Protein 6VBK (pdb70)

CATH classification: 2.30.130.40

Secondary structure (DSSP, 8-state):
-----S-S-SEEEEEEEEETT----TT-EEEEETTT-HHHHHHHHHHHHHHHHS------EEEEEEBSSS-B-SEEEEEEEEEEEE-TTS-EEEEEEEEEEEEEEEEE--SSSSPEEEEEEEPPPPP-HHHHHHHHHHHHHHHHHHHHHT-HHHHHHHHT---HHHHHHGGGG-TTS-HHHHHHHHH--SHHHHHHHHHHHHHHHHT-/---S------EEEEEEEEESS----TT-EEEEE-TT-HHHHHHHHHHHHHT---SSSS--PPPPEEEEEE-SSS---SEEEEEEEEEEEE-TTS-EEEEEEEEEEEEEEEEE--SSSS-EEEEEEPP-PPPPHHHHHHHHHHHHHHHHHHHHHT-HHHHHHHTT---HHHHHHGGGG-TTS-HHHHHHHHH---HHHHHHHHHHHHHTT-

Nearest PDB structures (foldseek):
  6vbk-assembly1_B-2  TM=1.005E+00  e=3.663E-44  Mycobacterium tuberculosis
  6vbk-assembly1_A  TM=9.347E-01  e=5.397E-38  Mycobacterium tuberculosis
  6ihg-assembly1_A  TM=9.207E-01  e=6.733E-21  Mycobacterium [tuberculosis] TKK-01-0051
  7cr9-assembly1_A  TM=8.038E-01  e=1.268E-14  Meiothermus taiwanensis
  3m65-assembly1_A  TM=5.460E-01  e=3.017E-11  Bacillus subtilis subsp. subtilis str. 168

Foldseek 3Di:
DDDDPPPPAQKDKFFEQEDAFAAAFAQDKDKDQCPPDVLRVQRLVQQVVVVCVVPDPAQGWHWYWYAYPHRTAQKTFTKGQPDWDADPVRTTMTIIHTHFIWGWDAWDDGDTPTTITMTGTDPADADDDLLQVLLVLLLVLVLVVVVVVPVVVVNVVLVVPRGSLSNLLVCSPPPQAGSVLNSVLSVPRDSNVSSVSVSVSSVVVVVD/DDDPPDDDFDKDKAFEQEDQFFAAAAADKDKDFCAPPPQNVQRLVQQQVVQFFDDDPVTDRAFGWHWYWHAHPHPTAQKTFTKTFPDWDADPVGGGMTMIHTHFIWGWDAWDDGDTPTTMTMTGGDDQDAQDPLLQVLLQLLLVLVLVVCVVVVVPVVNVVLNVDRGLLSSLLVCSPPPLDGVVLNSVLSVDSRSNVSSVSVSVVSVVVD

InterPro domains:
  IPR003111 Lon protease, N-terminal domain [PF02190] (13-204)
  IPR003111 Lon protease, N-terminal domain [PS51787] (14-210)
  IPR003111 Lon protease, N-terminal domain [SM00464] (13-208)
  IPR015947 PUA-like superfamily [SSF88697] (13-205)
  IPR046336 Lon protease, N-terminal domain superfamily [G3DSA:2.30.130.40] (3-117)

Radius of gyration: 25.05 Å; Cα contacts (8 Å, |Δi|>4): 816; chains: 2; bounding box: 76×60×72 Å

Structure (mmCIF, N/CA/C/O backbone):
data_6VBK
#
_entry.id   6VBK
#
_cell.length_a   50.344
_cell.length_b   77.454
_cell.length_c   53.252
_cell.angle_alpha   90.000
_cell.angle_beta   93.257
_cell.angle_gamma   90.000
#
_symmetry.space_group_name_H-M   'P 1 21 1'
#
loop_
_entity.id
_entity.type
_entity.pdbx_description
1 polymer Lon211
2 non-polymer GLYCEROL
3 water water
#
loop_
_atom_site.group_PDB
_atom_site.id
_atom_site.type_symbol
_atom_site.label_atom_id
_atom_site.label_alt_id
_atom_site.label_comp_id
_atom_site.label_asym_id
_atom_site.label_entity_id
_atom_site.label_seq_id
_atom_site.pdbx_PDB_ins_code
_atom_site.Cartn_x
_atom_site.Cartn_y
_atom_site.Cartn_z
_atom_site.occupancy
_atom_site.B_iso_or_equiv
_atom_site.auth_seq_id
_atom_site.auth_comp_id
_atom_site.auth_asym_id
_atom_site.auth_atom_id
_atom_site.pdbx_PDB_model_num
ATOM 1 N N . ALA A 1 1 ? 20.62400 29.86300 -8.99100 1.000 114.22194 1 ALA A N 1
ATOM 2 C CA . ALA A 1 1 ? 19.66700 30.09200 -10.06700 1.000 115.71752 1 ALA A CA 1
ATOM 3 C C . ALA A 1 1 ? 20.00700 29.24900 -11.29200 1.000 117.66316 1 ALA A C 1
ATOM 4 O O . ALA A 1 1 ? 21.17700 29.04700 -11.61900 1.000 131.68817 1 ALA A O 1
ATOM 6 N N . MET A 1 2 ? 18.97100 28.75100 -11.96100 1.000 118.86058 2 MET A N 1
ATOM 7 C CA . MET A 1 2 ? 19.11500 27.95800 -13.17000 1.000 122.84444 2 MET A CA 1
ATOM 8 C C . MET A 1 2 ? 18.40100 28.65500 -14.32000 1.000 125.29511 2 MET A C 1
ATOM 9 O O . MET A 1 2 ? 17.42300 29.38100 -14.11600 1.000 132.94356 2 MET A O 1
ATOM 14 N N . ASP A 1 3 ? 18.90000 28.43200 -15.53600 1.000 120.45972 3 ASP A N 1
ATOM 15 C CA . ASP A 1 3 ? 18.43100 29.20400 -16.68400 1.000 128.69371 3 ASP A CA 1
ATOM 16 C C . ASP A 1 3 ? 17.04200 28.76000 -17.13600 1.000 127.30864 3 ASP A C 1
ATOM 17 O O . ASP A 1 3 ? 16.08000 29.53200 -17.05200 1.000 134.55506 3 ASP A O 1
ATOM 22 N N . LEU A 1 4 ? 16.92400 27.52300 -17.62600 1.000 111.52909 4 LEU A N 1
ATOM 23 C CA . LEU A 1 4 ? 15.64400 26.94400 -18.02900 1.000 115.61505 4 LEU A CA 1
ATOM 24 C C . LEU A 1 4 ? 14.90700 27.80600 -19.04800 1.000 140.31738 4 LEU A C 1
ATOM 25 O O . LEU A 1 4 ? 14.06500 28.63100 -18.67800 1.000 136.68858 4 LEU A O 1
ATOM 30 N N . GLU A 1 5 ? 15.20200 27.61600 -20.33200 1.000 167.88291 5 GLU A N 1
ATOM 31 C CA . GLU A 1 5 ? 14.59000 28.39800 -21.39500 1.000 179.55648 5 GLU A CA 1
ATOM 32 C C . GLU A 1 5 ? 14.02700 27.46800 -22.46100 1.000 171.76325 5 GLU A C 1
ATOM 33 O O . GLU A 1 5 ? 14.54900 26.37400 -22.69100 1.000 166.67747 5 GLU A O 1
ATOM 39 N N . LEU A 1 6 ? 12.94500 27.91700 -23.10300 1.000 169.39422 6 LEU A N 1
ATOM 40 C CA . LEU A 1 6 ? 12.24300 27.14900 -24.13400 1.000 164.09330 6 LEU A CA 1
ATOM 41 C C . LEU A 1 6 ? 11.70700 25.82600 -23.58500 1.000 164.03244 6 LEU A C 1
ATOM 42 O O . LEU A 1 6 ? 11.57500 24.84100 -24.31500 1.000 174.00983 6 LEU A O 1
ATOM 47 N N . SER A 1 7 ? 11.39000 25.78800 -22.29600 1.000 151.36061 7 SER A N 1
ATOM 48 C CA . SER A 1 7 ? 10.82200 24.60300 -21.67000 1.000 140.96490 7 SER A CA 1
ATOM 49 C C . SER A 1 7 ? 9.38600 24.88600 -21.24300 1.000 142.75948 7 SER A C 1
ATOM 50 O O . SER A 1 7 ? 8.87900 26.00300 -21.38400 1.000 144.28324 7 SER A O 1
ATOM 53 N N . MET A 1 8 ? 8.73600 23.85100 -20.70400 1.000 142.79847 8 MET A N 1
ATOM 54 C CA . MET A 1 8 ? 7.28800 23.85200 -20.49300 1.000 141.48683 8 MET A CA 1
ATOM 55 C C . MET A 1 8 ? 6.56100 24.18100 -21.79300 1.000 143.46497 8 MET A C 1
ATOM 56 O O . MET A 1 8 ? 5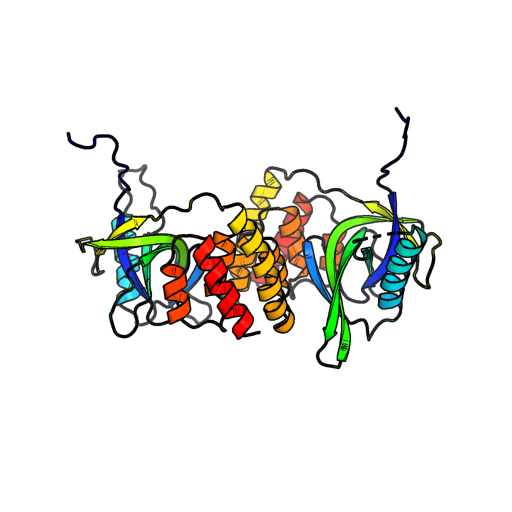.56000 24.90200 -21.81100 1.000 141.05551 8 MET A O 1
ATOM 61 N N . SER A 1 9 ? 7.08300 23.64800 -22.89400 1.000 143.44381 9 SER A N 1
ATOM 62 C CA . SER A 1 9 ? 6.49800 23.88200 -24.20300 1.000 141.43607 9 SER A CA 1
ATOM 63 C C . SER A 1 9 ? 5.13200 23.21000 -24.30100 1.000 147.28073 9 SER A C 1
ATOM 64 O O . SER A 1 9 ? 4.83500 22.23500 -23.60500 1.000 148.17802 9 SER A O 1
ATOM 67 N N . GLU A 1 10 ? 4.28900 23.75800 -25.18300 1.000 150.71265 10 GLU A N 1
ATOM 68 C CA . GLU A 1 10 ? 2.88100 23.30400 -25.35000 1.000 142.92988 10 GLU A CA 1
ATOM 69 C C . GLU A 1 10 ? 2.76700 22.10000 -26.29700 1.000 129.21462 10 GLU A C 1
ATOM 70 O O . GLU A 1 10 ? 1.63400 21.62400 -26.48500 1.000 141.81960 10 GLU A O 1
ATOM 76 N N . THR A 1 11 ? 3.87800 21.61800 -26.86200 1.000 93.33549 11 THR A N 1
ATOM 77 C CA . THR A 1 11 ? 3.82400 20.47500 -27.76600 1.000 86.13263 11 THR A CA 1
ATOM 78 C C . THR A 1 11 ? 4.16100 19.20200 -26.99600 1.000 74.93900 11 THR A C 1
ATOM 79 O O . THR A 1 11 ? 5.26300 19.06600 -26.45200 1.000 87.13689 11 THR A O 1
ATOM 83 N N . LEU A 1 12 ? 3.21000 18.27500 -26.94900 1.000 61.86821 12 LEU A N 1
ATOM 84 C CA . LEU A 1 12 ? 3.37200 17.00800 -26.25600 1.000 61.42431 12 LEU A CA 1
ATOM 85 C C . LEU A 1 12 ? 3.51700 15.86800 -27.25500 1.000 63.69423 12 LEU A C 1
ATOM 86 O O . LEU A 1 12 ? 3.14900 15.98500 -28.42600 1.000 72.37705 12 LEU A O 1
ATOM 91 N N . THR A 1 13 ? 4.06400 14.75700 -26.77000 1.000 67.68291 13 THR A N 1
ATOM 92 C CA . THR A 1 13 ? 4.13300 13.50800 -27.52200 1.000 64.74370 13 THR A CA 1
ATOM 93 C C . THR A 1 13 ? 3.27300 12.48800 -26.78700 1.000 66.10376 13 THR A C 1
ATOM 94 O O . THR A 1 13 ? 3.63100 12.04300 -25.69100 1.000 69.19381 13 THR A O 1
ATOM 98 N N . LEU A 1 14 ? 2.14200 12.12500 -27.38500 1.000 64.62437 14 LEU A N 1
ATOM 99 C CA . LEU A 1 14 ? 1.13500 11.31400 -26.72100 1.000 54.63701 14 LEU A CA 1
ATOM 100 C C . LEU A 1 14 ? 0.78000 10.09300 -27.55600 1.000 50.78355 14 LEU A C 1
ATOM 101 O O . LEU A 1 14 ? 0.82200 10.14300 -28.79000 1.000 52.01003 14 LEU A O 1
ATOM 106 N N . PRO A 1 15 ? 0.42500 8.98400 -26.90800 1.000 56.05590 15 PRO A N 1
ATOM 107 C CA . PRO A 1 15 ? -0.06500 7.82000 -27.65200 1.000 62.99118 15 PRO A CA 1
ATOM 108 C C . PRO A 1 15 ? -1.51800 8.00800 -28.06000 1.000 64.84218 15 PRO A C 1
ATOM 109 O O . PRO A 1 15 ? -2.33000 8.56100 -27.31400 1.000 58.83801 15 PRO A O 1
ATOM 113 N N . VAL A 1 16 ? -1.84300 7.54100 -29.26000 1.000 57.92110 16 VAL A N 1
ATOM 114 C CA . VAL A 1 16 ? -3.17200 7.72700 -29.83000 1.000 55.10875 16 VAL A CA 1
ATOM 115 C C . VAL A 1 16 ? -4.07300 6.58500 -29.38100 1.000 58.87140 16 VAL A C 1
ATOM 116 O O . VAL A 1 16 ? -3.80200 5.41600 -29.67300 1.000 61.79584 16 VAL A O 1
ATOM 120 N N . LEU A 1 17 ? -5.14600 6.92600 -28.66600 1.000 51.47021 17 LEU A N 1
ATOM 121 C CA . LEU A 1 17 ? -6.20700 5.97400 -28.37600 1.000 55.53739 17 LEU A CA 1
ATOM 122 C C . LEU A 1 17 ? -7.31300 6.20200 -29.39600 1.000 51.59678 17 LEU A C 1
ATOM 123 O O . LEU A 1 17 ? -8.06700 7.17900 -29.27700 1.000 58.34084 17 LEU A O 1
ATOM 128 N N . PRO A 1 18 ? -7.44600 5.35700 -30.41500 1.000 55.95385 18 PRO A N 1
ATOM 129 C CA . PRO A 1 18 ? -8.45400 5.60700 -31.45100 1.000 49.42720 18 PRO A CA 1
ATOM 130 C C . PRO A 1 18 ? -9.85700 5.27900 -30.96600 1.000 54.08436 18 PRO A C 1
ATOM 131 O O . PRO A 1 18 ? -10.08600 4.28200 -30.27800 1.000 60.57614 18 PRO A O 1
ATOM 135 N N . LEU A 1 19 ? -10.79800 6.14100 -31.33100 1.000 58.26161 19 LEU A N 1
ATOM 136 C CA . LEU A 1 19 ? -12.21800 5.93500 -31.06100 1.000 56.06356 19 LEU A CA 1
ATOM 137 C C . LEU A 1 19 ? -12.88000 5.62800 -32.40000 1.000 64.53699 19 LEU A C 1
ATOM 138 O O . LEU A 1 19 ? -13.10900 6.53000 -33.21100 1.000 60.12020 19 LEU A O 1
ATOM 143 N N . GLU A 1 20 ? -13.18300 4.34600 -32.62600 1.000 85.93799 20 GLU A N 1
ATOM 144 C CA . GLU A 1 20 ? -13.61900 3.90200 -33.94700 1.000 88.12628 20 GLU A CA 1
ATOM 145 C C . GLU A 1 20 ? -14.96600 4.50600 -34.32900 1.000 83.32212 20 GLU A C 1
ATOM 146 O O . GLU A 1 20 ? -15.15000 4.95000 -35.46800 1.000 98.74442 20 GLU A O 1
ATOM 152 N N . ASP A 1 21 ? -15.92700 4.51900 -33.40000 1.000 65.37081 21 ASP A N 1
ATOM 153 C CA . ASP A 1 21 ? -17.20500 5.19300 -33.60800 1.000 73.91731 21 ASP A CA 1
ATOM 154 C C . ASP A 1 21 ? -17.62400 5.83500 -32.28300 1.000 72.11278 21 ASP A C 1
ATOM 155 O O . ASP A 1 21 ? -18.56000 5.40900 -31.60800 1.000 73.90614 21 ASP A O 1
ATOM 160 N N . GLY A 1 22 ? -16.91000 6.89100 -31.91600 1.000 63.08361 22 GLY A N 1
ATOM 161 C CA . GLY A 1 22 ? -17.20900 7.62800 -30.70700 1.000 56.66410 22 GLY A CA 1
ATOM 162 C C . GLY A 1 22 ? -16.36000 8.87300 -30.63200 1.000 57.58635 22 GLY A C 1
ATOM 163 O O . GLY A 1 22 ? -15.30400 8.96800 -31.26700 1.000 60.50898 22 GLY A O 1
ATOM 164 N N . VAL A 1 23 ? -16.84600 9.83900 -29.85900 1.000 61.59567 23 VAL A N 1
ATOM 165 C CA . VAL A 1 23 ? -16.15700 11.10500 -29.64800 1.000 55.08608 23 VAL A CA 1
ATOM 166 C C . VAL A 1 23 ? -16.17700 11.41200 -28.16000 1.000 53.16977 23 VAL A C 1
ATOM 167 O O . VAL A 1 23 ? -17.24500 11.40900 -27.53700 1.000 50.79817 23 VAL A O 1
ATOM 171 N N . VAL A 1 24 ? -15.00300 11.66500 -27.58900 1.000 42.06223 24 VAL A N 1
ATOM 172 C CA . VAL A 1 24 ? -14.87800 12.10600 -26.20500 1.000 43.79369 24 VAL A CA 1
ATOM 173 C C . VAL A 1 24 ? -14.39700 13.55000 -26.22200 1.000 52.99258 24 VAL A C 1
ATOM 174 O O . VAL A 1 24 ? -13.32900 13.85200 -26.76800 1.000 48.32412 24 VAL A O 1
ATOM 178 N N . LEU A 1 25 ? -15.18600 14.43400 -25.63700 1.000 43.88083 25 LEU A N 1
ATOM 179 C CA . LEU A 1 25 ? -14.90200 15.85600 -25.57400 1.000 41.43280 25 LEU A CA 1
ATOM 180 C C . LEU A 1 25 ? -14.37600 16.23500 -24.19800 1.000 41.74305 25 LEU A C 1
ATOM 181 O O . LEU A 1 25 ? -14.60100 15.51900 -23.21600 1.000 46.00031 25 LEU A O 1
ATOM 186 N N . PRO A 1 26 ? -13.64700 17.34700 -24.09300 1.000 46.71683 26 PRO A N 1
ATOM 187 C CA . PRO A 1 26 ? -13.15900 17.78700 -22.78000 1.000 41.72420 26 PRO A CA 1
ATOM 188 C C . PRO A 1 26 ? -14.30200 17.95900 -21.79100 1.000 51.00003 26 PRO A C 1
ATOM 189 O O . PRO A 1 26 ? -15.39200 18.41700 -22.14100 1.000 43.47182 26 PRO A O 1
ATOM 193 N N . GLY A 1 27 ? -14.04600 17.57200 -20.54200 1.000 43.70457 27 GLY A N 1
ATOM 194 C CA . GLY A 1 27 ? -15.04600 17.61100 -19.50200 1.000 51.02103 27 GLY A CA 1
ATOM 195 C C . GLY A 1 27 ? -15.88800 16.35800 -19.38000 1.000 45.73108 27 GLY A C 1
ATOM 196 O O . GLY A 1 27 ? -16.51900 16.15400 -18.33800 1.000 43.34510 27 GLY A O 1
ATOM 197 N N . MET A 1 28 ? -15.91400 15.51300 -20.40600 1.000 44.14084 28 MET A N 1
ATOM 198 C CA . MET A 1 28 ? -16.70100 14.29100 -20.36100 1.000 48.76224 28 MET A CA 1
ATOM 199 C C . MET A 1 28 ? -15.97700 13.20700 -19.57300 1.000 50.57850 28 MET A C 1
ATOM 200 O O . MET A 1 28 ? -14.74600 13.11500 -19.58000 1.000 43.56044 28 MET A O 1
ATOM 205 N N . VAL A 1 29 ? -16.76300 12.38000 -18.88800 1.000 45.08771 29 VAL A N 1
ATOM 206 C CA . VAL A 1 29 ? -16.27600 11.19500 -18.19300 1.000 39.00587 29 VAL A CA 1
ATOM 207 C C . VAL A 1 29 ? -17.04900 10.01200 -18.75600 1.000 53.99463 29 VAL A C 1
ATOM 208 O O . VAL A 1 29 ? -18.26500 9.90400 -18.55000 1.000 44.95620 29 VAL A O 1
ATOM 212 N N . VAL A 1 30 ? -16.36000 9.13400 -19.48000 1.000 44.47219 30 VAL A N 1
ATOM 213 C CA . VAL A 1 30 ? -17.03100 8.04300 -20.18400 1.000 46.56955 30 VAL A CA 1
ATOM 214 C C . VAL A 1 30 ? -16.31200 6.73700 -19.87400 1.000 61.13663 30 VAL A C 1
ATOM 215 O O . VAL A 1 30 ? -15.12700 6.72900 -19.50500 1.000 57.99111 30 VAL A O 1
ATOM 219 N N . PRO A 1 31 ? -17.01200 5.61200 -19.99900 1.000 61.12876 31 PRO A N 1
ATOM 220 C CA . PRO A 1 31 ? -16.35200 4.30700 -19.92800 1.000 50.54891 31 PRO A CA 1
ATOM 221 C C . PRO A 1 31 ? -15.81700 3.87900 -21.28800 1.000 51.96376 31 PRO A C 1
ATOM 222 O O . PRO A 1 31 ? -16.29800 4.30100 -22.34100 1.000 52.88813 31 PRO A O 1
ATOM 226 N N . LEU A 1 32 ? -14.80300 3.01800 -21.24600 1.000 51.60283 32 LEU A N 1
ATOM 227 C CA . LEU A 1 32 ? -14.16100 2.51500 -22.45400 1.000 51.38709 32 LEU A CA 1
ATOM 228 C C . LEU A 1 32 ? -14.13400 0.99600 -22.41400 1.000 55.60768 32 LEU A C 1
ATOM 229 O O . LEU A 1 32 ? -13.61400 0.40600 -21.46200 1.000 60.04285 32 LEU A O 1
ATOM 234 N N . ASP A 1 33 ? -14.68000 0.36800 -23.45600 1.000 55.40081 33 ASP A N 1
ATOM 235 C CA . ASP A 1 33 ? -14.65700 -1.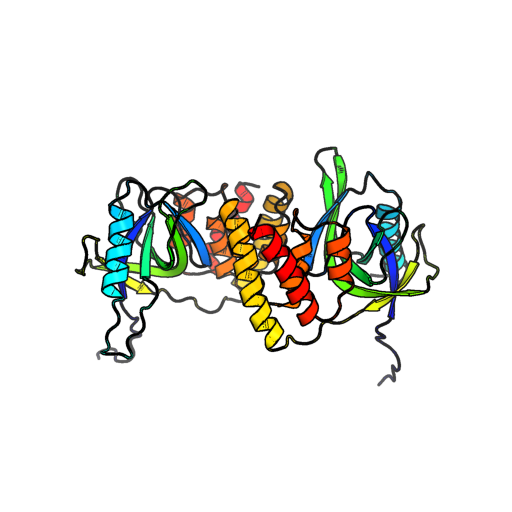11500 -23.54900 1.000 62.17962 33 ASP A CA 1
ATOM 236 C C . ASP A 1 33 ? -13.32400 -1.52300 -24.17900 1.000 74.21256 33 ASP A C 1
ATOM 237 O O . ASP A 1 33 ? -13.20700 -1.42700 -25.40900 1.000 89.96774 33 ASP A O 1
ATOM 242 N N . LEU A 1 34 ? -12.37700 -2.00900 -23.37800 1.000 69.23427 34 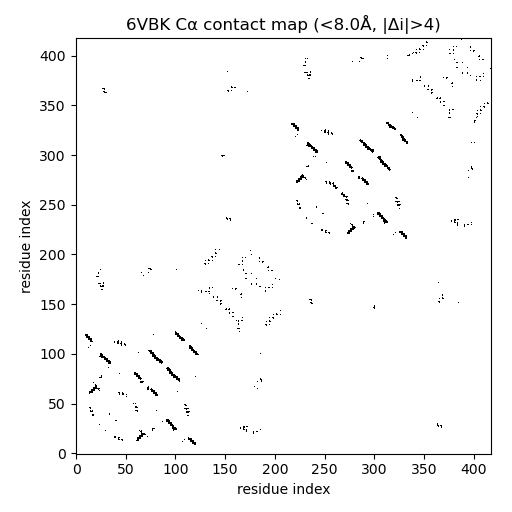LEU A N 1
ATOM 243 C CA . LEU A 1 34 ? -11.05400 -2.39400 -23.93500 1.000 70.78232 34 LEU A CA 1
ATOM 244 C C . LEU A 1 34 ? -11.11200 -3.78800 -24.57600 1.000 75.09972 34 LEU A C 1
ATOM 245 O O . LEU A 1 34 ? -10.07500 -4.25600 -25.03700 1.000 80.85549 34 LEU A O 1
ATOM 250 N N . SER A 1 35 ? -12.23800 -4.49400 -24.50300 1.000 77.58867 35 SER A N 1
ATOM 251 C CA . SER A 1 35 ? -12.26400 -5.83000 -25.15600 1.000 81.16924 35 SER A CA 1
ATOM 252 C C . SER A 1 35 ? -12.26000 -5.73300 -26.69100 1.000 99.56805 35 SER A C 1
ATOM 253 O O . SER A 1 35 ? -11.47200 -6.45600 -27.32300 1.000 93.33388 35 SER A O 1
ATOM 256 N N . GLU A 1 36 ? -13.08200 -4.83800 -27.25400 1.000 118.34094 36 GLU A N 1
ATOM 257 C CA . GLU A 1 36 ? -13.30300 -4.75500 -28.72800 1.000 133.33957 36 GLU A CA 1
ATOM 258 C C . GLU A 1 36 ? -12.10600 -4.31300 -29.58700 1.000 129.17640 36 GLU A C 1
ATOM 259 O O . GLU A 1 36 ? -11.84900 -5.00600 -30.58800 1.000 142.54839 36 GLU A O 1
ATOM 265 N N . ASN A 1 37 ? -11.37000 -3.25800 -29.22500 1.000 114.61206 37 ASN A N 1
ATOM 266 C CA . ASN A 1 37 ? -10.28200 -2.81500 -30.14500 1.000 107.18447 37 ASN A CA 1
ATOM 267 C C . ASN A 1 37 ? -8.92000 -2.87000 -29.45200 1.000 105.14724 37 ASN A C 1
ATOM 268 O O . ASN A 1 37 ? -8.73300 -2.12300 -28.49000 1.000 102.52235 37 ASN A O 1
ATOM 273 N N . GLY A 1 38 ? -7.97700 -3.60600 -30.04300 1.000 93.30923 38 GLY A N 1
ATOM 274 C CA . GLY A 1 38 ? -6.62300 -3.79900 -29.49000 1.000 87.98850 38 GLY A CA 1
ATOM 275 C C . GLY A 1 38 ? -5.84100 -2.50400 -29.36400 1.000 89.86458 38 GLY A C 1
ATOM 276 O O . GLY A 1 38 ? -5.11700 -2.35100 -28.36700 1.000 95.96671 38 GLY A O 1
ATOM 277 N N . GLU A 1 39 ? -5.97400 -1.60600 -30.34100 1.000 77.86379 39 GLU A N 1
ATOM 278 C CA . GLU A 1 39 ? -5.22900 -0.32100 -30.32000 1.000 68.33754 39 GLU A CA 1
ATOM 279 C C . GLU A 1 39 ? -5.58200 0.49700 -29.07300 1.000 70.94145 39 GLU A C 1
ATOM 280 O O . GLU A 1 39 ? -4.80600 1.40600 -28.74300 1.000 66.39551 39 GLU A O 1
ATOM 286 N N . VAL A 1 40 ? -6.70200 0.19400 -28.41100 1.000 61.10413 40 VAL A N 1
ATOM 287 C CA . VAL A 1 40 ? -7.11300 0.99800 -27.26500 1.000 62.80514 40 VAL A CA 1
ATOM 288 C C . VAL A 1 40 ? -6.27500 0.65200 -26.04000 1.000 57.06751 40 VAL A C 1
ATOM 289 O O . VAL A 1 40 ? -5.69100 1.53400 -25.40000 1.000 56.25855 40 VAL A O 1
ATOM 293 N N . ARG A 1 41 ? -6.20700 -0.63600 -25.68900 1.000 61.73305 41 ARG A N 1
ATOM 294 C CA . ARG A 1 41 ? -5.38800 -1.03600 -24.54800 1.000 66.95010 41 ARG A CA 1
ATOM 295 C C . ARG A 1 41 ? -3.90700 -0.80000 -24.81400 1.000 74.96274 41 ARG A C 1
ATOM 296 O O . ARG A 1 41 ? -3.15300 -0.48800 -23.88400 1.000 73.01150 41 ARG A O 1
ATOM 304 N N . ALA A 1 42 ? -3.47300 -0.94000 -26.07000 1.000 68.23854 42 ALA A N 1
ATOM 305 C CA . ALA A 1 42 ? -2.08300 -0.66300 -26.41200 1.000 60.85910 42 ALA A CA 1
ATOM 306 C C . ALA A 1 42 ? -1.73000 0.80000 -26.18000 1.000 63.17000 42 ALA A C 1
ATOM 307 O O . ALA A 1 42 ? -0.60200 1.11100 -25.78000 1.000 60.42323 42 ALA A O 1
ATOM 309 N N . ALA A 1 43 ? -2.67900 1.70800 -26.41600 1.000 58.81059 43 ALA A N 1
ATOM 310 C CA . ALA A 1 43 ? -2.42500 3.12300 -26.16800 1.000 57.74778 43 ALA A CA 1
ATOM 311 C C . ALA A 1 43 ? -2.30500 3.40800 -24.67800 1.000 65.94906 43 ALA A C 1
ATOM 312 O O . ALA A 1 43 ? -1.47800 4.22800 -24.26100 1.000 58.74441 43 ALA A O 1
ATOM 314 N N . ILE A 1 44 ? -3.12400 2.74500 -23.86000 1.000 62.59372 44 ILE A N 1
ATOM 315 C CA . ILE A 1 44 ? -3.03300 2.92300 -22.41500 1.000 59.95196 44 ILE A CA 1
ATOM 316 C C . ILE A 1 44 ? -1.73100 2.33300 -21.88800 1.000 54.06535 44 ILE A C 1
ATOM 317 O O . ILE A 1 44 ? -1.06800 2.92500 -21.02700 1.000 59.20131 44 ILE A O 1
ATOM 322 N N . GLU A 1 45 ? -1.34100 1.16100 -22.39800 1.000 60.48183 45 GLU A N 1
ATOM 323 C CA . GLU A 1 45 ? -0.08500 0.54700 -21.97500 1.000 69.67155 45 GLU A CA 1
ATOM 324 C C . GLU A 1 45 ? 1.11400 1.38000 -22.41100 1.000 65.26107 45 GLU A C 1
ATOM 325 O O . GLU A 1 45 ? 2.08300 1.52300 -21.65600 1.000 80.62461 45 GLU A O 1
ATOM 331 N N . ALA A 1 46 ? 1.06700 1.93600 -23.62400 1.000 65.87369 46 ALA A N 1
ATOM 332 C CA . ALA A 1 46 ? 2.15500 2.78900 -24.09100 1.000 71.15393 46 ALA A CA 1
ATOM 333 C C . ALA A 1 46 ? 2.25100 4.06500 -23.26500 1.000 68.66779 46 ALA A C 1
ATOM 334 O O . ALA A 1 46 ? 3.35500 4.53600 -22.96500 1.000 74.96135 46 ALA A O 1
ATOM 336 N N . ALA A 1 47 ? 1.10700 4.64100 -22.88900 1.000 61.11195 47 ALA A N 1
ATOM 337 C CA . ALA A 1 47 ? 1.12500 5.81500 -22.02300 1.000 58.05799 47 ALA A CA 1
ATOM 338 C C . ALA A 1 47 ? 1.70800 5.47800 -20.65800 1.000 68.98350 47 ALA A C 1
ATOM 339 O O . ALA A 1 47 ? 2.47500 6.26300 -20.08800 1.000 76.15775 47 ALA A O 1
ATOM 341 N N . ARG A 1 48 ? 1.36000 4.30700 -20.12200 1.000 69.98389 48 ARG A N 1
ATOM 342 C CA . ARG A 1 48 ? 1.88000 3.90200 -18.82200 1.000 84.12136 48 ARG A CA 1
ATOM 343 C C . ARG A 1 48 ? 3.35800 3.54400 -18.89800 1.000 89.81356 48 ARG A C 1
ATOM 344 O O . ARG A 1 48 ? 4.10500 3.79100 -17.94400 1.000 96.10208 48 ARG A O 1
ATOM 352 N N . ALA A 1 49 ? 3.79800 2.97000 -20.02100 1.000 85.43162 49 ALA A N 1
ATOM 353 C CA . ALA A 1 49 ? 5.20300 2.60700 -20.16900 1.000 87.30439 49 ALA A CA 1
ATOM 354 C C . ALA A 1 49 ? 6.09000 3.84200 -20.25400 1.000 88.51540 49 ALA A C 1
ATOM 355 O O . ALA A 1 49 ? 7.18200 3.86900 -19.67300 1.000 91.35144 49 ALA A O 1
ATOM 357 N N . ALA A 1 50 ? 5.64300 4.87200 -20.97800 1.000 75.86526 50 ALA A N 1
ATOM 358 C CA . ALA A 1 50 ? 6.42300 6.10200 -21.06900 1.000 77.22796 50 ALA A CA 1
ATOM 359 C C . ALA A 1 50 ? 6.55000 6.78300 -19.71400 1.000 91.92933 50 ALA A C 1
ATOM 360 O O . ALA A 1 50 ? 7.56500 7.43200 -19.43800 1.000 90.72269 50 ALA A O 1
ATOM 362 N N . ALA A 1 51 ? 5.53400 6.64700 -18.85700 1.000 88.31101 51 ALA A N 1
ATOM 363 C CA . ALA A 1 51 ? 5.62800 7.19400 -17.50900 1.000 99.84380 51 ALA A CA 1
ATOM 364 C C . ALA A 1 51 ? 6.61500 6.41100 -16.65500 1.000 105.83092 51 ALA A C 1
ATOM 365 O O . ALA A 1 51 ? 7.19600 6.96500 -15.71500 1.000 105.57021 51 ALA A O 1
ATOM 367 N N . GLN A 1 52 ? 6.82000 5.13200 -16.96500 1.000 113.07611 52 GLN A N 1
ATOM 368 C CA . GLN A 1 52 ? 7.76000 4.29600 -16.23300 1.000 122.62919 52 GLN A CA 1
ATOM 369 C C . GLN A 1 52 ? 9.18200 4.39100 -16.77000 1.000 120.66418 52 GLN A C 1
ATOM 370 O O . GLN A 1 52 ? 10.11300 3.94400 -16.09100 1.000 122.34957 52 GLN A O 1
ATOM 376 N N . SER A 1 53 ? 9.37400 4.95200 -17.96400 1.000 116.48847 53 SER A N 1
ATOM 377 C CA . SER A 1 53 ? 10.71600 5.24600 -18.45000 1.000 110.34242 53 SER A CA 1
ATOM 378 C C . SER A 1 53 ? 11.22100 6.58900 -17.94900 1.000 116.74269 53 SER A C 1
ATOM 379 O O . SER A 1 53 ? 12.43700 6.79100 -17.84800 1.000 121.63490 53 SER A O 1
ATOM 382 N N . ARG A 1 54 ? 10.31100 7.51400 -17.64000 1.000 112.48528 54 ARG A N 1
ATOM 383 C CA . ARG A 1 54 ? 10.67200 8.73500 -16.93300 1.000 116.76883 54 ARG A CA 1
ATOM 384 C C . ARG A 1 54 ? 10.97600 8.48000 -15.46500 1.000 141.68216 54 ARG A C 1
ATOM 385 O O . ARG A 1 54 ? 11.27900 9.43100 -14.73400 1.000 149.93969 54 ARG A O 1
ATOM 393 N N . GLY A 1 55 ? 10.89300 7.22700 -15.02100 1.000 156.98550 55 GLY A N 1
ATOM 394 C CA . GLY A 1 55 ? 11.17900 6.86300 -13.65600 1.000 168.44220 55 GLY A CA 1
ATOM 395 C C . GLY A 1 55 ? 10.14100 7.38400 -12.68700 1.000 165.41729 55 GLY A C 1
ATOM 396 O O . GLY A 1 55 ? 9.28300 8.20300 -13.03400 1.000 161.01062 55 GLY A O 1
ATOM 397 N N . PRO A 1 56 ? 10.18600 6.90200 -11.44900 1.000 162.38055 56 PRO A N 1
ATOM 398 C CA . PRO A 1 56 ? 9.36800 7.51900 -10.40000 1.000 155.97253 56 PRO A CA 1
ATOM 399 C C . PRO A 1 56 ? 9.90900 8.89300 -10.04700 1.000 160.21732 56 PRO A C 1
ATOM 400 O O . PRO A 1 56 ? 10.70200 9.03100 -9.11000 1.000 170.72119 56 PRO A O 1
ATOM 404 N N . VAL A 1 61 ? 2.21900 9.04800 -9.13500 1.000 144.31014 61 VAL A N 1
ATOM 405 C CA . VAL A 1 61 ? 0.84400 9.51300 -8.98100 1.000 136.48818 61 VAL A CA 1
ATOM 406 C C . VAL A 1 61 ? 0.18400 9.75000 -10.32800 1.000 123.63530 61 VAL A C 1
ATOM 407 O O . VAL A 1 61 ? -1.04700 9.82500 -10.41100 1.000 125.56228 61 VAL A O 1
ATOM 411 N N . SER A 1 62 ? 0.97900 9.87500 -11.39000 1.000 117.44815 62 SER A N 1
ATOM 412 C CA . SER A 1 62 ? 0.46800 10.12500 -12.72900 1.000 115.87615 62 SER A CA 1
ATOM 413 C C . SER A 1 62 ? -0.45000 9.01100 -13.20900 1.000 107.16808 62 SER A C 1
ATOM 414 O O . SER A 1 62 ? 0.01900 7.93800 -13.60300 1.000 101.68813 62 SER A O 1
ATOM 417 N N . LYS A 1 63 ? -1.75400 9.25100 -13.16500 1.000 102.73463 63 LYS A N 1
ATOM 418 C CA . LYS A 1 63 ? -2.67400 8.41600 -13.91800 1.000 68.41243 63 LYS A CA 1
ATOM 419 C C . LYS A 1 63 ? -2.35300 8.57400 -15.40000 1.000 59.52986 63 LYS A C 1
ATOM 420 O O . LYS A 1 63 ? -2.16400 9.70600 -15.86800 1.000 81.69233 63 LYS A O 1
ATOM 426 N N . PRO A 1 64 ? -2.25900 7.48500 -16.16000 1.000 57.74940 64 PRO A N 1
ATOM 427 C CA . PRO A 1 64 ? -1.78800 7.59400 -17.54700 1.000 54.03104 64 PRO A CA 1
ATOM 428 C C . PRO A 1 64 ? -2.69900 8.47800 -18.38500 1.000 65.30233 64 PRO A C 1
ATOM 429 O O . PRO A 1 64 ? -3.91900 8.48600 -18.21500 1.000 55.88362 64 PRO A O 1
ATOM 433 N N . ARG A 1 65 ? -2.08800 9.23400 -19.29400 1.000 47.86256 65 ARG A N 1
ATOM 434 C CA . ARG A 1 65 ? -2.80800 10.16000 -20.15700 1.000 57.37662 65 ARG A CA 1
ATOM 435 C C . ARG A 1 65 ? -2.61000 9.76400 -21.61100 1.000 62.07197 65 ARG A C 1
ATOM 436 O O . ARG A 1 65 ? -1.47900 9.52600 -22.04900 1.000 52.52870 65 ARG A O 1
ATOM 444 N N . VAL A 1 66 ? -3.71100 9.69800 -22.35300 1.000 49.37818 66 VAL A N 1
ATOM 445 C CA . VAL A 1 66 ? -3.69700 9.32100 -23.75700 1.000 48.29580 66 VAL A CA 1
ATOM 446 C C . VAL A 1 66 ? -4.31300 10.45400 -24.56800 1.000 48.57449 66 VAL A C 1
ATOM 447 O O . VAL A 1 66 ? -4.84300 11.42400 -24.02500 1.000 51.27775 66 VAL A O 1
ATOM 451 N N . LEU A 1 67 ? -4.23700 10.31700 -25.88500 1.000 47.92723 67 LEU A N 1
ATOM 452 C CA . LEU A 1 67 ? -4.83100 11.27500 -26.80900 1.000 56.29416 67 LEU A CA 1
ATOM 453 C C . LEU A 1 67 ? -6.01700 10.59000 -27.47900 1.000 56.22533 67 LEU A C 1
ATOM 454 O O . LEU A 1 67 ? -5.84000 9.74800 -28.36400 1.000 52.76652 67 LEU A O 1
ATOM 459 N N . LEU A 1 68 ? -7.22200 10.95300 -27.04600 1.000 51.69893 68 LEU A N 1
ATOM 460 C CA . LEU A 1 68 ? -8.45400 10.37200 -27.56800 1.000 45.12498 68 LEU A CA 1
ATOM 461 C C . LEU A 1 68 ? -8.76600 11.00800 -28.91700 1.000 43.05384 68 LEU A C 1
ATOM 462 O O . LEU A 1 68 ? -9.21100 12.15800 -28.98200 1.000 48.67351 68 LEU A O 1
ATOM 467 N N . VAL A 1 69 ? -8.53400 10.26600 -29.99100 1.000 46.10114 69 VAL A N 1
ATOM 468 C CA . VAL A 1 69 ? -8.70700 10.75900 -31.35400 1.000 42.38316 69 VAL A CA 1
ATOM 469 C C . VAL A 1 69 ? -9.83400 9.96600 -32.00500 1.000 60.07318 69 VAL A C 1
ATOM 470 O O . VAL A 1 69 ? -9.70900 8.74500 -32.17000 1.000 54.25881 69 VAL A O 1
ATOM 474 N N . PRO A 1 70 ? -10.93900 10.60300 -32.38600 1.000 64.30062 70 PRO A N 1
ATOM 475 C CA . PRO A 1 70 ? -11.98600 9.88000 -33.11500 1.000 59.42583 70 PRO A CA 1
ATOM 476 C C . PRO A 1 70 ? -11.52400 9.52600 -34.52000 1.000 73.76553 70 PRO A C 1
ATOM 477 O O . PRO A 1 70 ? -10.91900 10.34200 -35.22000 1.000 61.68484 70 PRO A O 1
ATOM 481 N N . ARG A 1 71 ? -11.80600 8.29200 -34.92600 1.000 59.76258 71 ARG A N 1
ATOM 482 C CA . ARG A 1 71 ? -11.41600 7.77700 -36.23700 1.000 72.40093 71 ARG A CA 1
ATOM 483 C C . ARG A 1 71 ? -12.68000 7.32000 -36.95600 1.000 83.99948 71 ARG A C 1
ATOM 484 O O . ARG A 1 71 ? -13.13600 6.19100 -36.76700 1.000 92.31401 71 ARG A O 1
ATOM 492 N N . LEU A 1 72 ? -13.24500 8.19300 -37.78700 1.000 90.11059 72 LEU A N 1
ATOM 493 C CA . LEU A 1 72 ? -14.45300 7.85200 -38.52800 1.000 97.13169 72 LEU A CA 1
ATOM 494 C C . LEU A 1 72 ? -14.07000 7.06400 -39.77300 1.000 92.86075 72 LEU A C 1
ATOM 495 O O . LEU A 1 72 ? -13.53800 7.63000 -40.73500 1.000 92.35729 72 LEU A O 1
ATOM 500 N N . ASN A 1 73 ? -14.34000 5.75900 -39.75200 1.000 102.02588 73 ASN A N 1
ATOM 501 C CA . ASN A 1 73 ? -14.18900 4.90300 -40.92800 1.000 113.55049 73 ASN A CA 1
ATOM 502 C C . ASN A 1 73 ? -12.76100 4.94100 -41.47000 1.000 107.11902 73 ASN A C 1
ATOM 503 O O . ASN A 1 73 ? -12.53700 5.02800 -42.67800 1.000 116.70686 73 ASN A O 1
ATOM 508 N N . GLY A 1 74 ? -11.78600 4.88400 -40.56700 1.000 90.50502 74 GLY A N 1
ATOM 509 C CA . GLY A 1 74 ? -10.39600 4.81100 -40.96600 1.000 95.78540 74 GLY A CA 1
ATOM 510 C C . GLY A 1 74 ? -9.72000 6.13300 -41.24300 1.000 94.18364 74 GLY A C 1
ATOM 511 O O . GLY A 1 74 ? -8.81300 6.18900 -42.08200 1.000 100.31985 74 GLY A O 1
ATOM 512 N N . ARG A 1 75 ? -10.12300 7.20400 -40.56400 1.000 91.48721 75 ARG A N 1
ATOM 513 C CA . ARG A 1 75 ? -9.48600 8.50100 -40.74600 1.000 87.71575 75 ARG A CA 1
ATOM 514 C C . ARG A 1 75 ? -9.61100 9.28700 -39.45000 1.000 72.30346 75 ARG A C 1
ATOM 515 O O . ARG A 1 75 ? -10.71600 9.44300 -38.92200 1.000 68.29035 75 ARG A O 1
ATOM 523 N N . TYR A 1 76 ? -8.48200 9.77300 -38.94500 1.000 73.46855 76 TYR A N 1
ATOM 524 C CA . TYR A 1 76 ? -8.43700 10.47800 -37.67200 1.000 72.12491 76 TYR A CA 1
ATOM 525 C C . TYR A 1 76 ? -8.79200 11.94900 -37.85100 1.000 70.98434 76 TYR A C 1
ATOM 526 O O . TYR A 1 76 ? -8.54700 12.54800 -38.90100 1.000 75.61638 76 TYR A O 1
ATOM 535 N N . ALA A 1 77 ? -9.37500 12.53000 -36.80600 1.000 62.06375 77 ALA A N 1
ATOM 536 C CA . ALA A 1 77 ? -9.72700 13.94000 -36.83400 1.000 59.12368 77 ALA A CA 1
ATOM 537 C C . ALA A 1 77 ? -8.47700 14.80900 -36.69900 1.000 67.55222 77 ALA A C 1
ATOM 538 O O . ALA A 1 77 ? -7.39500 14.34400 -36.32700 1.000 69.30608 77 ALA A O 1
ATOM 540 N N . ASP A 1 78 ? -8.64100 16.09700 -37.00700 1.000 71.38554 78 ASP A N 1
ATOM 541 C CA . ASP A 1 78 ? -7.55600 17.06200 -36.88500 1.000 67.23790 78 ASP A CA 1
ATOM 542 C C . ASP A 1 78 ? -7.32000 17.51200 -35.45000 1.000 71.60123 78 ASP A C 1
ATOM 543 O O . ASP A 1 78 ? -6.28000 18.11800 -35.17200 1.000 59.90431 78 ASP A O 1
ATOM 548 N N . VAL A 1 79 ? -8.25600 17.24500 -34.54400 1.000 62.15337 79 VAL A N 1
ATOM 549 C CA . VAL A 1 79 ? -8.13500 17.61700 -33.14100 1.000 52.55241 79 VAL A CA 1
ATOM 550 C C . VAL A 1 79 ? -8.44300 16.39400 -32.29100 1.000 53.90824 79 VAL A C 1
ATOM 551 O O . VAL A 1 79 ? -9.39100 15.65200 -32.57400 1.000 53.38260 79 VAL A O 1
ATOM 555 N N . GLY A 1 80 ? -7.63200 16.17500 -31.25600 1.000 54.87128 80 GLY A N 1
ATOM 556 C CA . GLY A 1 80 ? -7.86400 15.12900 -30.28900 1.000 45.64071 80 GLY A CA 1
ATOM 557 C C . GLY A 1 80 ? -8.19400 15.71000 -28.92100 1.000 46.66983 80 GLY A C 1
ATOM 558 O O . GLY A 1 80 ? -8.14600 16.91800 -28.69600 1.000 53.24063 80 GLY A O 1
ATOM 559 N N . THR A 1 81 ? -8.53400 14.81400 -27.99900 1.000 41.43457 81 THR A N 1
ATOM 560 C CA . THR A 1 81 ? -8.86500 15.18700 -26.63000 1.000 46.39666 81 THR A CA 1
ATOM 561 C C . THR A 1 81 ? -7.88300 14.51900 -25.68000 1.000 41.26556 81 THR A C 1
ATOM 562 O O . THR A 1 81 ? -7.82800 13.28700 -25.60400 1.000 47.51181 81 THR A O 1
ATOM 566 N N . LEU A 1 82 ? -7.10600 15.33200 -24.96900 1.000 44.88252 82 LEU A N 1
ATOM 567 C CA . LEU A 1 82 ? -6.24400 14.81100 -23.91800 1.000 41.87615 82 LEU A CA 1
ATOM 568 C C . LEU A 1 82 ? -7.10000 14.19800 -22.82000 1.000 55.51944 82 LEU A C 1
ATOM 569 O O . LEU A 1 82 ? -7.91600 14.88700 -22.20000 1.000 50.36748 82 LEU A O 1
ATOM 574 N N . GLY A 1 83 ? -6.93000 12.90000 -22.59400 1.000 46.75058 83 GLY A N 1
ATOM 575 C CA . GLY A 1 83 ? -7.75600 12.16900 -21.65400 1.000 43.05826 83 GLY A CA 1
ATOM 576 C C . GLY A 1 83 ? -6.91700 11.52700 -20.56700 1.000 56.29773 83 GLY A C 1
ATOM 577 O O . GLY A 1 83 ? -5.76900 11.14400 -20.79200 1.000 54.13790 83 GLY A O 1
ATOM 578 N N . VAL A 1 84 ? -7.50600 11.41000 -19.38100 1.000 42.45935 84 VAL A N 1
ATOM 579 C CA . VAL A 1 84 ? -6.84900 10.81500 -18.22300 1.000 44.76407 84 VAL A CA 1
ATOM 580 C C . VAL A 1 84 ? -7.53400 9.49200 -17.91400 1.000 58.27022 84 VAL A C 1
ATOM 581 O O . VAL A 1 84 ? -8.75400 9.44900 -17.71200 1.000 57.65323 84 VAL A O 1
ATOM 585 N N . ILE A 1 85 ? -6.75200 8.41500 -17.87800 1.000 44.21477 85 ILE A N 1
ATOM 586 C CA . ILE A 1 85 ? -7.26900 7.11900 -17.45500 1.000 51.63205 85 ILE A CA 1
ATOM 587 C C . ILE A 1 85 ? -7.46300 7.16300 -15.94600 1.000 59.36764 85 ILE A C 1
ATOM 588 O O . ILE A 1 85 ? -6.53800 6.86900 -15.18000 1.000 55.18187 85 ILE A O 1
ATOM 593 N N . GLU A 1 86 ? -8.66700 7.54200 -15.51000 1.000 44.64411 86 GLU A N 1
ATOM 594 C CA . GLU A 1 86 ? -8.91100 7.75700 -14.08700 1.000 45.49357 86 GLU A CA 1
ATOM 595 C C . GLU A 1 86 ? -8.92300 6.45400 -13.30500 1.000 54.73892 86 GLU A C 1
ATOM 596 O O . GLU A 1 86 ? -8.53100 6.43300 -12.13200 1.000 58.54670 86 GLU A O 1
ATOM 602 N N . GLN A 1 87 ? -9.36500 5.36800 -13.92800 1.000 60.56687 87 GLN A N 1
ATOM 603 C CA . GLN A 1 87 ? -9.70800 4.16200 -13.19300 1.000 57.33416 87 GLN A CA 1
ATOM 604 C C . GLN A 1 87 ? -9.95800 3.04700 -14.19400 1.000 52.10295 87 GLN A C 1
ATOM 605 O O . GLN A 1 87 ? -10.41500 3.29500 -15.31300 1.000 62.30412 87 GLN A O 1
ATOM 611 N N . GLU A 1 88 ? -9.63300 1.82400 -13.78800 1.000 50.14830 88 GLU A N 1
ATOM 612 C CA . GLU A 1 88 ? -9.90800 0.63500 -14.57800 1.000 61.26541 88 GLU A CA 1
ATOM 613 C C . GLU A 1 88 ? -10.87500 -0.26100 -13.81900 1.000 73.81853 88 GLU A C 1
ATOM 614 O O . GLU A 1 88 ? -10.75100 -0.43600 -12.60300 1.000 85.27496 88 GLU A O 1
ATOM 620 N N . GLY A 1 89 ? -11.84300 -0.81600 -14.54200 1.000 67.08005 89 GLY A N 1
ATOM 621 C CA . GLY A 1 89 ? -12.83300 -1.68900 -13.94600 1.000 66.50798 89 GLY A CA 1
ATOM 622 C C . GLY A 1 89 ? -13.26100 -2.80300 -14.87800 1.000 61.45796 89 GLY A C 1
ATOM 623 O O . GLY A 1 89 ? -12.53900 -3.14100 -15.82100 1.000 56.65836 89 GLY A O 1
ATOM 624 N N . ARG A 1 90 ? -14.43300 -3.38100 -14.63000 1.000 52.52242 90 ARG A N 1
ATOM 625 C CA . ARG A 1 90 ? -14.95500 -4.45900 -15.45700 1.000 55.70679 90 ARG A CA 1
ATOM 626 C C . ARG A 1 90 ? -16.38600 -4.15000 -15.86600 1.000 57.15083 90 ARG A C 1
ATOM 627 O O . ARG A 1 90 ? -17.18700 -3.67200 -15.05700 1.000 48.25076 90 ARG A O 1
ATOM 635 N N . LEU A 1 91 ? -16.69200 -4.42200 -17.12200 1.000 54.32779 91 LEU A N 1
ATOM 636 C CA . LEU A 1 91 ? -18.01000 -4.25900 -17.70800 1.000 55.23303 91 LEU A CA 1
ATOM 637 C C . LEU A 1 91 ? -18.83900 -5.51700 -17.47100 1.000 50.38708 91 LEU A C 1
ATOM 638 O O . LEU A 1 91 ? -18.29000 -6.57000 -17.13000 1.000 56.07069 91 LEU A O 1
ATOM 643 N N . PRO A 1 92 ? -20.17000 -5.44300 -17.61600 1.000 56.32530 92 PRO A N 1
ATOM 644 C CA . PRO A 1 92 ? -21.01800 -6.58300 -17.21200 1.000 60.59333 92 PRO A CA 1
ATOM 645 C C . PRO A 1 92 ? -20.63200 -7.92300 -17.82100 1.000 66.27155 92 PRO A C 1
ATOM 646 O O . PRO A 1 92 ? -20.88200 -8.96500 -17.20000 1.000 73.04676 92 PRO A O 1
ATOM 650 N N . GLY A 1 93 ? -20.03400 -7.93700 -19.00800 1.000 57.15925 93 GLY A N 1
ATOM 651 C CA . GLY A 1 93 ? -19.63400 -9.18800 -19.62300 1.000 61.08162 93 GLY A CA 1
ATOM 652 C C . GLY A 1 93 ? -18.22500 -9.59200 -19.24100 1.000 63.85100 93 GLY A C 1
ATOM 653 O O . GLY A 1 93 ? -17.61800 -10.45700 -19.88000 1.000 60.03111 93 GLY A O 1
ATOM 654 N N . GLY A 1 94 ? -17.69700 -8.97100 -18.19000 1.000 62.95500 94 GLY A N 1
ATOM 655 C CA . GLY A 1 94 ? -16.33700 -9.22100 -17.76400 1.000 64.00733 94 GLY A CA 1
ATOM 656 C C . GLY A 1 94 ? -15.27700 -8.53500 -18.59100 1.000 58.11117 94 GLY A C 1
ATOM 657 O O . GLY A 1 94 ? -14.09000 -8.84100 -18.42500 1.000 63.64636 94 GLY A O 1
ATOM 658 N N . GLU A 1 95 ? -15.66400 -7.61900 -19.47400 1.000 53.25077 95 GLU A N 1
ATOM 659 C CA . GLU A 1 95 ? -14.69400 -6.94300 -20.32100 1.000 51.31114 95 GLU A CA 1
ATOM 660 C C . GLU A 1 95 ? -13.79000 -6.04900 -19.47900 1.000 58.27021 95 GLU A C 1
ATOM 661 O O . GLU A 1 95 ? -14.25800 -5.40500 -18.53400 1.000 53.57358 95 GLU A O 1
ATOM 667 N N . PRO A 1 96 ? -12.49700 -5.98900 -19.79000 1.000 59.08800 96 PRO A N 1
ATOM 668 C CA . PRO A 1 96 ? -11.64500 -4.96600 -19.17600 1.000 52.09975 96 PRO A CA 1
ATOM 669 C C . PRO A 1 96 ? -12.13300 -3.58100 -19.57100 1.000 48.68145 96 PRO A C 1
ATOM 670 O O . PRO A 1 96 ? -12.34600 -3.29300 -20.75100 1.000 59.53074 96 PRO A O 1
ATOM 674 N N . GLY A 1 97 ? -12.33300 -2.72600 -18.56900 1.000 45.56215 97 GLY A N 1
ATOM 675 C CA . GLY A 1 97 ? -12.85000 -1.40000 -18.80400 1.000 48.31176 97 GLY A CA 1
ATOM 676 C C . GLY A 1 97 ? -11.97800 -0.34900 -18.14800 1.000 51.94106 97 GLY A C 1
ATOM 677 O O . GLY A 1 97 ? -11.21100 -0.62700 -17.22600 1.000 56.42331 97 GLY A O 1
ATOM 678 N N . ALA A 1 98 ? -12.11100 0.87700 -18.64800 1.000 43.67485 98 ALA A N 1
ATOM 679 C CA . ALA A 1 98 ? -11.37000 2.01400 -18.12700 1.000 57.91960 98 ALA A CA 1
ATOM 680 C C . ALA A 1 98 ? -12.26900 3.23900 -18.11400 1.000 53.19404 98 ALA A C 1
ATOM 681 O O . ALA A 1 98 ? -13.07500 3.43900 -19.02700 1.000 55.77125 98 ALA A O 1
ATOM 683 N N . VAL A 1 99 ? -12.13100 4.04900 -17.07100 1.000 47.19736 99 VAL A N 1
ATOM 684 C CA . VAL A 1 99 ? -12.81800 5.32900 -16.96700 1.000 50.01096 99 VAL A CA 1
ATOM 685 C C . VAL A 1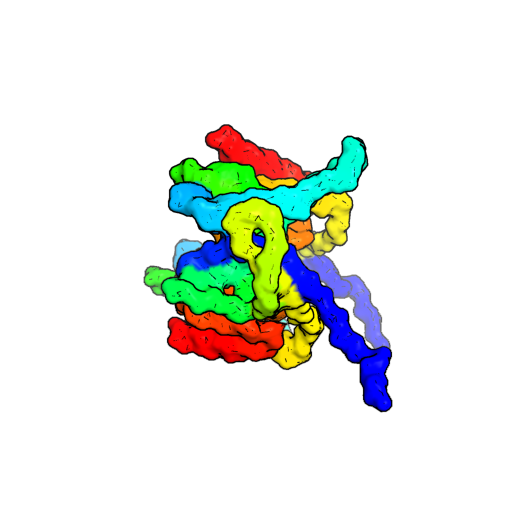 99 ? -11.85000 6.40800 -17.42700 1.000 54.02180 99 VAL A C 1
ATOM 686 O O . VAL A 1 99 ? -10.74700 6.53700 -16.88200 1.000 44.09551 99 VAL A O 1
ATOM 690 N N . VAL A 1 100 ? -12.24800 7.17600 -18.43800 1.000 43.96525 100 VAL A N 1
ATOM 691 C CA . VAL A 1 100 ? -11.40900 8.22800 -18.99400 1.000 55.17890 100 VAL A CA 1
ATOM 692 C C . VAL A 1 100 ? -12.13700 9.55800 -18.85900 1.000 53.97296 100 VAL A C 1
ATOM 693 O O . VAL A 1 100 ? -13.36200 9.62900 -19.01200 1.000 45.06671 100 VAL A O 1
ATOM 697 N N . ARG A 1 101 ? -11.37900 10.60700 -18.54600 1.000 44.23763 101 ARG A N 1
ATOM 698 C CA . ARG A 1 101 ? -11.90700 11.95500 -18.38600 1.000 35.92896 101 ARG A CA 1
ATOM 699 C C . ARG A 1 101 ? -11.20600 12.87400 -19.37500 1.000 50.82178 101 ARG A C 1
ATOM 700 O O . ARG A 1 101 ? -9.98100 13.02700 -19.32400 1.000 47.33908 101 ARG A O 1
ATOM 708 N N . GLY A 1 102 ? -11.97900 13.47200 -20.27800 1.000 40.71039 102 GLY A N 1
ATOM 709 C CA . GLY A 1 102 ? -11.41200 14.43800 -21.20200 1.000 46.94110 102 GLY A CA 1
ATOM 710 C C . GLY A 1 102 ? -11.00800 15.71100 -20.47800 1.000 54.03451 102 GLY A C 1
ATOM 711 O O . GLY A 1 102 ? -11.69300 16.17800 -19.56700 1.000 46.03076 102 GLY A O 1
ATOM 712 N N . VAL A 1 103 ? -9.87300 16.27800 -20.89100 1.000 47.48283 103 VAL A N 1
ATOM 713 C CA . VAL A 1 103 ? -9.27600 17.43000 -20.22600 1.000 42.13016 103 VAL A CA 1
ATOM 714 C C . VAL A 1 103 ? -9.25000 18.65300 -21.13400 1.000 41.26084 103 VAL A C 1
ATOM 715 O O . VAL A 1 103 ? -9.72700 19.72900 -20.75800 1.000 46.30564 103 VAL A O 1
ATOM 719 N N . SER A 1 104 ? -8.68700 18.51300 -22.33200 1.000 42.46344 104 SER A N 1
ATOM 720 C CA . SER A 1 104 ? -8.51700 19.66600 -23.20500 1.000 48.76377 104 SER A CA 1
ATOM 721 C C . SER A 1 104 ? -8.33700 19.19800 -24.64100 1.000 44.26046 104 SER A C 1
ATOM 722 O O . SER A 1 104 ? -8.00600 18.03800 -24.90400 1.000 46.37902 104 SER A O 1
ATOM 725 N N . ARG A 1 105 ? -8.56300 20.12600 -25.56700 1.000 48.15360 105 ARG A N 1
ATOM 726 C CA . ARG A 1 105 ? -8.33000 19.86500 -26.97800 1.000 43.88173 105 ARG A CA 1
ATOM 727 C C . ARG A 1 105 ? -6.84200 19.90000 -27.28800 1.000 47.07801 105 ARG A C 1
ATOM 728 O O . ARG A 1 105 ? -6.08700 20.68900 -26.71100 1.000 48.96074 105 ARG A O 1
ATOM 736 N N . VAL A 1 106 ? -6.42300 19.03700 -28.20600 1.000 46.91575 106 VAL A N 1
ATOM 737 C CA . VAL A 1 106 ? -5.04600 18.98100 -28.67800 1.000 49.53493 106 VAL A CA 1
ATOM 738 C C . VAL A 1 106 ? -5.10000 18.96400 -30.19700 1.000 57.15619 106 VAL A C 1
ATOM 739 O O . VAL A 1 106 ? -5.58800 17.99500 -30.79200 1.000 55.22024 106 VAL A O 1
ATOM 743 N N . ARG A 1 107 ? -4.61900 20.03600 -30.82600 1.000 54.76257 107 ARG A N 1
ATOM 744 C CA . ARG A 1 107 ? -4.53600 20.06200 -32.27900 1.000 67.89781 107 ARG A CA 1
ATOM 745 C C . ARG A 1 107 ? -3.58000 18.97400 -32.74800 1.000 68.06756 107 ARG A C 1
ATOM 746 O O . ARG A 1 107 ? -2.37100 19.05900 -32.50600 1.000 57.16934 107 ARG A O 1
ATOM 754 N N . ILE A 1 108 ? -4.08100 17.98600 -33.49400 1.000 76.95684 108 ILE A N 1
ATOM 755 C CA . ILE A 1 108 ? -3.22400 16.84900 -33.95800 1.000 58.47074 108 ILE A CA 1
ATOM 756 C C . ILE A 1 108 ? -2.11000 17.32400 -34.90200 1.000 71.84589 108 ILE A C 1
ATOM 757 O O . ILE A 1 108 ? -2.42600 17.90000 -35.95400 1.000 76.87346 108 ILE A O 1
ATOM 762 N N . GLY A 1 109 ? -0.85400 17.05900 -34.52700 1.000 53.16264 109 GLY A N 1
ATOM 763 C CA . GLY A 1 109 ? 0.34700 17.39800 -35.31700 1.000 76.44525 109 GLY A CA 1
ATOM 764 C C . GLY A 1 109 ? 0.92100 16.17900 -36.02900 1.000 77.70900 109 GLY A C 1
ATOM 765 O O . GLY A 1 109 ? 0.20100 15.17900 -36.16400 1.000 87.30739 109 GLY A O 1
ATOM 766 N N . THR A 1 110 ? 2.19100 16.25300 -36.44100 1.000 87.22451 110 THR A N 1
ATOM 767 C CA . THR A 1 110 ? 2.87600 15.14800 -37.16800 1.000 83.47612 110 THR 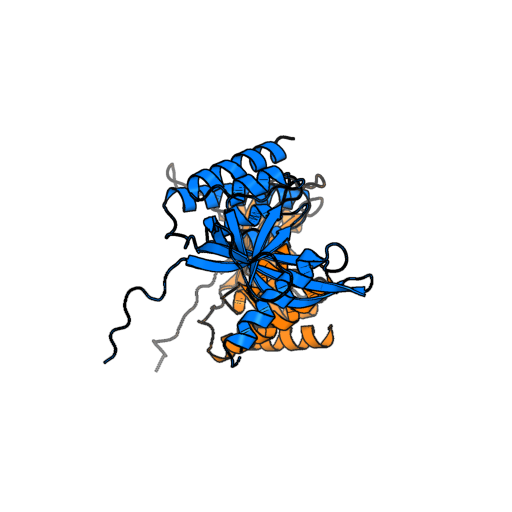A CA 1
ATOM 768 C C . THR A 1 110 ? 3.10700 13.93500 -36.25800 1.000 77.34596 110 THR A C 1
ATOM 769 O O . THR A 1 110 ? 3.18400 14.11700 -35.03200 1.000 74.82304 110 THR A O 1
ATOM 773 N N . GLY A 1 111 ? 3.17900 12.74300 -36.86100 1.000 76.14021 111 GLY A N 1
ATOM 774 C CA . GLY A 1 111 ? 3.40300 11.46800 -36.15000 1.000 72.67457 111 GLY A CA 1
ATOM 775 C C . GLY A 1 111 ? 4.83400 11.32800 -35.65700 1.000 81.27678 111 GLY A C 1
ATOM 776 O O . GLY A 1 111 ? 5.70800 12.04200 -36.17300 1.000 80.39557 111 GLY A O 1
ATOM 777 N N . THR A 1 112 ? 5.05300 10.46200 -34.66400 1.000 78.59077 112 THR A N 1
ATOM 778 C CA . THR A 1 112 ? 6.39900 10.25300 -34.06600 1.000 80.66090 112 THR A CA 1
ATOM 779 C C . THR A 1 112 ? 6.50700 8.83200 -33.50700 1.000 70.42867 112 THR A C 1
ATOM 780 O O . THR A 1 112 ? 5.52200 8.08300 -33.60300 1.000 91.05765 112 THR A O 1
ATOM 784 N N . THR A 1 113 ? 7.68900 8.46900 -33.00600 1.000 76.86938 113 THR A N 1
ATOM 785 C CA . THR A 1 113 ? 7.91800 7.11900 -32.43000 1.000 81.97747 113 THR A CA 1
ATOM 786 C C . THR A 1 113 ? 7.82300 7.17600 -30.90300 1.000 87.56282 113 THR A C 1
ATOM 787 O O . THR A 1 113 ? 7.93000 8.27600 -30.34200 1.000 90.83389 113 THR A O 1
ATOM 791 N N . GLY A 1 114 ? 7.63000 6.01300 -30.27800 1.000 79.82135 114 GLY A N 1
ATOM 792 C CA . GLY A 1 114 ? 7.51600 5.85100 -28.84900 1.000 75.72870 114 GLY A CA 1
ATOM 793 C C . GLY A 1 114 ? 7.41200 4.39700 -28.43300 1.000 76.05562 114 GLY A C 1
ATOM 794 O O . GLY A 1 114 ? 7.32200 3.49200 -29.26900 1.000 87.27166 114 GLY A O 1
ATOM 795 N N . PRO A 1 115 ? 7.42200 4.14700 -27.12600 1.000 78.80862 115 PRO A N 1
ATOM 796 C CA . PRO A 1 115 ? 7.34500 2.76700 -26.63300 1.000 90.71387 115 PRO A CA 1
ATOM 797 C C . PRO A 1 115 ? 5.96500 2.16900 -26.86400 1.000 91.78890 115 PRO A C 1
ATOM 798 O O . PRO A 1 115 ? 5.01600 2.84000 -27.27400 1.000 80.91177 115 PRO A O 1
ATOM 802 N N . GLY A 1 116 ? 5.86600 0.87200 -26.58600 1.000 91.62795 116 GLY A N 1
ATOM 803 C CA . GLY A 1 116 ? 4.62300 0.15800 -26.78900 1.000 90.08232 116 GLY A CA 1
ATOM 804 C C . GLY A 1 116 ? 4.33800 -0.09200 -28.26200 1.000 97.43474 116 GLY A C 1
ATOM 805 O O . GLY A 1 116 ? 5.17600 0.10800 -29.14300 1.000 105.90199 116 GLY A O 1
ATOM 806 N N . ALA A 1 117 ? 3.11100 -0.54400 -28.51600 1.000 85.24792 117 ALA A N 1
ATOM 807 C CA . ALA A 1 117 ? 2.64600 -0.84400 -29.86400 1.000 79.57222 117 ALA A CA 1
ATOM 808 C C . ALA A 1 117 ? 1.69100 0.21200 -30.40200 1.000 77.38284 117 ALA A C 1
ATOM 809 O O . ALA A 1 117 ? 1.12700 0.03100 -31.48700 1.000 85.20638 117 ALA A O 1
ATOM 811 N N . ALA A 1 118 ? 1.49900 1.30800 -29.67800 1.000 76.95127 118 ALA A N 1
ATOM 812 C CA . ALA A 1 118 ? 0.57100 2.35000 -30.08300 1.000 73.78526 118 ALA A CA 1
ATOM 813 C C . ALA A 1 118 ? 1.24700 3.34700 -31.01700 1.000 74.94489 118 ALA A C 1
ATOM 814 O O . ALA A 1 118 ? 2.47400 3.46400 -31.06400 1.000 59.07568 118 ALA A O 1
ATOM 816 N N . LEU A 1 119 ? 0.42200 4.06900 -31.77000 1.000 61.08746 119 LEU A N 1
ATOM 817 C CA . LEU A 1 119 ? 0.91800 5.15400 -32.60500 1.000 74.28628 119 LEU A CA 1
ATOM 818 C C . LEU A 1 119 ? 1.11800 6.39500 -31.74600 1.000 73.31138 119 LEU A C 1
ATOM 819 O O . LEU A 1 119 ? 0.19000 6.84500 -31.06600 1.000 70.36818 119 LEU A O 1
ATOM 824 N N . TRP A 1 120 ? 2.32600 6.94600 -31.77800 1.000 67.99884 120 TRP A N 1
ATOM 825 C CA . TRP A 1 120 ? 2.65600 8.15800 -31.04400 1.000 59.37985 120 TRP A CA 1
ATOM 826 C C . TRP A 1 120 ? 2.61300 9.34700 -31.99200 1.000 68.63058 120 TRP A C 1
ATOM 827 O O . TRP A 1 120 ? 3.18800 9.29800 -33.08300 1.000 86.25875 120 TRP A O 1
ATOM 838 N N . VAL A 1 121 ? 1.92500 10.41000 -31.57600 1.000 65.60737 121 VAL A N 1
ATOM 839 C CA . VAL A 1 121 ? 1.85800 11.63800 -32.35200 1.000 53.49655 121 VAL A CA 1
ATOM 840 C C . VAL A 1 121 ? 2.27600 12.80300 -31.46900 1.000 63.42032 121 VAL A C 1
ATOM 841 O O . VAL A 1 121 ? 2.23100 12.73500 -30.23900 1.000 70.75001 121 VAL A O 1
ATOM 845 N N . GLU A 1 122 ? 2.69200 13.88000 -32.12100 1.000 70.01282 122 GLU A N 1
ATOM 846 C CA . GLU A 1 122 ? 2.96000 15.14100 -31.45300 1.000 75.28044 122 GLU A CA 1
ATOM 847 C C . GLU A 1 122 ? 1.73900 16.04300 -31.57700 1.000 67.25697 122 GLU A C 1
ATOM 848 O O . GLU A 1 122 ? 0.96500 15.93700 -32.53100 1.000 69.02062 122 GLU A O 1
ATOM 854 N N . GLY A 1 123 ? 1.55600 16.91600 -30.59200 1.000 60.38722 123 GLY A N 1
ATOM 855 C CA . GLY A 1 123 ? 0.40000 17.79000 -30.59400 1.000 57.91361 123 GLY A CA 1
ATOM 856 C C . GLY A 1 123 ? 0.50300 18.94500 -29.62300 1.000 63.29052 123 GLY A C 1
ATOM 857 O O . GLY A 1 123 ? 1.16500 18.83700 -28.58700 1.000 71.15471 123 GLY A O 1
ATOM 858 N N . THR A 1 124 ? -0.14800 20.05800 -29.94700 1.000 57.37369 124 THR A N 1
ATOM 859 C CA . THR A 1 124 ? -0.13700 21.24600 -29.10400 1.000 60.05614 124 THR A CA 1
ATOM 860 C C . THR A 1 124 ? -1.46900 21.34600 -28.37100 1.000 66.75686 124 THR A C 1
ATOM 861 O O . THR A 1 124 ? -2.53200 21.35200 -29.00200 1.000 55.11135 124 THR A O 1
ATOM 865 N N . VAL A 1 125 ? -1.40700 21.41500 -27.04100 1.000 53.86046 125 VAL A N 1
ATOM 866 C CA . VAL A 1 125 ? -2.61700 21.55100 -26.24200 1.000 57.75593 125 VAL A CA 1
ATOM 867 C C . VAL A 1 125 ? -3.21600 22.93100 -26.47100 1.000 57.09435 125 VAL A C 1
ATOM 868 O O . VAL A 1 125 ? -2.50600 23.94500 -26.45900 1.000 59.23954 125 VAL A O 1
ATOM 872 N N . LEU A 1 126 ? -4.52600 22.97300 -26.69500 1.000 62.15750 126 LEU A N 1
ATOM 873 C CA . LEU A 1 126 ? -5.25300 24.22300 -26.90100 1.000 57.73211 126 LEU A CA 1
ATOM 874 C C . LEU A 1 126 ? -5.89600 24.60700 -25.57200 1.000 69.70290 126 LEU A C 1
ATOM 875 O O . LEU A 1 126 ? -7.05000 24.27700 -25.29800 1.000 74.96652 126 LEU A O 1
ATOM 880 N N . GLU A 1 127 ? -5.12200 25.32400 -24.75300 1.000 54.94999 127 GLU A N 1
ATOM 881 C CA . GLU A 1 127 ? -5.59300 25.81400 -23.43200 1.000 67.77037 127 GLU A CA 1
ATOM 882 C C . GLU A 1 127 ? -6.80900 26.71200 -23.67400 1.000 73.06989 127 GLU A C 1
ATOM 883 O O . GLU A 1 127 ? -6.69900 27.64500 -24.48800 1.000 69.67464 127 GLU A O 1
ATOM 889 N N . ALA A 1 128 ? -7.92100 26.44200 -22.98700 1.000 75.47107 128 ALA A N 1
ATOM 890 C CA . ALA A 1 128 ? -9.13400 27.22800 -23.19200 1.000 80.61818 128 ALA A CA 1
ATOM 891 C C . ALA A 1 128 ? -8.95000 28.64600 -22.66100 1.000 76.90655 128 ALA A C 1
ATOM 892 O O . ALA A 1 128 ? -8.48000 28.82600 -21.53100 1.000 81.13209 128 ALA A O 1
ATOM 894 N N . PRO A 1 129 ? -9.30900 29.66700 -23.43300 1.000 75.81017 129 PRO A N 1
ATOM 895 C CA . PRO A 1 129 ? -9.19400 31.04700 -22.95600 1.000 72.19773 129 PRO A CA 1
ATOM 896 C C . PRO A 1 129 ? -10.31500 31.37800 -21.98800 1.000 83.02365 129 PRO A C 1
ATOM 897 O O . PRO A 1 129 ? -11.27300 30.60100 -21.85300 1.000 76.34709 129 PRO A O 1
ATOM 901 N N . PRO A 1 130 ? -10.23200 32.51000 -21.28600 1.000 94.24760 130 PRO A N 1
ATOM 902 C CA . PRO A 1 130 ? -11.35900 32.93300 -20.44500 1.000 87.49428 130 PRO A CA 1
ATOM 903 C C . PRO A 1 130 ? -12.60900 33.17000 -21.28000 1.000 76.73958 130 PRO A C 1
ATOM 904 O O . PRO A 1 130 ? -12.54100 33.61900 -22.42600 1.000 79.42080 130 PRO A O 1
ATOM 908 N N . ALA A 1 131 ? -13.76100 32.85700 -20.69100 1.000 75.65824 131 ALA A N 1
ATOM 909 C CA . ALA A 1 131 ? -15.02100 32.91900 -21.42000 1.000 80.60416 131 ALA A CA 1
ATOM 910 C C . ALA A 1 131 ? -15.40300 34.36000 -21.74100 1.000 79.57564 131 ALA A C 1
ATOM 911 O O . ALA A 1 131 ? -15.24600 35.26200 -20.91300 1.000 78.58842 131 ALA A O 1
ATOM 913 N N . SER A 1 132 ? -15.91500 34.57000 -22.95300 1.000 84.80554 132 SER A N 1
ATOM 914 C CA . SER A 1 132 ? -16.32400 35.88800 -23.40800 1.000 78.76639 132 SER A CA 1
ATOM 915 C C . SER A 1 132 ? -17.76700 36.17300 -22.99000 1.000 77.78804 132 SER A C 1
ATOM 916 O O . SER A 1 132 ? -18.43700 35.34900 -22.36500 1.000 78.04482 132 SER A O 1
ATOM 919 N N . GLY A 1 133 ? -18.25400 37.36200 -23.35300 1.000 81.21353 133 GLY A N 1
ATOM 920 C CA . GLY A 1 133 ? -19.60000 37.75200 -22.96200 1.000 70.87070 133 GLY A CA 1
ATOM 921 C C . GLY A 1 133 ? -20.68100 36.97400 -23.68900 1.000 78.45954 133 GLY A C 1
ATOM 922 O O . GLY A 1 133 ? -21.65600 36.53300 -23.07500 1.000 69.84612 133 GLY A O 1
ATOM 923 N N . ARG A 1 134 ? -20.53100 36.80100 -25.00500 1.000 82.53511 134 ARG A N 1
ATOM 924 C CA . ARG A 1 134 ? -21.51500 36.03100 -25.76100 1.000 79.88468 134 ARG A CA 1
ATOM 925 C C . ARG A 1 134 ? -21.51400 34.56700 -25.34600 1.000 65.94393 134 ARG A C 1
ATOM 926 O O . ARG A 1 134 ? -22.56600 33.91700 -25.36100 1.000 72.23817 134 ARG A O 1
ATOM 934 N N . ALA A 1 135 ? -20.34700 34.03300 -24.97200 1.000 66.08413 135 ALA A N 1
ATOM 935 C CA . ALA A 1 135 ? -20.27000 32.64800 -24.52200 1.000 61.29730 135 ALA A CA 1
ATOM 936 C C . ALA A 1 135 ? -21.12100 32.42300 -23.27900 1.000 58.44492 135 ALA A C 1
ATOM 937 O O . ALA A 1 135 ? -21.85900 31.43400 -23.19300 1.000 60.07154 135 ALA A O 1
ATOM 939 N N . GLN A 1 136 ? -21.03100 33.33200 -22.30300 1.000 52.34315 136 GLN A N 1
ATOM 940 C CA . GLN A 1 136 ? -21.89700 33.24700 -21.13000 1.000 61.79327 136 GLN A CA 1
ATOM 941 C C . GLN A 1 136 ? -23.36300 33.34300 -21.52900 1.000 56.89701 136 GLN A C 1
ATOM 942 O O . GLN A 1 136 ? -24.21000 32.61300 -21.00100 1.000 60.47851 136 GLN A O 1
ATOM 948 N N . GLU A 1 137 ? -23.67800 34.24500 -22.46100 1.000 64.86345 137 GLU A N 1
ATOM 949 C CA . GLU A 1 137 ? -25.05300 34.39200 -22.92700 1.000 63.85641 137 GLU A CA 1
ATOM 950 C C . GLU A 1 137 ? -25.50600 33.16100 -23.70300 1.000 67.13703 137 GLU A C 1
ATOM 951 O O . GLU A 1 137 ? -26.62700 32.67600 -23.50900 1.000 56.13355 137 GLU A O 1
ATOM 957 N N . LEU A 1 138 ? -24.64700 32.64000 -24.58300 1.000 55.39316 138 LEU A N 1
ATOM 958 C CA . LEU A 1 138 ? -24.98900 31.42800 -25.32100 1.000 53.84399 138 LEU A CA 1
ATOM 959 C C . LEU A 1 138 ? -25.09500 30.22000 -24.40100 1.000 56.39517 138 LEU A C 1
ATOM 960 O O . LEU A 1 138 ? -25.87500 29.30100 -24.67600 1.000 52.97667 138 LEU A O 1
ATOM 965 N N . ALA A 1 139 ? -24.32400 30.20000 -23.31100 1.000 51.62804 139 ALA A N 1
ATOM 966 C CA . ALA A 1 139 ? -24.41100 29.09100 -22.36700 1.000 46.39071 139 ALA A CA 1
ATOM 967 C C . ALA A 1 139 ? -25.76400 29.07000 -21.66900 1.000 49.67178 139 ALA A C 1
ATOM 968 O O . ALA A 1 139 ? -26.31200 27.99500 -21.39600 1.000 55.20804 139 ALA A O 1
ATOM 970 N N . LYS A 1 140 ? -26.31800 30.24800 -21.37000 1.000 53.15442 140 LYS A N 1
ATOM 971 C CA . LYS A 1 140 ? -27.64100 30.30800 -20.76000 1.000 60.69586 140 LYS A CA 1
ATOM 972 C C . LYS A 1 140 ? -28.70300 29.74400 -21.69400 1.000 56.79476 140 LYS A C 1
ATOM 973 O O . LYS A 1 140 ? -29.59100 29.00000 -21.26100 1.000 57.67566 140 LYS A O 1
ATOM 979 N N . GLU A 1 141 ? -28.62500 30.08100 -22.98400 1.000 52.49429 141 GLU A N 1
ATOM 980 C CA . GLU A 1 141 ? -29.61500 29.58400 -23.93300 1.000 56.55070 141 GLU A CA 1
ATOM 981 C C . GLU A 1 141 ? -29.48100 28.08100 -24.13900 1.000 63.74481 141 GLU A C 1
ATOM 982 O O . GLU A 1 141 ? -30.48700 27.36300 -24.18900 1.000 49.28073 141 GLU A O 1
ATOM 988 N N . TYR A 1 142 ? -28.24700 27.58600 -24.26500 1.000 42.91424 142 TYR A N 1
ATOM 989 C CA . TYR A 1 142 ? -28.04400 26.15500 -24.46800 1.000 47.33478 142 TYR A CA 1
ATOM 990 C C . TYR A 1 142 ? -28.50700 25.34800 -23.26100 1.000 45.74242 142 TYR A C 1
ATOM 991 O O . TYR A 1 142 ? -28.98300 24.21700 -23.41800 1.000 47.04392 142 TYR A O 1
ATOM 1000 N N . LYS A 1 143 ? -28.38500 25.90800 -22.05400 1.000 43.41958 143 LYS A N 1
ATOM 1001 C CA . LYS A 1 143 ? -28.90300 25.23200 -20.86900 1.000 48.37188 143 LYS A CA 1
ATOM 1002 C C . LYS A 1 143 ? -30.41300 25.05300 -20.95100 1.000 49.14224 143 LYS A C 1
ATOM 1003 O O . LYS A 1 143 ? -30.93800 23.98000 -20.63300 1.000 52.02742 143 LYS A O 1
ATOM 1009 N N . GLY A 1 144 ? -31.12700 26.09800 -21.37100 1.000 49.72655 144 GLY A N 1
ATOM 1010 C CA . GLY A 1 144 ? -32.57200 25.99200 -21.48400 1.000 50.00870 144 GLY A CA 1
ATOM 1011 C C . GLY A 1 144 ? -33.00400 24.99600 -22.54300 1.000 52.07650 144 GLY A C 1
ATOM 1012 O O . GLY A 1 144 ? -33.96500 24.24700 -22.34900 1.000 53.09398 144 GLY A O 1
ATOM 1013 N N . LEU A 1 145 ? -32.30100 24.97200 -23.67700 1.000 47.10351 145 LEU A N 1
ATOM 1014 C CA . LEU A 1 145 ? -32.65000 24.04100 -24.74500 1.000 52.63248 145 LEU A CA 1
ATOM 1015 C C . LEU A 1 145 ? -32.40300 22.60000 -24.31800 1.000 54.31672 145 LEU A C 1
ATOM 1016 O O . LEU A 1 145 ? -33.25300 21.72500 -24.52600 1.000 53.20524 145 LEU A O 1
ATOM 1021 N N . VAL A 1 146 ? -31.24200 22.33600 -23.71400 1.000 47.87333 146 VAL A N 1
ATOM 1022 C CA . VAL A 1 146 ? -30.93000 20.98900 -23.24900 1.000 45.16194 146 VAL A CA 1
ATOM 1023 C C . VAL A 1 146 ? -31.88700 20.56800 -22.14000 1.000 45.16886 146 VAL A C 1
ATOM 1024 O O . VAL A 1 146 ? -32.33600 19.41600 -22.09500 1.000 49.37722 146 VAL A O 1
ATOM 1028 N N . SER A 1 147 ? -32.22100 21.49000 -21.23400 1.000 39.61839 147 SER A N 1
ATOM 1029 C CA . SER A 1 147 ? -33.13400 21.15200 -20.14600 1.000 44.60707 147 SER A CA 1
ATOM 1030 C C . SER A 1 147 ? -34.50100 20.74200 -20.68000 1.000 47.36501 147 SER A C 1
ATOM 1031 O O . SER A 1 147 ? -35.11300 19.79500 -20.17400 1.000 50.60907 147 SER A O 1
ATOM 1034 N N . ALA A 1 148 ? -34.98600 21.43200 -21.71600 1.000 47.83471 148 ALA A N 1
ATOM 1035 C CA . ALA A 1 148 ? -36.29000 21.10100 -22.28300 1.000 56.21063 148 ALA A CA 1
ATOM 1036 C C . ALA A 1 148 ? -36.30600 19.68900 -22.85500 1.000 57.62158 148 ALA A C 1
ATOM 1037 O O . ALA A 1 148 ? -37.31100 18.97700 -22.74200 1.000 48.53225 148 ALA A O 1
ATOM 1039 N N . ILE A 1 149 ? -35.20100 19.26500 -23.47400 1.000 47.63986 149 ILE A N 1
ATOM 1040 C CA . ILE A 1 149 ? -35.12700 17.90900 -24.00700 1.000 45.54193 149 ILE A CA 1
ATOM 1041 C C . ILE A 1 149 ? -35.13100 16.89000 -22.87500 1.000 43.99879 149 ILE A C 1
ATOM 1042 O O . ILE A 1 149 ? -35.82400 15.86800 -22.94200 1.000 53.47221 149 ILE A O 1
ATOM 1047 N N . LEU A 1 150 ? -34.36400 17.15500 -21.81700 1.000 43.14981 150 LEU A N 1
ATOM 1048 C CA . LEU A 1 150 ? -34.29300 16.22100 -20.70000 1.000 42.65235 150 LEU A CA 1
ATOM 1049 C C . LEU A 1 150 ? -35.59800 16.17800 -19.91300 1.000 36.86683 150 LEU A C 1
ATOM 1050 O O . LEU A 1 150 ? -35.91800 15.14900 -19.30800 1.000 53.17500 150 LEU A O 1
ATOM 1055 N N . GLN A 1 151 ? -36.36000 17.27600 -19.90700 1.000 49.01146 151 GLN A N 1
ATOM 1056 C CA . GLN A 1 151 ? -37.63300 17.28800 -19.19100 1.000 54.43930 151 GLN A CA 1
ATOM 1057 C C . GLN A 1 151 ? -38.65100 16.36800 -19.85100 1.000 59.86531 151 GLN A C 1
ATOM 1058 O O . GLN A 1 151 ? -39.39500 15.66200 -19.16000 1.000 62.40910 151 GLN A O 1
ATOM 1064 N N . LYS A 1 152 ? -38.71100 16.37300 -21.18600 1.000 56.78297 152 LYS A N 1
ATOM 1065 C CA . LYS A 1 152 ? -39.59700 15.45000 -21.88900 1.000 65.91605 152 LYS A CA 1
ATOM 1066 C C . LYS A 1 152 ? -39.25600 14.00300 -21.56200 1.000 70.73579 152 LYS A C 1
ATOM 1067 O O . LYS A 1 152 ? -40.14800 13.14800 -21.51100 1.000 70.05980 152 LYS A O 1
ATOM 1073 N N . ARG A 1 153 ? -37.97800 13.71700 -21.32500 1.000 57.48712 153 ARG A N 1
ATOM 1074 C CA . ARG A 1 153 ? -37.52800 12.39000 -20.93500 1.000 70.47105 153 ARG A CA 1
ATOM 1075 C C . ARG A 1 153 ? -37.67800 12.13500 -19.44000 1.000 67.78879 153 ARG A C 1
ATOM 1076 O O . ARG A 1 153 ? -37.55400 10.98400 -19.00800 1.000 73.31278 153 ARG A O 1
ATOM 1084 N N . GLY A 1 154 ? -37.95200 13.16900 -18.64600 1.000 65.06415 154 GLY A N 1
ATOM 1085 C CA . GLY A 1 154 ? -38.04900 13.00200 -17.21000 1.000 60.37240 154 GLY A CA 1
ATOM 1086 C C . GLY A 1 154 ? -36.72600 12.86400 -16.49400 1.000 49.71609 154 GLY A C 1
ATOM 1087 O O . GLY A 1 154 ? -36.70900 12.49100 -15.31700 1.000 54.13283 154 GLY A O 1
ATOM 1088 N N . ALA A 1 155 ? -35.61200 13.15500 -17.16700 1.000 50.86566 155 ALA A N 1
ATOM 1089 C CA . ALA A 1 155 ? -34.28100 13.03300 -16.57300 1.000 50.16774 155 ALA A CA 1
ATOM 1090 C C . ALA A 1 155 ? -33.98000 14.29900 -15.77400 1.000 57.45890 155 ALA A C 1
ATOM 1091 O O . ALA A 1 155 ? -33.22400 15.18000 -16.19100 1.000 52.83251 155 ALA A O 1
ATOM 1093 N N . TRP A 1 156 ? -34.57700 14.37600 -14.58200 1.000 50.04735 156 TRP A N 1
ATOM 1094 C CA . TRP A 1 156 ? -34.50100 15.60000 -13.79100 1.000 43.35844 156 TRP A CA 1
ATOM 1095 C C . TRP A 1 156 ? -33.18200 15.74100 -13.04000 1.000 43.93066 156 TRP A C 1
ATOM 1096 O O . TRP A 1 156 ? -32.70500 16.86600 -12.85400 1.000 46.96407 156 TRP A O 1
ATOM 1107 N N . GLN A 1 157 ? -32.57600 14.63600 -12.59700 1.000 48.30443 157 GLN A N 1
ATOM 1108 C CA . GLN A 1 157 ? -31.23400 14.74100 -12.03400 1.000 48.60355 157 GLN A CA 1
ATOM 1109 C C . GLN A 1 157 ? -30.24400 15.21100 -13.09100 1.000 45.71998 157 GLN A C 1
ATOM 1110 O O . GLN A 1 157 ? -29.32400 15.98300 -12.79400 1.000 53.42943 157 GLN A O 1
ATOM 1116 N N . VAL A 1 158 ? -30.42900 14.77000 -14.33700 1.000 43.34933 158 VAL A N 1
ATOM 1117 C CA . VAL A 1 158 ? -29.57900 15.24300 -15.42400 1.000 51.19792 158 VAL A CA 1
ATOM 1118 C C . VAL A 1 158 ? -29.80800 16.72900 -15.66900 1.000 58.30247 158 VAL A C 1
ATOM 1119 O O . VAL A 1 158 ? -28.85900 17.48200 -15.91700 1.000 45.52761 158 VAL A O 1
ATOM 1123 N N . VAL A 1 159 ? -31.06700 17.17500 -15.60500 1.000 46.20844 159 VAL A N 1
ATOM 1124 C CA . VAL A 1 159 ? -31.35700 18.60500 -15.67400 1.000 41.98748 159 VAL A CA 1
ATOM 1125 C C . VAL A 1 159 ? -30.60600 19.34800 -14.57900 1.000 51.23067 159 VAL A C 1
ATOM 1126 O O . VAL A 1 159 ? -30.01300 20.40800 -14.81600 1.000 42.02814 159 VAL A O 1
ATOM 1130 N N . ASP A 1 160 ? -30.61200 18.79600 -13.36600 1.000 48.31552 160 ASP A N 1
ATOM 1131 C CA . ASP A 1 160 ? -30.00400 19.48100 -12.23300 1.000 48.66143 160 ASP A CA 1
ATOM 1132 C C . ASP A 1 160 ? -28.49600 19.61600 -12.40300 1.000 37.96155 160 ASP A C 1
ATOM 1133 O O . ASP A 1 160 ? -27.92900 20.67900 -12.12400 1.000 46.22498 160 ASP A O 1
ATOM 1138 N N . VAL A 1 161 ? -27.83000 18.55500 -12.85900 1.000 40.19122 161 VAL A N 1
ATOM 1139 C CA . VAL A 1 161 ? -26.37500 18.60300 -12.95600 1.000 47.99881 161 VAL A CA 1
ATOM 1140 C C . VAL A 1 161 ? -25.92600 19.39600 -14.18000 1.000 46.90175 161 VAL A C 1
ATOM 1141 O O . VAL A 1 161 ? -24.86200 20.02400 -14.15700 1.000 46.87640 161 VAL A O 1
ATOM 1145 N N . VAL A 1 162 ? -26.71500 19.39300 -15.25700 1.000 46.31114 162 VAL A N 1
ATOM 1146 C CA . VAL A 1 162 ? -26.35200 20.17500 -16.43600 1.000 39.75164 162 VAL A CA 1
ATOM 1147 C C . VAL A 1 162 ? -26.45800 21.66700 -16.13900 1.000 54.30220 162 VAL A C 1
ATOM 1148 O O . VAL A 1 162 ? -25.63200 22.46600 -16.59700 1.000 46.33783 162 VAL A O 1
ATOM 1152 N N . GLN A 1 163 ? -27.46000 22.06400 -15.35000 1.000 43.73327 163 GLN A N 1
ATOM 1153 C CA . GLN A 1 163 ? -27.59400 23.46400 -14.95900 1.000 39.30225 163 GLN A CA 1
ATOM 1154 C C . GLN A 1 163 ? -26.41800 23.94600 -14.11900 1.000 46.97146 163 GLN A C 1
ATOM 1155 O O . GLN A 1 163 ? -26.19500 25.15800 -14.02600 1.000 50.16077 163 GLN A O 1
ATOM 1161 N N . GLN A 1 164 ? -25.66700 23.03300 -13.50400 1.000 40.12245 164 GLN A N 1
ATOM 1162 C CA . GLN A 1 164 ? -24.52100 23.40100 -12.68500 1.000 53.05312 164 GLN A CA 1
ATOM 1163 C C . GLN A 1 164 ? -23.23000 23.54400 -13.48100 1.000 56.18066 164 GLN A C 1
ATOM 1164 O O . GLN A 1 164 ? -22.20900 23.93600 -12.90600 1.000 52.27549 164 GLN A O 1
ATOM 1170 N N . ILE A 1 165 ? -23.24100 23.23500 -14.77700 1.000 40.69380 165 ILE A N 1
ATOM 1171 C CA . ILE A 1 165 ? -22.05100 23.37800 -15.61500 1.000 44.18295 165 ILE A CA 1
ATOM 1172 C C . ILE A 1 165 ? -21.95300 24.85100 -16.00600 1.000 48.32830 165 ILE A C 1
ATOM 1173 O O . ILE A 1 165 ? -22.61100 25.30000 -16.94500 1.000 52.66285 165 ILE A O 1
ATOM 1178 N N . ASP A 1 166 ? -21.12800 25.61000 -15.28800 1.000 48.98614 166 ASP A N 1
ATOM 1179 C CA . ASP A 1 166 ? -21.08000 27.05500 -15.46300 1.000 51.95913 166 ASP A CA 1
ATOM 1180 C C . ASP A 1 166 ? -19.98800 27.51900 -16.41900 1.000 57.62650 166 ASP A C 1
ATOM 1181 O O . ASP A 1 166 ? -19.96000 28.70400 -16.76900 1.000 65.06527 166 ASP A O 1
ATOM 1186 N N . ASP A 1 167 ? -19.09800 26.62800 -16.85100 1.000 50.14377 167 ASP A N 1
ATOM 1187 C CA . ASP A 1 167 ? -18.08000 26.98600 -17.83000 1.000 49.50003 167 ASP A CA 1
ATOM 1188 C C . ASP A 1 167 ? -18.63700 26.79700 -19.23400 1.000 35.71927 167 ASP A C 1
ATOM 1189 O O . ASP A 1 167 ? -19.00300 25.67100 -19.59500 1.000 43.35747 167 ASP A O 1
ATOM 1194 N N . PRO A 1 168 ? -18.72100 27.85400 -20.04900 1.000 40.98604 168 PRO A N 1
ATOM 1195 C CA . PRO A 1 168 ? -19.35100 27.71100 -21.37500 1.000 48.74573 168 PRO A CA 1
ATOM 1196 C C . PRO A 1 168 ? -18.67800 26.68400 -22.27100 1.000 51.36889 168 PRO A C 1
ATOM 1197 O O . PRO A 1 168 ? -19.37200 25.95200 -22.98900 1.000 43.04565 168 PRO A O 1
ATOM 1201 N N . SER A 1 169 ? -17.34500 26.61000 -22.25700 1.000 50.70980 169 SER A N 1
ATOM 1202 C CA . SER A 1 169 ? -16.65700 25.61000 -23.06900 1.000 44.15685 169 SER A CA 1
ATOM 1203 C C . SER A 1 169 ? -16.99800 24.19900 -22.60800 1.000 41.11812 169 SER A C 1
ATOM 1204 O O . SER A 1 169 ? -17.26300 23.31400 -23.43100 1.000 44.30284 169 SER A O 1
ATOM 1207 N N . THR A 1 170 ? -16.99900 23.97100 -21.29200 1.000 40.74678 170 THR A N 1
ATOM 1208 C CA . THR A 1 170 ? -17.37300 22.66100 -20.76900 1.000 39.53087 170 THR A CA 1
ATOM 1209 C C . THR A 1 170 ? -18.82200 22.33200 -21.10600 1.000 39.86392 170 THR A C 1
ATOM 1210 O O . THR A 1 170 ? -19.15000 21.18200 -21.42200 1.000 37.91375 170 THR A O 1
ATOM 1214 N N . LEU A 1 171 ? -19.70200 23.33500 -21.05400 1.000 45.02719 171 LEU A N 1
ATOM 1215 C CA . LEU A 1 171 ? -21.10900 23.10800 -21.36700 1.000 47.76147 171 LEU A CA 1
ATOM 1216 C C . LEU A 1 171 ? -21.29500 22.73500 -22.83200 1.000 43.69886 171 LEU A C 1
ATOM 1217 O O . LEU A 1 171 ? -22.04300 21.80500 -23.15600 1.000 46.18169 171 LEU A O 1
ATOM 1222 N N . ALA A 1 172 ? -20.63100 23.46100 -23.73600 1.000 37.33224 172 ALA A N 1
ATOM 1223 C CA . ALA A 1 172 ? -20.71100 23.12400 -25.15300 1.000 34.64911 172 ALA A CA 1
ATOM 1224 C C . ALA A 1 172 ? -20.21200 21.70800 -25.40800 1.000 43.78429 172 ALA A C 1
ATOM 1225 O O . ALA A 1 172 ? -20.83800 20.94500 -26.15300 1.000 40.85345 172 ALA A O 1
ATOM 1227 N N . ASP A 1 173 ? -19.09600 21.33300 -24.77700 1.000 44.43106 173 ASP A N 1
ATOM 1228 C CA . ASP A 1 173 ? -18.54000 19.99900 -24.95900 1.000 42.11350 173 ASP A CA 1
ATOM 1229 C C . ASP A 1 173 ? -19.37400 18.92200 -24.28300 1.000 45.34728 173 ASP A C 1
ATOM 1230 O O . ASP A 1 173 ? -19.19900 17.73900 -24.59100 1.000 41.98268 173 ASP A O 1
ATOM 1235 N N . ASN A 1 174 ? -20.27300 19.29900 -23.37100 1.000 39.15369 174 ASN A N 1
ATOM 1236 C CA . ASN A 1 174 ? -21.18100 18.32200 -22.78500 1.000 42.84326 174 ASN A CA 1
ATOM 1237 C C . ASN A 1 174 ? -22.15300 17.74800 -23.80800 1.000 43.93848 174 ASN A C 1
ATOM 1238 O O . ASN A 1 174 ? -22.80900 16.74200 -23.51800 1.000 43.10234 174 ASN A O 1
ATOM 1243 N N . SER A 1 175 ? -22.25100 18.35500 -24.99400 1.000 38.10504 175 SER A N 1
ATOM 1244 C CA . SER A 1 175 ? -23.06900 17.81400 -26.07300 1.000 33.93137 175 SER A CA 1
ATOM 1245 C C . SER A 1 175 ? -22.59500 16.44500 -26.54300 1.000 40.30251 175 SER A C 1
ATOM 1246 O O . SER A 1 175 ? -23.32600 15.77800 -27.28400 1.000 41.88460 175 SER A O 1
ATOM 1249 N N . GLY A 1 176 ? -21.39500 16.01700 -26.14600 1.000 43.46195 176 GLY A N 1
ATOM 1250 C CA . GLY A 1 176 ? -20.92200 14.68900 -26.49600 1.000 42.70180 176 GLY A CA 1
ATOM 1251 C C . GLY A 1 176 ? -21.74600 13.56900 -25.89800 1.000 37.86716 176 GLY A C 1
ATOM 1252 O O . GLY A 1 176 ? -21.68900 12.43800 -26.39200 1.000 42.49739 176 GLY A O 1
ATOM 1253 N N . TYR A 1 177 ? -22.50600 13.85200 -24.83800 1.000 39.88714 177 TYR A N 1
ATOM 1254 C CA . TYR A 1 177 ? -23.41300 12.87000 -24.25800 1.000 45.39835 177 TYR A CA 1
ATOM 1255 C C . TYR A 1 177 ? -24.73200 12.75800 -25.01100 1.000 44.50008 177 TYR A C 1
ATOM 1256 O O . TYR A 1 177 ? -25.49900 11.82700 -24.74300 1.000 50.36752 177 TYR A O 1
ATOM 1265 N N . ALA A 1 178 ? -25.01500 13.67000 -25.93100 1.000 44.98412 178 ALA A N 1
ATOM 1266 C CA . ALA A 1 178 ? -26.32100 13.71400 -26.58500 1.000 49.35658 178 ALA A CA 1
ATOM 1267 C C . ALA A 1 178 ? -26.49400 12.53000 -27.52700 1.000 44.55208 178 ALA A C 1
ATOM 1268 O O . ALA A 1 178 ? -25.68000 12.35600 -28.44300 1.000 46.14155 178 ALA A O 1
ATOM 1270 N N . PRO A 1 179 ? -27.52500 11.69700 -27.35300 1.000 51.24699 179 PRO A N 1
ATOM 1271 C CA . PRO A 1 179 ? -27.72300 10.58200 -28.29100 1.000 59.26174 179 PRO A CA 1
ATOM 1272 C C . PRO A 1 179 ? -28.27900 11.01700 -29.63300 1.000 59.46249 179 PRO A C 1
ATOM 1273 O O . PRO A 1 179 ? -28.21500 10.23800 -30.59200 1.000 58.63663 179 PRO A O 1
ATOM 1277 N N . TYR A 1 180 ? -28.81500 12.23100 -29.73500 1.000 47.56904 180 TYR A N 1
ATOM 1278 C CA . TYR A 1 180 ? -29.42900 12.71500 -30.96300 1.000 55.20527 180 TYR A CA 1
ATOM 1279 C C . TYR A 1 180 ? -28.44800 13.42700 -31.88700 1.000 45.92328 180 TYR A C 1
ATOM 1280 O O . TYR A 1 180 ? -28.84400 13.84600 -32.98000 1.000 52.45929 180 TYR A O 1
ATOM 1289 N N . LEU A 1 181 ? -27.19000 13.57700 -31.48400 1.000 53.58761 181 LEU A N 1
ATOM 1290 C CA . LEU A 1 181 ? -26.15700 14.14400 -32.34100 1.000 51.26979 181 LEU A CA 1
ATOM 1291 C C . LEU A 1 181 ? -25.33300 13.01400 -32.94200 1.000 52.87644 181 LEU A C 1
ATOM 1292 O O . LEU A 1 181 ? -24.95000 12.07600 -32.23500 1.000 49.53743 181 LEU A O 1
ATOM 1297 N N . THR A 1 182 ? -25.07300 13.09900 -34.24200 1.000 55.74428 182 THR A N 1
ATOM 1298 C CA . THR A 1 182 ? -24.33400 12.04200 -34.91100 1.000 52.31083 182 THR A CA 1
ATOM 1299 C C . THR A 1 182 ? -22.86400 12.07900 -34.50800 1.000 63.33891 182 THR A C 1
ATOM 1300 O O . THR A 1 182 ? -22.34700 13.08600 -34.01700 1.000 49.44746 182 THR A O 1
ATOM 1304 N N . ASP A 1 183 ? -22.19500 10.94200 -34.71700 1.000 65.31553 183 ASP A N 1
ATOM 1305 C CA . ASP A 1 183 ? -20.75700 10.86200 -34.48900 1.000 71.03226 183 ASP A CA 1
ATOM 1306 C C . ASP A 1 183 ? -20.02400 11.97600 -35.22200 1.000 56.61064 183 ASP A C 1
ATOM 1307 O O . ASP A 1 183 ? -19.09500 12.58700 -34.68200 1.000 61.41912 183 ASP A O 1
ATOM 1312 N N . GLU A 1 184 ? -20.43700 12.25400 -36.45800 1.000 57.47998 184 GLU A N 1
ATOM 1313 C CA . GLU A 1 184 ? -19.76600 13.26500 -37.26400 1.000 66.93282 184 GLU A CA 1
ATOM 1314 C C . GLU A 1 184 ? -20.04200 14.66700 -36.73500 1.000 75.75360 184 GLU A C 1
ATOM 1315 O O . GLU A 1 184 ? -19.17400 15.54600 -36.80700 1.000 76.35088 184 GLU A O 1
ATOM 1321 N N . GLN A 1 185 ? -21.24900 14.89900 -36.21100 1.000 64.01331 185 GLN A N 1
ATOM 1322 C CA . GLN A 1 185 ? -21.55900 16.19200 -35.61200 1.000 47.46661 185 GLN A CA 1
ATOM 1323 C C . GLN A 1 185 ? -20.68700 16.45100 -34.39100 1.000 49.07111 185 GLN A C 1
ATOM 1324 O O . GLN A 1 185 ? -20.22900 17.57900 -34.17100 1.000 50.86911 185 GLN A O 1
ATOM 1330 N N . LYS A 1 186 ? -20.43200 15.41200 -33.59200 1.000 45.19939 186 LYS A N 1
ATOM 1331 C CA . LYS A 1 186 ? -19.58300 15.57000 -32.41800 1.000 48.83688 186 LYS A CA 1
ATOM 1332 C C . LYS A 1 186 ? -18.12400 15.77500 -32.80200 1.000 42.60985 186 LYS A C 1
ATOM 1333 O O . LYS A 1 186 ? -17.37100 16.40300 -32.04900 1.000 47.22278 186 LYS A O 1
ATOM 1339 N N . ILE A 1 187 ? -17.70700 15.25700 -33.96000 1.000 49.48704 187 ILE A N 1
ATOM 1340 C CA . ILE A 1 187 ? -16.35700 15.52800 -34.44900 1.000 46.94116 187 ILE A CA 1
ATOM 1341 C C . ILE A 1 187 ? -16.20000 17.00900 -34.76500 1.000 52.29995 187 ILE A C 1
ATOM 1342 O O . ILE A 1 187 ? -15.18000 17.62700 -34.43400 1.000 49.41829 187 ILE A O 1
ATOM 1347 N N . GLU A 1 188 ? -17.21200 17.60400 -35.40300 1.000 46.57176 188 GLU A N 1
ATOM 1348 C CA . GLU A 1 188 ? -17.16100 19.03000 -35.70600 1.000 52.39880 188 GLU A CA 1
ATOM 1349 C C . GLU A 1 188 ? -17.17000 19.87100 -34.43600 1.000 57.33464 188 GLU A C 1
ATOM 1350 O O . GLU A 1 188 ? -16.53500 20.93100 -34.39400 1.000 54.74652 188 GLU A O 1
ATOM 1356 N N . VAL A 1 189 ? -17.87800 19.42000 -33.39700 1.000 43.21335 189 VAL A N 1
ATOM 1357 C CA . VAL A 1 189 ? -17.81900 20.10400 -32.10800 1.000 41.50251 189 VAL A CA 1
ATOM 1358 C C . VAL A 1 189 ? -16.40100 20.06400 -31.55700 1.000 46.18028 189 VAL A C 1
ATOM 1359 O O . VAL A 1 189 ? -15.90000 21.05400 -31.00900 1.000 48.54191 189 VAL A O 1
ATOM 1363 N N . LEU A 1 190 ? -15.72800 18.92000 -31.70300 1.000 46.55277 190 LEU A N 1
ATOM 1364 C CA . LEU A 1 190 ? -14.35600 18.78900 -31.22500 1.000 44.85911 190 LEU A CA 1
ATOM 1365 C C . LEU A 1 190 ? -13.40800 19.69400 -32.00200 1.000 47.02809 190 LEU A C 1
ATOM 1366 O O . LEU A 1 190 ? -12.52100 20.32400 -31.41400 1.000 51.97314 190 LEU A O 1
ATOM 1371 N N . GLU A 1 191 ? -13.58200 19.77600 -33.32000 1.000 44.98156 191 GLU A N 1
ATOM 1372 C CA . GLU A 1 191 ? -12.68300 20.55300 -34.16200 1.000 56.14804 191 GLU A CA 1
ATOM 1373 C C . GLU A 1 191 ? -13.00300 22.04200 -34.16800 1.000 62.27750 191 GLU A C 1
ATOM 1374 O O . GLU A 1 191 ? -12.17400 22.83200 -34.63500 1.000 50.22014 191 GLU A O 1
ATOM 1380 N N . THR A 1 192 ? -14.16600 22.44500 -33.66300 1.000 51.69224 192 THR A N 1
ATOM 1381 C CA . THR A 1 192 ? -14.52600 23.86000 -33.58500 1.000 53.01415 192 THR A CA 1
ATOM 1382 C C . THR A 1 192 ? -13.90700 24.44000 -32.31800 1.000 58.92525 192 THR A C 1
ATOM 1383 O O . THR A 1 192 ? -14.42800 24.25700 -31.21600 1.000 55.21023 192 THR A O 1
ATOM 1387 N N . VAL A 1 193 ? -12.79000 25.15200 -32.47900 1.000 52.80211 193 VAL A N 1
ATOM 1388 C CA . VAL A 1 193 ? -12.01500 25.60500 -31.32600 1.000 47.25538 193 VAL A CA 1
ATOM 1389 C 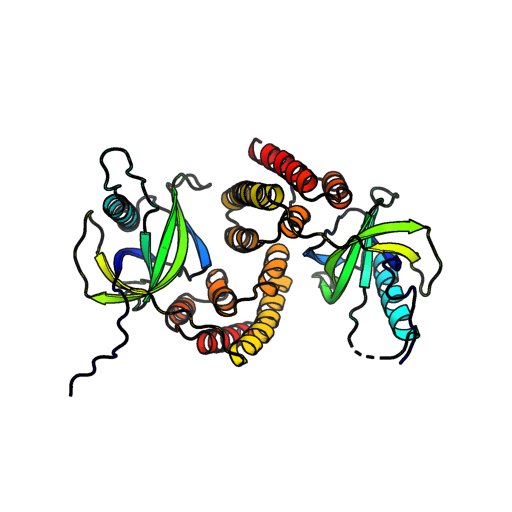C . VAL A 1 193 ? -12.72400 26.75000 -30.61100 1.000 44.20803 193 VAL A C 1
ATOM 1390 O O . VAL A 1 193 ? -12.84300 26.75400 -29.38100 1.000 50.87626 193 VAL A O 1
ATOM 1394 N N . ASP A 1 194 ? -13.19300 27.74200 -31.36600 1.000 54.62369 194 ASP A N 1
ATOM 1395 C CA . ASP A 1 194 ? -13.83000 28.90500 -30.76200 1.000 66.38833 194 ASP A CA 1
ATOM 1396 C C . ASP A 1 194 ? -15.12300 28.50300 -30.06000 1.000 59.36691 194 ASP A C 1
ATOM 1397 O O . ASP A 1 194 ? -15.97400 27.82400 -30.64100 1.000 55.88247 194 ASP A O 1
ATOM 1402 N N . VAL A 1 195 ? -15.26700 28.93700 -28.80500 1.000 62.85391 195 VAL A N 1
ATOM 1403 C CA . VAL A 1 195 ? -16.39300 28.50200 -27.98300 1.000 54.61409 195 VAL A CA 1
ATOM 1404 C C . VAL A 1 195 ? -17.70100 29.09400 -28.49200 1.000 56.90376 195 VAL A C 1
ATOM 1405 O O . VAL A 1 195 ? -18.74000 28.42100 -28.49900 1.000 58.32215 195 VAL A O 1
ATOM 1409 N N . VAL A 1 196 ? -17.67600 30.35800 -28.92400 1.000 60.21147 196 VAL A N 1
ATOM 1410 C CA . VAL A 1 196 ? -18.90400 31.02600 -29.35100 1.000 58.03532 196 VAL A CA 1
ATOM 1411 C C . VAL A 1 196 ? -19.51600 30.30800 -30.54700 1.000 58.15774 196 VAL A C 1
ATOM 1412 O O . VAL A 1 196 ? -20.69700 29.94100 -30.53500 1.000 57.22185 196 VAL A O 1
ATOM 1416 N N . GLU A 1 197 ? -18.72400 30.09100 -31.59900 1.000 54.53552 197 GLU A N 1
ATOM 1417 C CA . GLU A 1 197 ? -19.25200 29.38300 -32.75800 1.000 53.34903 197 GLU A CA 1
ATOM 1418 C C . GLU A 1 197 ? -19.47300 27.90400 -32.47100 1.000 52.41601 197 GLU A C 1
ATOM 1419 O O . GLU A 1 197 ? -20.24800 27.25700 -33.18200 1.000 54.35507 197 GLU A O 1
ATOM 1425 N N . ARG A 1 198 ? -18.82200 27.35800 -31.44000 1.000 51.07403 198 ARG A N 1
ATOM 1426 C CA . ARG A 1 198 ? -19.12200 25.99200 -31.02200 1.000 47.12221 198 ARG A CA 1
ATOM 1427 C C . ARG A 1 198 ? -20.47800 25.92300 -30.33100 1.000 47.66961 198 ARG A C 1
ATOM 1428 O O . ARG A 1 198 ? -21.24000 24.97200 -30.53900 1.000 47.02040 198 ARG A O 1
ATOM 1436 N N . LEU A 1 199 ? -20.79300 26.92300 -29.50400 1.000 50.23238 199 LEU A N 1
ATOM 1437 C CA . LEU A 1 199 ? -22.09900 26.97000 -28.85500 1.000 55.65653 199 LEU A CA 1
ATOM 1438 C C . LEU A 1 199 ? -23.21000 27.19300 -29.87400 1.000 57.66847 199 LEU A C 1
ATOM 1439 O O . LEU A 1 199 ? -24.24100 26.51300 -29.83800 1.000 49.60828 199 LEU A O 1
ATOM 1444 N N . GLU A 1 200 ? -23.01700 28.14400 -30.79300 1.000 50.58250 200 GLU A N 1
ATOM 1445 C CA . GLU A 1 200 ? -24.00900 28.37700 -31.83800 1.000 57.30663 200 GLU A CA 1
ATOM 1446 C C . GLU A 1 200 ? -24.22100 27.13400 -32.69100 1.000 58.98195 200 GLU A C 1
ATOM 1447 O O . GLU A 1 200 ? -25.32400 26.91300 -33.20500 1.000 54.51155 200 GLU A O 1
ATOM 1453 N N . LEU A 1 201 ? -23.18300 26.31000 -32.84300 1.000 52.11222 201 LEU A N 1
ATOM 1454 C CA . LEU A 1 201 ? -23.31300 25.07900 -33.61300 1.000 58.06697 201 LEU A CA 1
ATOM 1455 C C . LEU A 1 201 ? -24.21700 24.07800 -32.90200 1.000 52.26249 201 LEU A C 1
ATOM 1456 O O . LEU A 1 201 ? -25.15900 23.54400 -33.49900 1.000 46.13157 201 LEU A O 1
ATOM 1461 N N . VAL A 1 202 ? -23.95000 23.81800 -31.62100 1.000 46.35599 202 VAL A N 1
ATOM 1462 C CA . VAL A 1 202 ? -24.74000 22.83200 -30.89100 1.000 47.31290 202 VAL A CA 1
ATOM 1463 C C . VAL A 1 202 ? -26.11700 23.38000 -30.53500 1.000 43.85260 202 VAL A C 1
ATOM 1464 O O . VAL A 1 202 ? -27.07000 22.60800 -30.37500 1.000 48.30227 202 VAL A O 1
ATOM 1468 N N . ILE A 1 203 ? -26.25300 24.70200 -30.40400 1.000 40.29518 203 ILE A N 1
ATOM 1469 C CA . ILE A 1 203 ? -27.56100 25.28500 -30.12100 1.000 46.23585 203 ILE A CA 1
ATOM 1470 C C . ILE A 1 203 ? -28.50600 25.06900 -31.29600 1.000 43.91968 203 ILE A C 1
ATOM 1471 O O . ILE A 1 203 ? -29.68700 24.75200 -31.11100 1.000 52.30167 203 ILE A O 1
ATOM 1476 N N . GLY A 1 204 ? -28.00000 25.22100 -32.52200 1.000 48.52108 204 GLY A N 1
ATOM 1477 C CA . GLY A 1 204 ? -28.84100 25.00800 -33.69000 1.000 51.32635 204 GLY A CA 1
ATOM 1478 C C . GLY A 1 204 ? -29.31800 23.57300 -33.81000 1.000 54.82667 204 GLY A C 1
ATOM 1479 O O . GLY A 1 204 ? -30.50400 23.31600 -34.03100 1.000 54.81601 204 GLY A O 1
ATOM 1480 N N . TRP A 1 205 ? -28.39500 22.61700 -33.66500 1.000 51.58817 205 TRP A N 1
ATOM 1481 C CA . TRP A 1 205 ? -28.77000 21.20700 -33.71900 1.000 57.84574 205 TRP A CA 1
ATOM 1482 C C . TRP A 1 205 ? -29.74500 20.85100 -32.60400 1.000 48.56483 205 TRP A C 1
ATOM 1483 O O . TRP A 1 205 ? -30.71800 20.12100 -32.82900 1.000 52.99290 205 TRP A O 1
ATOM 1494 N N . THR A 1 206 ? -29.49400 21.35100 -31.39200 1.000 39.18658 206 THR A N 1
ATOM 1495 C CA . THR A 1 206 ? -30.40200 21.08500 -30.28100 1.000 41.51083 206 THR A CA 1
ATOM 1496 C C . THR A 1 206 ? -31.76500 21.71400 -30.53200 1.000 54.54789 206 THR A C 1
ATOM 1497 O O . THR A 1 206 ? -32.80300 21.11200 -30.23000 1.000 51.02905 206 THR A O 1
ATOM 1501 N N . ARG A 1 207 ? -31.78000 22.92800 -31.08700 1.000 50.86223 207 ARG A N 1
ATOM 1502 C CA . ARG A 1 207 ? -33.03700 23.55800 -31.47200 1.000 51.77483 207 ARG A CA 1
ATOM 1503 C C . ARG A 1 207 ? -33.72900 22.78100 -32.58400 1.000 54.79401 207 ARG A C 1
ATOM 1504 O O . ARG A 1 207 ? -34.96400 22.74300 -32.63800 1.000 59.95172 207 ARG A O 1
ATOM 1512 N N . ASP A 1 208 ? -32.95600 22.15000 -33.47300 1.000 46.02306 208 ASP A N 1
ATOM 1513 C CA . ASP A 1 208 ? -33.55500 21.32100 -34.51600 1.000 53.90259 208 ASP A CA 1
ATOM 1514 C C . ASP A 1 208 ? -34.17100 20.05600 -33.92900 1.000 53.88650 208 ASP A C 1
ATOM 1515 O O . ASP A 1 208 ? -35.26300 19.64400 -34.33900 1.000 57.83151 208 ASP A O 1
ATOM 1520 N N . HIS A 1 209 ? -33.48400 19.42300 -32.97400 1.000 47.63089 209 HIS A N 1
ATOM 1521 C CA . HIS A 1 209 ? -34.01300 18.20300 -32.37300 1.000 59.09846 209 HIS A CA 1
ATOM 1522 C C . HIS A 1 209 ? -35.28400 18.47400 -31.57700 1.000 58.79543 209 HIS A C 1
ATOM 1523 O O . HIS A 1 209 ? -36.18100 17.62400 -31.53400 1.000 61.98818 209 HIS A O 1
ATOM 1530 N N . LEU A 1 210 ? -35.37900 19.64800 -30.94600 1.000 55.45209 210 LEU A N 1
ATOM 1531 C CA . LEU A 1 210 ? -36.59500 20.01200 -30.22700 1.000 65.23135 210 LEU A CA 1
ATOM 1532 C C . LEU A 1 210 ? -37.77500 20.20600 -31.17000 1.000 69.66051 210 LEU A C 1
ATOM 1533 O O . LEU A 1 210 ? -38.92000 19.93400 -30.79300 1.000 69.60439 210 LEU A O 1
ATOM 1538 N N . ALA A 1 211 ? -37.52000 20.67000 -32.39200 1.000 64.87773 211 ALA A N 1
ATOM 1539 C CA . ALA A 1 211 ? -38.58200 20.94600 -33.35100 1.000 56.17310 211 ALA A CA 1
ATOM 1540 C C . ALA A 1 211 ? -39.10600 19.69600 -34.04500 1.000 61.05210 211 ALA A C 1
ATOM 1541 O O . ALA A 1 211 ? -40.03800 19.80300 -34.85000 1.000 62.13290 211 ALA A O 1
ATOM 1543 N N . GLU A 1 212 ? -38.54200 18.52600 -33.76500 1.000 60.95658 212 GLU A N 1
ATOM 1544 C CA . GLU A 1 212 ? -39.00600 17.29100 -34.38800 1.000 75.30315 212 GLU A CA 1
ATOM 1545 C C . GLU A 1 212 ? -40.23100 16.73800 -33.66900 1.000 75.47424 212 GLU A C 1
ATOM 1546 O O . GLU A 1 212 ? -40.71800 17.33200 -32.70800 1.000 82.04526 212 GLU A O 1
ATOM 1552 N N . ALA B 1 1 ? -29.29000 44.97600 32.13000 1.000 96.54755 1 ALA B N 1
ATOM 1553 C CA . ALA B 1 1 ? -28.25600 44.43400 31.25800 1.000 96.72107 1 ALA B CA 1
ATOM 1554 C C . ALA B 1 1 ? -28.88400 43.63300 30.11600 1.000 88.46403 1 ALA B C 1
ATOM 1555 O O . ALA B 1 1 ? -28.65600 42.43000 29.98300 1.000 88.24061 1 ALA B O 1
ATOM 1557 N N . MET B 1 2 ? -29.69300 44.30700 29.30300 1.000 87.53675 2 MET B N 1
ATOM 1558 C CA . MET B 1 2 ? -30.22900 43.68400 28.10100 1.000 94.02751 2 MET B CA 1
ATOM 1559 C C . MET B 1 2 ? -29.12300 43.49900 27.07300 1.000 83.20334 2 MET B C 1
ATOM 1560 O O . MET B 1 2 ? -28.23300 44.34200 26.93600 1.000 95.33789 2 MET B O 1
ATOM 1565 N N . ASP B 1 3 ? -29.17600 42.38700 26.34600 1.000 72.37801 3 ASP B N 1
ATOM 1566 C CA . ASP B 1 3 ? -28.20200 42.13100 25.29100 1.000 73.20841 3 ASP B CA 1
ATOM 1567 C C . ASP B 1 3 ? -28.60900 42.93000 24.06000 1.000 62.93269 3 ASP B C 1
ATOM 1568 O O . ASP B 1 3 ? -29.63300 42.64300 23.43300 1.000 60.07204 3 ASP B O 1
ATOM 1573 N N . LEU B 1 4 ? -27.80600 43.93500 23.71300 1.000 51.30959 4 LEU B N 1
ATOM 1574 C CA . LEU B 1 4 ? -28.08200 44.81300 22.58600 1.000 60.53168 4 LEU B CA 1
ATOM 1575 C C . LEU B 1 4 ? -27.23100 44.47800 21.36700 1.000 67.93355 4 LEU B C 1
ATOM 1576 O O . LEU B 1 4 ? -27.07600 45.31700 20.47400 1.000 72.94214 4 LEU B O 1
ATOM 1581 N N . GLU B 1 5 ? -26.67300 43.26700 21.31800 1.000 52.51464 5 GLU B N 1
ATOM 1582 C CA . GLU B 1 5 ? -25.91600 42.79400 20.16500 1.000 64.18282 5 GLU B CA 1
ATOM 1583 C C . GLU B 1 5 ? -26.43600 41.44700 19.67400 1.000 66.73876 5 GLU B C 1
ATOM 1584 O O . GLU B 1 5 ? -25.69100 40.69500 19.03800 1.000 61.66009 5 GLU B O 1
ATOM 1590 N N . LEU B 1 6 ? -27.69700 41.13100 19.96100 1.000 57.92982 6 LEU B N 1
ATOM 1591 C CA . LEU B 1 6 ? -28.27100 39.85500 19.55700 1.000 51.40221 6 LEU B CA 1
ATOM 1592 C C . LEU B 1 6 ? -28.40200 39.78200 18.04300 1.000 57.98821 6 LEU B C 1
ATOM 1593 O O . LEU B 1 6 ? -28.88200 40.72300 17.40200 1.000 62.57253 6 LEU B O 1
ATOM 1598 N N . SER B 1 7 ? -27.98000 38.65900 17.47200 1.000 52.81074 7 SER B N 1
ATOM 1599 C CA . SER B 1 7 ? -28.16700 38.41200 16.04900 1.000 56.75190 7 SER B CA 1
ATOM 1600 C C . SER B 1 7 ? -29.61900 38.01800 15.80000 1.000 51.74910 7 SER B C 1
ATOM 1601 O O . SER B 1 7 ? -30.12600 37.07300 16.41400 1.000 54.68045 7 SER B O 1
ATOM 1604 N N . MET B 1 8 ? -30.28800 38.74400 14.91000 1.000 53.98240 8 MET B N 1
ATOM 1605 C CA . MET B 1 8 ? -31.69200 38.51300 14.59600 1.000 59.76629 8 MET B CA 1
ATOM 1606 C C . MET B 1 8 ? -31.80600 38.10300 13.13700 1.000 61.47130 8 MET B C 1
ATOM 1607 O O . MET B 1 8 ? -31.36700 38.83900 12.24600 1.000 64.25130 8 MET B O 1
ATOM 1612 N N . SER B 1 9 ? -32.38800 36.93500 12.89500 1.000 57.48198 9 SER B N 1
ATOM 1613 C CA . SER B 1 9 ? -32.63100 36.46800 11.54100 1.000 64.30556 9 SER B CA 1
ATOM 1614 C C . SER B 1 9 ? -34.02900 36.87300 11.08600 1.000 62.71857 9 SER B C 1
ATOM 1615 O O . SER B 1 9 ? -34.93700 37.08600 11.89300 1.000 61.36687 9 SER B O 1
ATOM 1618 N N . GLU B 1 10 ? -34.19100 36.97900 9.77200 1.000 81.74493 10 GLU B N 1
ATOM 1619 C CA . GLU B 1 10 ? -35.46000 37.40000 9.19600 1.000 84.13037 10 GLU B CA 1
ATOM 1620 C C . GLU B 1 10 ? -36.44800 36.24000 9.18100 1.000 70.96590 10 GLU B C 1
ATOM 1621 O O . GLU B 1 10 ? -36.07200 35.08700 8.95300 1.000 64.21029 10 GLU B O 1
ATOM 1627 N N . THR B 1 11 ? -37.71800 36.55100 9.43200 1.000 81.93969 11 THR B N 1
ATOM 1628 C CA . THR B 1 11 ? -38.78500 35.55700 9.44100 1.000 71.48123 11 THR B CA 1
ATOM 1629 C C . THR B 1 11 ? -39.60700 35.69000 8.16500 1.000 76.66780 11 THR B C 1
ATOM 1630 O O . THR B 1 11 ? -40.17400 36.75400 7.89300 1.000 83.67055 11 THR B O 1
ATOM 1634 N N . LEU B 1 12 ? -39.66400 34.61500 7.38600 1.000 81.26784 12 LEU B N 1
ATOM 1635 C CA . LEU B 1 12 ? -40.43200 34.58600 6.15200 1.000 74.16018 12 LEU B CA 1
ATOM 1636 C C . LEU B 1 12 ? -41.82700 34.02300 6.39600 1.000 74.74046 12 LEU B C 1
ATOM 1637 O O . LEU B 1 12 ? -42.06700 33.26500 7.33800 1.000 60.44194 12 LEU B O 1
ATOM 1642 N N . THR B 1 13 ? -42.75100 34.40300 5.51900 1.000 68.55528 13 THR B N 1
ATOM 1643 C CA . THR B 1 13 ? -44.10600 33.86700 5.50800 1.000 57.75041 13 THR B CA 1
ATOM 1644 C C . THR B 1 13 ? -44.35800 33.25500 4.13800 1.000 51.54129 13 THR B C 1
ATOM 1645 O O . THR B 1 13 ? -44.32000 33.96200 3.12400 1.000 62.81935 13 THR B O 1
ATOM 1649 N N . LEU B 1 14 ? -44.60300 31.94900 4.10600 1.000 54.86105 14 LEU B N 1
ATOM 1650 C CA . LEU B 1 14 ? -44.70400 31.20500 2.86000 1.000 54.13488 14 LEU B CA 1
ATOM 1651 C C . LEU B 1 14 ? -45.88400 30.24800 2.91500 1.000 48.67590 14 LEU B C 1
ATOM 1652 O O . LEU B 1 14 ? -46.24300 29.76000 3.99400 1.000 51.02379 14 LEU B O 1
ATOM 1657 N N . PRO B 1 15 ? -46.50300 29.95900 1.77100 1.000 56.77720 15 PRO B N 1
ATOM 1658 C CA . PRO B 1 15 ? -47.53800 28.92100 1.73800 1.000 51.12891 15 PRO B CA 1
ATOM 1659 C C . PRO B 1 15 ? -46.91200 27.53600 1.73100 1.000 58.29827 15 PRO B C 1
ATOM 1660 O O . PRO B 1 15 ? -45.88700 27.29800 1.08700 1.000 55.54401 15 PRO B O 1
ATOM 1664 N N . VAL B 1 16 ? -47.53800 26.61900 2.46000 1.000 51.25443 16 VAL B N 1
ATOM 1665 C CA . VAL B 1 16 ? -47.00700 25.26800 2.60500 1.000 56.79621 16 VAL B CA 1
ATOM 1666 C C . VAL B 1 16 ? -47.45600 24.42100 1.42200 1.000 60.27365 16 VAL B C 1
ATOM 1667 O O . VAL B 1 16 ? -48.65700 24.24600 1.18800 1.000 55.17722 16 VAL B O 1
ATOM 1671 N N . LEU B 1 17 ? -46.47800 23.90300 0.68100 1.000 45.06292 17 LEU B N 1
ATOM 1672 C CA . LEU B 1 17 ? -46.76900 22.97200 -0.43600 1.000 52.18241 17 LEU B CA 1
ATOM 1673 C C . LEU B 1 17 ? -46.37300 21.58200 0.06100 1.000 58.26223 17 LEU B C 1
ATOM 1674 O O . LEU B 1 17 ? -45.17600 21.27500 0.05800 1.000 64.21917 17 LEU B O 1
ATOM 1679 N N . PRO B 1 18 ? -47.32200 20.77000 0.57000 1.000 64.22928 18 PRO B N 1
ATOM 1680 C CA . PRO B 1 18 ? -47.00000 19.45500 1.11800 1.000 63.19057 18 PRO B CA 1
ATOM 1681 C C . PRO B 1 18 ? -46.56500 18.42900 0.06500 1.000 64.10955 18 PRO B C 1
ATOM 1682 O O . PRO B 1 18 ? -47.14100 18.39800 -0.99800 1.000 69.82021 18 PRO B O 1
ATOM 1686 N N . LEU B 1 19 ? -45.55700 17.62800 0.41500 1.000 77.43460 19 LEU B N 1
ATOM 1687 C CA . LEU B 1 19 ? -45.03200 16.55100 -0.46300 1.000 87.12213 19 LEU B CA 1
ATOM 1688 C C . LEU B 1 19 ? -45.33600 15.20400 0.20400 1.000 92.81999 19 LEU B C 1
ATOM 1689 O O . LEU B 1 19 ? -44.67900 14.88700 1.21200 1.000 90.27957 19 LEU B O 1
ATOM 1694 N N . GLU B 1 20 ? -46.32000 14.46800 -0.31800 1.000 105.20920 20 GLU B N 1
ATOM 1695 C CA . GLU B 1 20 ? -46.70000 13.15500 0.26600 1.000 118.34537 20 GLU B CA 1
ATOM 1696 C C . GLU B 1 20 ? -45.50900 12.20000 0.15800 1.000 113.71445 20 GLU B C 1
ATOM 1697 O O . GLU B 1 20 ? -45.20100 11.51700 1.15300 1.000 110.43888 20 GLU B O 1
ATOM 1703 N N . ASP B 1 21 ? -44.85300 12.18200 -1.00400 1.000 109.15817 21 ASP B N 1
ATOM 1704 C CA . ASP B 1 21 ? -43.68400 11.29100 -1.22100 1.000 124.36108 21 ASP B CA 1
ATOM 1705 C C . ASP B 1 21 ? -42.54000 12.08900 -1.85400 1.000 141.78470 21 ASP B C 1
ATOM 1706 O O . ASP B 1 21 ? -42.79800 12.85400 -2.80100 1.000 171.76861 21 ASP B O 1
ATOM 1711 N N . GLY B 1 22 ? -41.32100 11.88300 -1.35200 1.000 130.60534 22 GLY B N 1
ATOM 1712 C CA . GLY B 1 22 ? -40.12300 12.56400 -1.87500 1.000 119.29602 22 GLY B CA 1
ATOM 1713 C C . GLY B 1 22 ? -39.82100 13.83000 -1.09900 1.000 99.03433 22 GLY B C 1
ATOM 1714 O O . GLY B 1 22 ? -40.77300 14.50600 -0.67600 1.000 98.86346 22 GLY B O 1
ATOM 1715 N N . VAL B 1 23 ? -38.53800 14.17400 -0.99500 1.000 74.95124 23 VAL B N 1
ATOM 1716 C CA . VAL B 1 23 ? -38.10700 15.39300 -0.25500 1.000 64.89662 23 VAL B CA 1
ATOM 1717 C C . VAL B 1 23 ? -37.30600 16.27300 -1.21400 1.000 71.86969 23 VAL B C 1
ATOM 1718 O O . VAL B 1 23 ? -36.36500 15.75800 -1.84100 1.000 74.02196 23 VAL B O 1
ATOM 1722 N N . VAL B 1 24 ? -37.66400 17.55400 -1.30300 1.000 58.49501 24 VAL B N 1
ATOM 1723 C CA . VAL B 1 24 ? -36.92600 18.50000 -2.18600 1.000 58.29471 24 VAL B CA 1
ATOM 1724 C C . VAL B 1 24 ? -35.87800 19.21800 -1.33300 1.000 67.49893 24 VAL B C 1
ATOM 1725 O O . VAL B 1 24 ? -36.26600 19.96500 -0.41900 1.000 59.99394 24 VAL B O 1
ATOM 1729 N N . LEU B 1 25 ? -34.59900 18.96700 -1.61200 1.000 53.37157 25 LEU B N 1
ATOM 1730 C CA . LEU B 1 25 ? -33.51800 19.59900 -0.87800 1.000 58.47187 25 LEU B CA 1
ATOM 1731 C C . LEU B 1 25 ? -33.01800 20.82600 -1.62400 1.000 55.88505 25 LEU B C 1
ATOM 1732 O O . LEU B 1 25 ? -33.25400 20.97200 -2.82700 1.000 61.94557 25 LEU B O 1
ATOM 1737 N N . PRO B 1 26 ? -32.34600 21.74800 -0.93300 1.000 52.49014 26 PRO B N 1
ATOM 1738 C CA . PRO B 1 26 ? -31.76700 22.90400 -1.62900 1.000 46.66395 26 PRO B CA 1
ATOM 1739 C C . PRO B 1 26 ? -30.80800 22.46400 -2.72500 1.000 52.03804 26 PRO B C 1
ATOM 1740 O O . PRO B 1 26 ? -29.99600 21.55500 -2.54100 1.000 51.36964 26 PRO B O 1
ATOM 1744 N N . GLY B 1 27 ? -30.91900 23.11600 -3.88200 1.000 46.86620 27 GLY B N 1
ATOM 1745 C CA . GLY B 1 27 ? -30.11900 22.77400 -5.03600 1.000 48.93925 27 GLY B CA 1
ATOM 1746 C C . GLY B 1 27 ? -30.77500 21.82100 -6.01200 1.000 54.73672 27 GLY B C 1
ATOM 1747 O O . GLY B 1 27 ? -30.22800 21.60500 -7.10000 1.000 53.28158 27 GLY B O 1
ATOM 1748 N N . MET B 1 28 ? -31.92300 21.24600 -5.66400 1.000 50.16307 28 MET B N 1
ATOM 1749 C CA . MET B 1 28 ? -32.62200 20.31600 -6.53900 1.000 53.99120 28 MET B CA 1
ATOM 1750 C C . MET B 1 28 ? -33.68400 21.04300 -7.35400 1.000 45.46881 28 MET B C 1
ATOM 1751 O O . MET B 1 28 ? -34.21000 22.08200 -6.94600 1.000 44.25976 28 MET B O 1
ATOM 1756 N N . VAL B 1 29 ? -33.99900 20.48100 -8.51800 1.000 40.46944 29 VAL B N 1
ATOM 1757 C CA . VAL B 1 29 ? -35.07200 20.98000 -9.37000 1.000 47.55844 29 VAL B CA 1
ATOM 1758 C C . VAL B 1 29 ? -35.91400 19.78500 -9.79400 1.000 57.75291 29 VAL B C 1
ATOM 1759 O O . VAL B 1 29 ? -35.38500 18.80500 -10.33300 1.000 49.79517 29 VAL B O 1
ATOM 1763 N N . VAL B 1 30 ? -37.21400 19.84800 -9.52100 1.000 54.88202 30 VAL B N 1
ATOM 1764 C CA . VAL B 1 30 ? -38.10100 18.70200 -9.71100 1.000 49.83299 30 VAL B CA 1
ATOM 1765 C C . VAL B 1 30 ? -39.42800 19.17900 -10.27800 1.000 54.38601 30 VAL B C 1
ATOM 1766 O O . VAL B 1 30 ? -39.79100 20.35700 -10.15800 1.000 39.20939 30 VAL B O 1
ATOM 1770 N N . PRO B 1 31 ? -40.17100 18.28000 -10.91500 1.000 57.09536 31 PRO B N 1
ATOM 1771 C CA . PRO B 1 31 ? -41.51600 18.62400 -11.37900 1.000 60.29304 31 PRO B CA 1
ATOM 1772 C C . PRO B 1 31 ? -42.55700 18.41600 -10.28800 1.000 63.18155 31 PRO B C 1
ATOM 1773 O O . PRO B 1 31 ? -42.35300 17.68400 -9.31800 1.000 51.75843 31 PRO B O 1
ATOM 1777 N N . LEU B 1 32 ? -43.69400 19.08300 -10.46900 1.000 52.67784 32 LEU B N 1
ATOM 1778 C CA . LEU B 1 32 ? -44.81200 18.99400 -9.53900 1.000 52.59997 32 LEU B CA 1
ATOM 1779 C C . LEU B 1 32 ? -46.06800 18.66100 -10.32500 1.000 50.11902 32 LEU B C 1
ATOM 1780 O O . LEU B 1 32 ? -46.47900 19.43300 -11.19700 1.000 62.26541 32 LEU B O 1
ATOM 1785 N N . ASP B 1 33 ? -46.66900 17.51400 -10.02300 1.000 58.76140 33 ASP B N 1
ATOM 1786 C CA . ASP B 1 33 ? -47.89400 17.08500 -10.68800 1.000 64.47086 33 ASP B CA 1
ATOM 1787 C C . ASP B 1 33 ? -49.07600 17.77900 -10.02300 1.000 63.13000 33 ASP B C 1
ATOM 1788 O O . ASP B 1 33 ? -49.40600 17.49100 -8.86800 1.000 65.67594 33 ASP B O 1
ATOM 1793 N N . LEU B 1 34 ? -49.71500 18.69700 -10.74700 1.000 61.35650 34 LEU B N 1
ATOM 1794 C CA . LEU B 1 34 ? -50.84100 19.45500 -10.21600 1.000 72.48173 34 LEU B CA 1
ATOM 1795 C C . LEU B 1 34 ? -52.18900 18.82000 -10.53000 1.000 76.35406 34 LEU B C 1
ATOM 1796 O O . LEU B 1 34 ? -53.22500 19.42000 -10.22400 1.000 82.08646 34 LEU B O 1
ATOM 1801 N N . SER B 1 35 ? -52.20300 17.63000 -11.12500 1.000 80.31500 35 SER B N 1
ATOM 1802 C CA . SER B 1 35 ? -53.44800 17.01300 -11.56000 1.000 77.94812 35 SER B CA 1
ATOM 1803 C C . SER B 1 35 ? -54.22300 16.46200 -10.37100 1.000 94.65426 35 SER B C 1
ATOM 1804 O O . SER B 1 35 ? -53.68900 15.67700 -9.58000 1.000 91.50549 35 SER B O 1
ATOM 1807 N N . GLU B 1 36 ? -55.48700 16.87500 -10.25400 1.000 91.36466 36 GLU B N 1
ATOM 1808 C CA . GLU B 1 36 ? -56.39600 16.37700 -9.21900 1.000 81.16849 36 GLU B CA 1
ATOM 1809 C C . GLU B 1 36 ? -55.78700 16.52600 -7.82700 1.000 85.11790 36 GLU B C 1
ATOM 1810 O O . GLU B 1 36 ? -55.99000 15.69400 -6.94100 1.000 105.73505 36 GLU B O 1
ATOM 1816 N N . ASN B 1 37 ? -55.02300 17.60200 -7.63700 1.000 73.48279 37 ASN B N 1
ATOM 1817 C CA . ASN B 1 37 ? -54.32600 17.88100 -6.38300 1.000 84.98356 37 ASN B CA 1
ATOM 1818 C C . ASN B 1 37 ? -54.64900 19.32000 -5.99200 1.000 80.27168 37 ASN B C 1
ATOM 1819 O O . ASN B 1 37 ? -53.96000 20.25600 -6.40800 1.000 81.82388 37 ASN B O 1
ATOM 1824 N N . GLY B 1 38 ? -55.70300 19.48900 -5.19200 1.000 68.02249 38 GLY B N 1
ATOM 1825 C CA . GLY B 1 38 ? -56.11800 20.82600 -4.80300 1.000 67.98494 38 GLY B CA 1
ATOM 1826 C C . GLY B 1 38 ? -55.13900 21.50300 -3.86300 1.000 64.04582 38 GLY B C 1
ATOM 1827 O O . GLY B 1 38 ? -54.93800 22.71800 -3.93500 1.000 85.77401 38 GLY B O 1
ATOM 1828 N N . GLU B 1 39 ? -54.51800 20.73100 -2.96800 1.000 67.83483 39 GLU B N 1
ATOM 1829 C CA . GLU B 1 39 ? -53.60300 21.31600 -1.99200 1.000 66.60192 39 GLU B CA 1
ATOM 1830 C C . GLU B 1 39 ? -52.37700 21.92000 -2.66700 1.000 73.83677 39 GLU B C 1
ATOM 1831 O O . GLU B 1 39 ? -51.95200 23.02800 -2.32000 1.000 69.16575 39 GLU B O 1
ATOM 1837 N N . VAL B 1 40 ? -51.79800 21.20900 -3.63700 1.000 63.73863 40 VAL B N 1
ATOM 1838 C CA . VAL B 1 40 ? -50.58200 21.69700 -4.28200 1.000 58.00065 40 VAL B CA 1
ATOM 1839 C C . VAL B 1 40 ? -50.88600 22.90900 -5.15500 1.000 61.79475 40 VAL B C 1
ATOM 1840 O O . VAL B 1 40 ? -50.14200 23.89800 -5.14700 1.000 58.97941 40 VAL B O 1
ATOM 1844 N N . ARG B 1 41 ? -51.98300 22.85800 -5.91400 1.000 62.03385 41 ARG B N 1
ATOM 1845 C CA . ARG B 1 41 ? -52.32900 23.97900 -6.78100 1.000 63.08273 41 ARG B CA 1
ATOM 1846 C C . ARG B 1 41 ? -52.74400 25.20600 -5.97800 1.000 75.34210 41 ARG B C 1
ATOM 1847 O O . ARG B 1 41 ? -52.51700 26.33800 -6.41900 1.000 69.36717 41 ARG B O 1
ATOM 1855 N N . ALA B 1 42 ? -53.34900 25.00700 -4.80400 1.000 62.65836 42 ALA B N 1
ATOM 1856 C CA . ALA B 1 42 ? -53.72700 26.14500 -3.97300 1.000 59.17494 42 ALA B CA 1
ATOM 1857 C C . ALA B 1 42 ? -52.50000 26.83200 -3.39000 1.000 62.53926 42 ALA B C 1
ATOM 1858 O O . ALA B 1 42 ? -52.48400 28.05900 -3.23200 1.000 63.03374 42 ALA B O 1
ATOM 1860 N N . ALA B 1 43 ? -51.46200 26.05800 -3.06100 1.000 52.08917 43 ALA B N 1
ATOM 1861 C CA . ALA B 1 43 ? -50.22900 26.65000 -2.55400 1.000 63.35100 43 ALA B CA 1
ATOM 1862 C C . ALA B 1 43 ? -49.54800 27.50000 -3.61900 1.000 52.68236 43 ALA B C 1
ATOM 1863 O O . ALA B 1 43 ? -49.02300 28.57900 -3.31800 1.000 60.93510 43 ALA B O 1
ATOM 1865 N N . ILE B 1 44 ? -49.55200 27.03400 -4.86900 1.000 59.42407 44 ILE B N 1
ATOM 1866 C CA . ILE B 1 44 ? -48.93000 27.79700 -5.94600 1.000 65.05699 44 ILE B CA 1
ATOM 1867 C C . ILE B 1 44 ? -49.72100 29.06800 -6.22800 1.000 59.01874 44 ILE B C 1
ATOM 1868 O O . ILE B 1 44 ? -49.14200 30.13300 -6.47500 1.000 61.10874 44 ILE B O 1
ATOM 1873 N N . GLU B 1 45 ? -51.05300 28.98400 -6.18700 1.000 53.94898 45 GLU B N 1
ATOM 1874 C CA . GLU B 1 45 ? -51.87100 30.16300 -6.45700 1.000 58.59629 45 GLU B CA 1
ATOM 1875 C C . GLU B 1 45 ? -51.80100 31.16100 -5.31000 1.000 62.01151 45 GLU B C 1
ATOM 1876 O O . GLU B 1 45 ? -51.81600 32.37700 -5.53700 1.000 63.26058 45 GLU B O 1
ATOM 1882 N N . ALA B 1 46 ? -51.73100 30.67000 -4.07000 1.000 54.60858 46 ALA B N 1
ATOM 1883 C CA . ALA B 1 46 ? -51.49600 31.56400 -2.94100 1.000 63.15479 46 ALA B CA 1
ATOM 1884 C C . ALA B 1 46 ? -50.12900 32.22500 -3.04700 1.000 56.11213 46 ALA B C 1
ATOM 1885 O O . ALA B 1 46 ? -49.96400 33.39400 -2.67900 1.000 63.06780 46 ALA B O 1
ATOM 1887 N N . ALA B 1 47 ? -49.13500 31.49100 -3.55200 1.000 58.17000 47 ALA B N 1
ATOM 1888 C CA . ALA B 1 47 ? -47.81400 32.07700 -3.74800 1.000 61.61600 47 ALA B CA 1
ATOM 1889 C C . ALA B 1 47 ? -47.83100 33.11200 -4.86400 1.000 67.07399 47 ALA B C 1
ATOM 1890 O O . ALA B 1 47 ? -47.16900 34.15100 -4.76500 1.000 62.74102 47 ALA B O 1
ATOM 1892 N N . ARG B 1 48 ? -48.58300 32.84600 -5.93500 1.000 66.67474 48 ARG B N 1
ATOM 1893 C CA . ARG B 1 48 ? -48.66200 33.80100 -7.03600 1.000 66.76305 48 ARG B CA 1
ATOM 1894 C C . ARG B 1 48 ? -49.32400 35.09500 -6.58400 1.000 75.08598 48 ARG B C 1
ATOM 1895 O O . ARG B 1 48 ? -48.82800 36.19100 -6.86800 1.000 84.49719 48 ARG B O 1
ATOM 1903 N N . ALA B 1 49 ? -50.44700 34.98400 -5.86900 1.000 71.71034 49 ALA B N 1
ATOM 1904 C CA . ALA B 1 49 ? -51.14600 36.17000 -5.38400 1.000 75.35421 49 ALA B CA 1
ATOM 1905 C C . ALA B 1 49 ? -50.27100 36.98000 -4.43500 1.000 83.96197 49 ALA B C 1
ATOM 1906 O O . ALA B 1 49 ? -50.26100 38.21500 -4.49100 1.000 78.28538 49 ALA B O 1
ATOM 1908 N N . ALA B 1 50 ? -49.55100 36.28200 -3.55400 1.000 84.58293 50 ALA B N 1
ATOM 1909 C CA . ALA B 1 50 ? -48.65700 36.96100 -2.58900 1.000 89.93552 50 ALA B CA 1
ATOM 1910 C C . ALA B 1 50 ? -47.50200 37.61200 -3.35300 1.000 93.61870 50 ALA B C 1
ATOM 1911 O O . ALA B 1 50 ? -46.79900 38.45300 -2.76900 1.000 97.94253 50 ALA B O 1
ATOM 1913 N N . ALA B 1 51 ? -47.31200 37.19800 -4.60700 1.000 88.57598 51 ALA B N 1
ATOM 1914 C CA . ALA B 1 51 ? -46.24100 37.73200 -5.47700 1.000 90.13048 51 ALA B CA 1
ATOM 1915 C C . ALA B 1 51 ? -46.83500 38.75100 -6.45200 1.000 101.44306 51 ALA B C 1
ATOM 1916 O O . ALA B 1 51 ? -46.10500 39.17700 -7.36400 1.000 108.60526 51 ALA B O 1
ATOM 1918 N N . GLN B 1 52 ? -48.10300 39.13300 -6.26000 1.000 122.82254 52 GLN B N 1
ATOM 1919 C CA . GLN B 1 52 ? -48.72700 40.09700 -7.20600 1.000 117.39755 52 GLN B CA 1
ATOM 1920 C C . GLN B 1 52 ? -47.90200 41.38400 -7.20900 1.000 110.51321 52 GLN B C 1
ATOM 1921 O O . GLN B 1 52 ? -47.57300 41.89900 -6.12500 1.000 108.39211 52 GLN B O 1
ATOM 1927 N N . SER B 1 53 ? -47.63700 41.88800 -8.41100 1.000 111.76700 53 SER B N 1
ATOM 1928 C CA . SER B 1 53 ? -46.79900 43.09100 -8.63300 1.000 122.34703 53 SER B CA 1
ATOM 1929 C C . SER B 1 53 ? -47.48100 44.36800 -8.12200 1.000 125.07035 53 SER B C 1
ATOM 1930 O O . SER B 1 53 ? -48.72300 44.43800 -8.15100 1.000 115.53600 53 SER B O 1
ATOM 1933 N N . ARG B 1 54 ? -46.67500 45.30300 -7.60800 1.000 132.74939 54 ARG B N 1
ATOM 1934 C CA . ARG B 1 54 ? -47.09100 46.24800 -6.53700 1.000 141.80921 54 ARG B CA 1
ATOM 1935 C C . ARG B 1 54 ? -47.03300 47.69800 -7.03600 1.000 145.44815 54 ARG B C 1
ATOM 1936 O O . ARG B 1 54 ? -47.09100 48.60600 -6.18500 1.000 149.08872 54 ARG B O 1
ATOM 1944 N N . GLY B 1 55 ? -46.95100 47.90800 -8.35400 1.000 141.64368 55 GLY B N 1
ATOM 1945 C CA . GLY B 1 55 ? -46.83300 49.27100 -8.91600 1.000 141.88197 55 GLY B CA 1
ATOM 1946 C C . GLY B 1 55 ? -47.86000 49.56200 -9.99700 1.000 134.49336 55 GLY B C 1
ATOM 1947 O O . GLY B 1 55 ? -48.48500 48.60800 -10.49500 1.000 136.77752 55 GLY B O 1
ATOM 1948 N N . PRO B 1 56 ? -48.13900 50.84400 -10.32400 1.000 125.90169 56 PRO B N 1
ATOM 1949 C CA . PRO B 1 56 ? -49.12700 51.17200 -11.35700 1.000 136.74600 56 PRO B CA 1
ATOM 1950 C C . PRO B 1 56 ? -48.74400 50.70100 -12.76900 1.000 145.04472 56 PRO B C 1
ATOM 1951 O O . PRO B 1 56 ? -49.59700 50.15000 -13.44000 1.000 148.88783 56 PRO B O 1
ATOM 1955 N N . GLY B 1 57 ? -47.49900 50.95300 -13.19200 1.000 146.92064 57 GLY B N 1
ATOM 1956 C CA . GLY B 1 57 ? -47.02900 50.51200 -14.52100 1.000 137.92118 57 GLY B CA 1
ATOM 1957 C C . GLY B 1 57 ? -45.63000 49.92000 -14.48700 1.000 131.44102 57 GLY B C 1
ATOM 1958 O O . GLY B 1 57 ? -45.25500 49.24000 -15.45900 1.000 126.41280 57 GLY B O 1
ATOM 1959 N N . ILE B 1 58 ? -44.88600 50.17500 -13.40500 1.000 129.91314 58 ILE B N 1
ATOM 1960 C CA . ILE B 1 58 ? -43.47400 49.70300 -13.25900 1.000 133.80556 58 ILE B CA 1
ATOM 1961 C C . ILE B 1 58 ? -43.45900 48.34800 -12.54700 1.000 141.68497 58 ILE B C 1
ATOM 1962 O O . ILE B 1 58 ? -42.36300 47.80000 -12.32900 1.000 139.14767 58 ILE B O 1
ATOM 1967 N N . ARG B 1 59 ? -44.64000 47.83800 -12.20600 1.000 152.56024 59 ARG B N 1
ATOM 1968 C CA . ARG B 1 59 ? -44.77600 46.56500 -11.45800 1.000 148.89963 59 ARG B CA 1
ATOM 1969 C C . ARG B 1 59 ? -44.22400 45.39000 -12.27500 1.000 136.82631 59 ARG B C 1
ATOM 1970 O O . ARG B 1 59 ? -44.59900 45.25500 -13.45400 1.000 139.14294 59 ARG B O 1
ATOM 1978 N N . SER B 1 60 ? -43.39800 44.55400 -11.63700 1.000 120.66209 60 SER B N 1
ATOM 1979 C CA . SER B 1 60 ? -42.81400 43.34600 -12.27700 1.000 105.78605 60 SER B CA 1
ATOM 1980 C C . SER B 1 60 ? -43.21000 42.11600 -11.45200 1.000 98.12665 60 SER B C 1
ATOM 1981 O O . SER B 1 60 ? -42.91800 42.09900 -10.24400 1.000 95.62003 60 SER B O 1
ATOM 1984 N N . VAL B 1 61 ? -43.80700 41.11100 -12.09700 1.000 102.80224 61 VAL B N 1
ATOM 1985 C CA . VAL B 1 61 ? -44.27000 39.88100 -11.38700 1.000 105.69629 61 VAL B CA 1
ATOM 1986 C C . VAL B 1 61 ? -43.06900 38.98400 -11.07300 1.000 96.76164 61 VAL B C 1
ATOM 1987 O O . VAL B 1 61 ? -42.36900 38.58500 -12.01900 1.000 92.53355 61 VAL B O 1
ATOM 1991 N N . SER B 1 62 ? -42.85200 38.67500 -9.79100 1.000 90.87125 62 SER B N 1
ATOM 1992 C CA . SER B 1 62 ? -41.76400 37.79100 -9.40500 1.000 90.12415 62 SER B CA 1
ATOM 1993 C C . SER B 1 62 ? -42.21200 36.33300 -9.45600 1.000 81.49547 62 SER B C 1
ATOM 1994 O O . SER B 1 62 ? -43.40300 36.02100 -9.51600 1.000 80.98250 62 SER B O 1
ATOM 1997 N N . LYS B 1 63 ? -41.22900 35.43600 -9.42100 1.000 76.47521 63 LYS B N 1
ATOM 1998 C CA . LYS B 1 63 ? -41.52300 34.01200 -9.40000 1.000 66.65742 63 LYS B CA 1
ATOM 1999 C C . LYS B 1 63 ? -42.18900 33.63500 -8.07800 1.000 60.98042 63 LYS B C 1
ATOM 2000 O O . LYS B 1 63 ? -41.78700 34.12700 -7.01800 1.000 60.07581 63 LYS B O 1
ATOM 2006 N N . PRO B 1 64 ? -43.21000 32.77800 -8.10700 1.000 56.07868 64 PRO B N 1
ATOM 2007 C CA . PRO B 1 64 ? -43.86600 32.37400 -6.85700 1.000 47.06642 64 PRO B CA 1
ATOM 2008 C C . PRO B 1 64 ? -42.90800 31.63300 -5.93500 1.000 45.13458 64 PRO B C 1
ATOM 2009 O O . PRO B 1 64 ? -42.05100 30.86700 -6.38100 1.000 50.32860 64 PRO B O 1
ATOM 2013 N N . ARG B 1 65 ? -43.06000 31.87200 -4.63400 1.000 49.51030 65 ARG B N 1
ATOM 2014 C CA . ARG B 1 65 ? -42.23700 31.24200 -3.61000 1.000 50.75698 65 ARG B CA 1
ATOM 2015 C C . ARG B 1 65 ? -43.11800 30.38000 -2.71800 1.000 58.42918 65 ARG B C 1
ATOM 2016 O O . ARG B 1 65 ? -44.11000 30.86400 -2.16300 1.000 55.39562 65 ARG B O 1
ATOM 2024 N N . VAL B 1 66 ? -42.75600 29.10400 -2.58300 1.000 47.53952 66 VAL B N 1
ATOM 2025 C CA . VAL B 1 66 ? -43.50000 28.16200 -1.75900 1.000 59.71546 66 VAL B CA 1
ATOM 2026 C C . VAL B 1 66 ? -42.54400 27.50800 -0.77200 1.000 59.96417 66 VAL B C 1
ATOM 2027 O O . VAL B 1 66 ? -41.32100 27.57100 -0.91700 1.000 56.50507 66 VAL B O 1
ATOM 2031 N N . LEU B 1 67 ? -43.12100 26.87200 0.24300 1.000 54.27732 67 LEU B N 1
ATOM 2032 C CA . LEU B 1 67 ? -42.36300 26.11300 1.23100 1.000 48.25867 67 LEU B CA 1
ATOM 2033 C C . LEU B 1 67 ? -42.66400 24.63400 1.02300 1.000 59.03547 67 LEU B C 1
ATOM 2034 O O . LEU B 1 67 ? -43.75700 24.16200 1.35500 1.000 58.64917 67 LEU B O 1
ATOM 2039 N N . LEU B 1 68 ? -41.69600 23.91100 0.46700 1.000 49.08821 68 LEU B N 1
ATOM 2040 C CA . LEU B 1 68 ? -41.84500 22.48600 0.19200 1.000 50.00408 68 LEU B CA 1
ATOM 2041 C C . LEU B 1 68 ? -41.57200 21.71100 1.47500 1.000 54.84768 68 LEU B C 1
ATOM 2042 O O . LEU B 1 68 ? -40.42000 21.60400 1.91100 1.000 56.10569 68 LEU B O 1
ATOM 2047 N N . VAL B 1 69 ? -42.62400 21.17300 2.08000 1.000 57.92663 69 VAL B N 1
ATOM 2048 C CA . VAL B 1 69 ? -42.54900 20.52000 3.38000 1.000 57.40007 69 VAL B CA 1
ATOM 2049 C C . VAL B 1 69 ? -42.91600 19.05000 3.21100 1.000 67.53916 69 VAL B C 1
ATOM 2050 O O . VAL B 1 69 ? -44.00900 18.73800 2.72800 1.000 62.76237 69 VAL B O 1
ATOM 2054 N N . PRO B 1 70 ? -42.00100 18.01200 3.64200 1.000 73.62250 70 PRO B N 1
ATOM 2055 C CA . PRO B 1 70 ? -41.94100 16.32000 3.72000 1.000 88.57876 70 PRO B CA 1
ATOM 2056 C C . PRO B 1 70 ? -43.03100 15.91800 4.71900 1.000 100.42316 70 PRO B C 1
ATOM 2057 O O . PRO B 1 70 ? -42.78000 16.01200 5.90200 1.000 117.09489 70 PRO B O 1
ATOM 2061 N N . ARG B 1 71 ? -44.22500 15.56600 4.23200 1.000 82.02086 71 ARG B N 1
ATOM 2062 C CA . ARG B 1 71 ? -45.31700 15.16300 5.15700 1.000 98.41595 71 ARG B CA 1
ATOM 2063 C C . ARG B 1 71 ? -45.87100 13.78700 4.77700 1.000 109.90202 71 ARG B C 1
ATOM 2064 O O . ARG B 1 71 ? -46.35200 13.64200 3.64000 1.000 115.90421 71 ARG B O 1
ATOM 2072 N N . LEU B 1 72 ? -45.83400 12.83000 5.70900 1.000 125.86154 72 LEU B N 1
ATOM 2073 C CA . LEU B 1 72 ? -46.43400 11.49000 5.46500 1.000 136.87299 72 LEU B CA 1
ATOM 2074 C C . LEU B 1 72 ? -47.45800 11.23300 6.57500 1.000 137.51232 72 LEU B C 1
ATOM 2075 O O . LEU B 1 72 ? -47.04600 11.14300 7.74800 1.000 135.54902 72 LEU B O 1
ATOM 2080 N N . ASN B 1 73 ? -48.74000 11.11400 6.21600 1.000 138.93639 73 ASN B N 1
ATOM 2081 C CA . ASN B 1 73 ? -49.80600 10.89700 7.23200 1.000 144.28797 73 ASN B CA 1
ATOM 2082 C C . ASN B 1 73 ? -49.69900 11.97000 8.32500 1.000 139.78356 73 ASN B C 1
ATOM 2083 O O . ASN B 1 73 ? -49.67400 11.59100 9.51100 1.000 146.78916 73 ASN B O 1
ATOM 2088 N N . GLY B 1 74 ? -49.59900 13.24900 7.94000 1.000 125.55089 74 GLY B N 1
ATOM 2089 C CA . GLY B 1 74 ? -49.48000 14.34700 8.92000 1.000 125.18903 74 GLY B CA 1
ATOM 2090 C C . GLY B 1 74 ? -48.05800 14.50000 9.43200 1.000 126.68171 74 GLY B C 1
ATOM 2091 O O . GLY B 1 74 ? -47.13500 14.00100 8.76500 1.000 134.12555 74 GLY B O 1
ATOM 2092 N N . ARG B 1 75 ? -47.88700 15.15800 10.58200 1.000 120.27537 75 ARG B N 1
ATOM 2093 C CA . ARG B 1 75 ? -46.53800 15.34900 11.18100 1.000 106.86306 75 ARG B CA 1
ATOM 2094 C C . ARG B 1 75 ? -45.57000 16.00600 10.18500 1.000 109.19241 75 ARG B C 1
ATOM 2095 O O . ARG B 1 75 ? -44.53000 15.39900 9.87800 1.000 111.04782 75 ARG B O 1
ATOM 2103 N N . TYR B 1 76 ? -45.92200 17.19800 9.68700 1.000 90.33941 76 TYR B N 1
ATOM 2104 C CA . TYR B 1 76 ? -45.05700 18.00800 8.78300 1.000 91.59715 76 TYR B CA 1
ATOM 2105 C C . TYR B 1 76 ? -43.66500 18.18300 9.40800 1.000 92.59662 76 TYR B C 1
ATOM 2106 O O . TYR B 1 76 ? -43.57300 18.46000 10.62300 1.000 104.44131 76 TYR B O 1
ATOM 2115 N N . ALA B 1 77 ? -42.61100 18.20300 8.58300 1.000 73.03757 77 ALA B N 1
ATOM 2116 C CA . ALA B 1 77 ? -41.25900 18.30100 9.11400 1.000 82.26703 77 ALA B CA 1
ATOM 2117 C C . ALA B 1 77 ? -41.01700 19.68500 9.71100 1.000 79.92422 77 ALA B C 1
ATOM 2118 O O . ALA B 1 77 ? -41.65800 20.67300 9.34500 1.000 81.77028 77 ALA B O 1
ATOM 2120 N N . ASP B 1 78 ? -40.07400 19.74600 10.65400 1.000 92.13123 78 ASP B N 1
ATOM 2121 C CA . ASP B 1 78 ? -39.73300 21.01200 11.29400 1.000 114.67342 78 ASP B CA 1
ATOM 2122 C C . ASP B 1 78 ? -38.97900 21.95700 10.36900 1.000 102.04829 78 ASP B C 1
ATOM 2123 O O . ASP B 1 78 ? -38.85500 23.14500 10.69000 1.000 99.34848 78 ASP B O 1
ATOM 2128 N N . VAL B 1 79 ? -38.48100 21.46700 9.23600 1.000 83.34925 79 VAL B N 1
ATOM 2129 C CA . VAL B 1 79 ? -37.76300 22.28100 8.26500 1.000 65.73549 79 VAL B CA 1
ATOM 2130 C C . VAL B 1 79 ? -38.33200 21.99400 6.88400 1.000 68.72452 79 VAL B C 1
ATOM 2131 O O . VAL B 1 79 ? -38.50900 20.82900 6.51000 1.000 73.86352 79 VAL B O 1
ATOM 2135 N N . GLY B 1 80 ? -38.63500 23.05500 6.13700 1.000 65.49360 80 GLY B N 1
ATOM 2136 C CA . GLY B 1 80 ? -39.02600 22.94800 4.75100 1.000 66.15951 80 GLY B CA 1
ATOM 2137 C C . GLY B 1 80 ? -37.95000 23.52400 3.84400 1.000 71.66421 80 GLY B C 1
ATOM 2138 O O . GLY B 1 80 ? -36.96100 24.10300 4.29000 1.000 54.78031 80 GLY B O 1
ATOM 2139 N N . THR B 1 81 ? -38.16000 23.34800 2.54400 1.000 46.48342 81 THR B N 1
ATOM 2140 C CA . THR B 1 81 ? -37.26000 23.87800 1.52800 1.000 56.57770 81 THR B CA 1
ATOM 2141 C C . THR B 1 81 ? -37.94200 25.04300 0.82700 1.000 48.80864 81 THR B C 1
ATOM 2142 O O . THR B 1 81 ? -39.02700 24.87900 0.25800 1.000 50.66883 81 THR B O 1
ATOM 2146 N N . LEU B 1 82 ? -37.31500 26.21500 0.88300 1.000 54.78119 82 LEU B N 1
ATOM 2147 C CA . LEU B 1 82 ? -37.78800 27.35300 0.10800 1.000 55.58289 82 LEU B CA 1
ATOM 2148 C C . LEU B 1 82 ? -37.71700 27.01800 -1.37500 1.000 57.62557 82 LEU B C 1
ATOM 2149 O O . LEU B 1 82 ? -36.63900 26.73300 -1.90400 1.000 45.17717 82 LEU B O 1
ATOM 2154 N N . GLY B 1 83 ? -38.86300 27.03400 -2.03800 1.000 46.26309 83 GLY B N 1
ATOM 2155 C CA . GLY B 1 83 ? -38.95500 26.65400 -3.43900 1.000 40.24485 83 GLY B CA 1
ATOM 2156 C C . GLY B 1 83 ? -39.38000 27.82300 -4.30400 1.000 44.39139 83 GLY B C 1
ATOM 2157 O O . GLY B 1 83 ? -40.25400 28.60300 -3.92000 1.000 48.33698 83 GLY B O 1
ATOM 2158 N N . VAL B 1 84 ? -38.75500 27.93800 -5.47100 1.000 39.42294 84 VAL B N 1
ATOM 2159 C CA . VAL B 1 84 ? -39.09600 28.95400 -6.46100 1.000 41.33380 84 VAL B CA 1
ATOM 2160 C C . VAL B 1 84 ? -39.75700 28.25200 -7.63800 1.000 39.09128 84 VAL B C 1
ATOM 2161 O O . VAL B 1 84 ? -39.14700 27.38300 -8.27400 1.000 42.66846 84 VAL B O 1
ATOM 2165 N N . ILE B 1 85 ? -41.00600 28.61800 -7.92000 1.000 40.74988 85 ILE B N 1
ATOM 2166 C CA . ILE B 1 85 ? -41.72100 28.07200 -9.06700 1.000 38.82652 85 ILE B CA 1
ATOM 2167 C C . ILE B 1 85 ? -41.08500 28.64100 -10.32800 1.000 48.41753 85 ILE B C 1
ATOM 2168 O O . ILE B 1 85 ? -41.33100 29.79500 -10.69500 1.000 47.82061 85 ILE B O 1
ATOM 2173 N N . GLU B 1 86 ? -40.25100 27.83800 -10.99000 1.000 38.62678 86 GLU B N 1
ATOM 2174 C CA . GLU B 1 86 ? -39.50000 28.33300 -12.13800 1.000 38.35969 86 GLU B CA 1
ATOM 2175 C C . GLU B 1 86 ? -40.34600 28.34400 -13.40400 1.000 51.20830 86 GLU B C 1
ATOM 2176 O O . GLU B 1 86 ? -40.25900 29.28400 -14.20200 1.000 49.03173 86 GLU B O 1
ATOM 2182 N N . GLN B 1 87 ? -41.16100 27.31200 -13.60900 1.000 48.31719 87 GLN B N 1
ATOM 2183 C CA . GLN B 1 87 ? -41.95900 27.18600 -14.81700 1.000 45.59840 87 GLN B CA 1
ATOM 2184 C C . GLN B 1 87 ? -43.32300 26.60800 -14.47400 1.000 46.83336 87 GLN B C 1
ATOM 2185 O O . GLN B 1 87 ? -43.48100 25.88600 -13.48600 1.000 45.54422 87 GLN B O 1
ATOM 2191 N N . GLU B 1 88 ? -44.30800 26.93800 -15.30600 1.000 54.67374 88 GLU B N 1
ATOM 2192 C CA . GLU B 1 88 ? -45.63900 26.35700 -15.21600 1.000 55.97004 88 GLU B CA 1
ATOM 2193 C C . GLU B 1 88 ? -46.11900 26.01100 -16.61600 1.000 65.13053 88 GLU B C 1
ATOM 2194 O O . GLU B 1 88 ? -45.95800 26.80100 -17.55000 1.000 62.42936 88 GLU B O 1
ATOM 2200 N N . GLY B 1 89 ? -46.70200 24.82400 -16.75100 1.000 60.45856 89 GLY B N 1
ATOM 2201 C CA . GLY B 1 89 ? -47.20100 24.35400 -18.02800 1.000 68.53227 89 GLY B CA 1
ATOM 2202 C C . GLY B 1 89 ? -47.75900 22.95100 -17.93300 1.000 72.33815 89 GLY B C 1
ATOM 2203 O O . GLY B 1 89 ? -48.50300 22.63900 -16.99800 1.000 89.30712 89 GLY B O 1
ATOM 2204 N N . ARG B 1 90 ? -47.40800 22.09000 -18.88500 1.000 67.26008 90 ARG B N 1
ATOM 2205 C CA . ARG B 1 90 ? -47.85500 20.70400 -18.88500 1.000 60.41768 90 ARG B CA 1
ATOM 2206 C C . ARG B 1 90 ? -46.65300 19.77300 -18.94500 1.000 61.28463 90 ARG B C 1
ATOM 2207 O O . ARG B 1 90 ? -45.74200 19.97300 -19.75600 1.000 66.69922 90 ARG B O 1
ATOM 2215 N N . LEU B 1 91 ? -46.66000 18.76100 -18.08200 1.000 60.48431 91 LEU B N 1
ATOM 2216 C CA . LEU B 1 91 ? -45.60400 17.77000 -18.05100 1.000 57.40257 91 LEU B CA 1
ATOM 2217 C C . LEU B 1 91 ? -45.68100 16.87800 -19.29000 1.000 58.87440 91 LEU B C 1
ATOM 2218 O O . LEU B 1 91 ? -46.70300 16.84800 -19.98000 1.000 61.53718 91 LEU B O 1
ATOM 2223 N N . PRO B 1 92 ? -44.60100 16.15000 -19.60100 1.000 61.36783 92 PRO B N 1
ATOM 2224 C CA . PRO B 1 92 ? -44.62600 15.27900 -20.79000 1.000 75.23608 92 PRO B CA 1
ATOM 2225 C C . PRO B 1 92 ? -45.75700 14.26500 -20.78700 1.000 64.05786 92 PRO B C 1
ATOM 2226 O O . PRO B 1 92 ? -46.25600 13.90800 -21.86200 1.000 63.68922 92 PRO B O 1
ATOM 2230 N N . GLY B 1 93 ? -46.18000 13.79100 -19.61700 1.000 57.30827 93 GLY B N 1
ATOM 2231 C CA . GLY B 1 93 ? -47.29700 12.87400 -19.53200 1.000 61.92800 93 GLY B CA 1
ATOM 2232 C C . GLY B 1 93 ? -48.65700 13.48500 -19.77900 1.000 55.87763 93 GLY B C 1
ATOM 2233 O O . GLY B 1 93 ? -49.65000 12.75400 -19.83300 1.000 67.52829 93 GLY B O 1
ATOM 2234 N N . GLY B 1 94 ? -48.73500 14.80700 -19.93400 1.000 57.14444 94 GLY B N 1
ATOM 2235 C CA . GLY B 1 94 ? -49.99200 15.49000 -20.15400 1.000 58.47271 94 GLY B CA 1
ATOM 2236 C C . GLY B 1 94 ? -50.58900 16.12600 -18.91700 1.000 57.34739 94 GLY B C 1
ATOM 2237 O O . GLY B 1 94 ? -51.59700 16.83500 -19.02800 1.000 59.01077 94 GLY B O 1
ATOM 2238 N N . GLU B 1 95 ? -49.99800 15.89500 -17.74900 1.000 56.64723 95 GLU B N 1
ATOM 2239 C CA . GLU B 1 95 ? -50.53300 16.44800 -16.51900 1.000 64.76425 95 GLU B CA 1
ATOM 2240 C C . GLU B 1 95 ? -50.25700 17.94900 -16.44000 1.000 65.77827 95 GLU B C 1
ATOM 2241 O O . GLU B 1 95 ? -49.24600 18.43200 -16.95800 1.000 60.69359 95 GLU B O 1
ATOM 2247 N N . PRO B 1 96 ? -51.14500 18.70900 -15.80000 1.000 53.07644 96 PRO B N 1
ATOM 2248 C CA . PRO B 1 96 ? -50.79900 20.08800 -15.43500 1.000 49.90652 96 PRO B CA 1
ATOM 2249 C C . PRO B 1 96 ? -49.66400 20.07100 -14.42200 1.000 48.72611 96 PRO B C 1
ATOM 2250 O O . PRO B 1 96 ? -49.73100 19.37100 -13.40900 1.000 57.05657 96 PRO B O 1
ATOM 2254 N N . GLY B 1 97 ? -48.60500 20.82800 -14.71100 1.000 56.77531 97 GLY B N 1
ATOM 2255 C CA . GLY B 1 97 ? -47.37600 20.69400 -13.96100 1.000 54.69293 97 GLY B CA 1
ATOM 2256 C C . GLY B 1 97 ? -46.75500 22.03200 -13.61800 1.000 54.36219 97 GLY B C 1
ATOM 2257 O O . GLY B 1 97 ? -47.15700 23.08700 -14.11500 1.000 50.73729 97 GLY B O 1
ATOM 2258 N N . ALA B 1 98 ? -45.75800 21.95800 -12.74100 1.000 50.22397 98 ALA B N 1
ATOM 2259 C CA . ALA B 1 98 ? -44.93200 23.09700 -12.38300 1.000 47.72832 98 ALA B CA 1
ATOM 2260 C C . ALA B 1 98 ? -43.52500 22.59100 -12.11000 1.000 47.32146 98 ALA B C 1
ATOM 2261 O O . ALA B 1 98 ? -43.33200 21.43800 -11.71800 1.000 52.18212 98 ALA B O 1
ATOM 2263 N N . VAL B 1 99 ? -42.54400 23.45700 -12.33400 1.000 43.33877 99 VAL B N 1
ATOM 2264 C CA . VAL B 1 99 ? -41.14400 23.14300 -12.07600 1.000 42.11052 99 VAL B CA 1
ATOM 2265 C C . VAL B 1 99 ? -40.68200 24.01700 -10.92100 1.000 37.75999 99 VAL B C 1
ATOM 2266 O O . VAL B 1 99 ? -40.77000 25.24900 -10.99200 1.000 46.41698 99 VAL B O 1
ATOM 2270 N N . VAL B 1 100 ? -40.19700 23.38200 -9.85600 1.000 41.31012 100 VAL B N 1
ATOM 2271 C CA . VAL B 1 100 ? -39.78000 24.08400 -8.65000 1.000 37.84575 100 VAL B CA 1
ATOM 2272 C C . VAL B 1 100 ? -38.29900 23.82000 -8.41100 1.000 39.65318 100 VAL B C 1
ATOM 2273 O O . VAL B 1 100 ? -37.79500 22.72400 -8.68600 1.000 43.21831 100 VAL B O 1
ATOM 2277 N N . ARG B 1 101 ? -37.60300 24.83900 -7.91600 1.000 37.93328 101 ARG B N 1
ATOM 2278 C CA . ARG B 1 101 ? -36.19000 24.75400 -7.57800 1.000 36.44131 101 ARG B CA 1
ATOM 2279 C C . ARG B 1 101 ? -36.02500 24.99200 -6.08500 1.000 40.23270 101 ARG B C 1
ATOM 2280 O O . ARG B 1 101 ? -36.46100 26.02500 -5.56700 1.000 41.61864 101 ARG B O 1
ATOM 2288 N N . GLY B 1 102 ? -35.40400 24.03500 -5.39700 1.000 42.04234 102 GLY B N 1
ATOM 2289 C CA . GLY B 1 102 ? -35.10200 24.20500 -3.98300 1.000 43.73775 102 GLY B CA 1
ATOM 2290 C C . GLY B 1 102 ? -33.95900 25.18100 -3.76200 1.000 52.26538 102 GLY B C 1
ATOM 2291 O O . GLY B 1 102 ? -32.88200 25.03900 -4.34900 1.000 53.42544 102 GLY B O 1
ATOM 2292 N N . VAL B 1 103 ? -34.18500 26.16300 -2.89200 1.000 48.26311 103 VAL B N 1
ATOM 2293 C CA . VAL B 1 103 ? -33.24600 27.26400 -2.67600 1.000 50.20526 103 VAL B CA 1
ATOM 2294 C C . VAL B 1 103 ? -32.48000 27.09200 -1.36400 1.000 64.03431 103 VAL B C 1
ATOM 2295 O O . VAL B 1 103 ? -31.25000 27.00400 -1.36100 1.000 64.64972 103 VAL B O 1
ATOM 2299 N N . SER B 1 104 ? -33.19100 27.05500 -0.23600 1.000 45.15833 104 SER B N 1
ATOM 2300 C CA . SER B 1 104 ? -32.53200 27.03700 1.06500 1.000 47.74925 104 SER B CA 1
ATOM 2301 C C . SER B 1 104 ? -33.43000 26.37600 2.10400 1.000 56.37170 104 SER B C 1
ATOM 2302 O O . SER B 1 104 ? -34.62600 26.16700 1.88500 1.000 57.14285 104 SER B O 1
ATOM 2305 N N . ARG B 1 105 ? -32.83800 26.05700 3.25300 1.000 49.06806 105 ARG B N 1
ATOM 2306 C CA . ARG B 1 105 ? -33.59100 25.45900 4.34500 1.000 52.09945 105 ARG B CA 1
ATOM 2307 C C . ARG B 1 105 ? -34.28900 26.53600 5.16100 1.000 60.34280 105 ARG B C 1
ATOM 2308 O O . ARG B 1 105 ? -33.73200 27.60800 5.41500 1.000 72.41811 105 ARG B O 1
ATOM 2316 N N . VAL B 1 106 ? -35.52300 26.24700 5.56500 1.000 57.32384 106 VAL B N 1
ATOM 2317 C CA . VAL B 1 106 ? -36.34500 27.18100 6.32400 1.000 54.81216 106 VAL B CA 1
ATOM 2318 C C . VAL B 1 106 ? -36.86000 26.45900 7.56100 1.000 71.38202 106 VAL B C 1
ATOM 2319 O O . VAL B 1 106 ? -37.51900 25.41800 7.44500 1.000 71.96358 106 VAL B O 1
ATOM 2323 N N . ARG B 1 107 ? -36.55700 27.00200 8.73900 1.000 61.42750 107 ARG B N 1
ATOM 2324 C CA . ARG B 1 107 ? -37.03800 26.43000 9.99000 1.000 64.94112 107 ARG B CA 1
ATOM 2325 C C . ARG B 1 107 ? -38.49000 26.83900 10.20700 1.000 77.60201 107 ARG B C 1
ATOM 2326 O O . ARG B 1 107 ? -38.78800 28.02600 10.37700 1.000 84.17818 107 ARG B O 1
ATOM 2334 N N . ILE B 1 108 ? -39.38900 25.85600 10.20600 1.000 70.80248 108 ILE B N 1
ATOM 2335 C CA . ILE B 1 108 ? -40.81800 26.13600 10.29100 1.000 72.18900 108 ILE B CA 1
ATOM 2336 C C . ILE B 1 108 ? -41.16600 26.55100 11.71300 1.000 78.81193 108 ILE B C 1
ATOM 2337 O O . ILE B 1 108 ? -40.88800 25.82400 12.67400 1.000 93.49858 108 ILE B O 1
ATOM 2342 N N . GLY B 1 109 ? -41.78100 27.72300 11.85200 1.000 83.64516 109 GLY B N 1
ATOM 2343 C CA . GLY B 1 109 ? -42.16100 28.22700 13.15500 1.000 93.81385 109 GLY B CA 1
ATOM 2344 C C . GLY B 1 109 ? -43.65500 28.40000 13.33200 1.000 95.71751 109 GLY B C 1
ATOM 2345 O O . GLY B 1 109 ? -44.43200 27.47600 13.07400 1.000 88.03324 109 GLY B O 1
ATOM 2346 N N . THR B 1 110 ? -44.06700 29.58700 13.76800 1.000 103.38472 110 THR B N 1
ATOM 2347 C CA . THR B 1 110 ? -45.47000 29.84600 14.05700 1.000 100.70001 110 THR B CA 1
ATOM 2348 C C . THR B 1 110 ? -46.30400 29.86900 12.78000 1.000 91.83611 110 THR B C 1
ATOM 2349 O O . THR B 1 110 ? -45.84600 30.29200 11.71500 1.000 88.71514 110 THR B O 1
ATOM 2353 N N . GLY B 1 111 ? -47.54500 29.40200 12.89800 1.000 95.32740 111 GLY B N 1
ATOM 2354 C CA . GLY B 1 111 ? -48.49200 29.55300 11.81800 1.000 89.45802 111 GLY B CA 1
ATOM 2355 C C . GLY B 1 111 ? -49.01900 30.97200 11.71900 1.000 84.70553 111 GLY B C 1
ATOM 2356 O O . GLY B 1 111 ? -48.98100 31.74800 12.67400 1.000 95.13250 111 GLY B O 1
ATOM 2357 N N . THR B 1 112 ? -49.51900 31.31900 10.54000 1.000 82.32489 112 THR B N 1
ATOM 2358 C CA . THR B 1 112 ? -49.97300 32.68300 10.29200 1.000 91.75043 112 THR B CA 1
ATOM 2359 C C . THR B 1 112 ? -51.04100 32.64500 9.20300 1.000 78.63630 112 THR B C 1
ATOM 2360 O O . THR B 1 112 ? -51.58700 31.58200 8.88800 1.000 77.42682 112 THR B O 1
ATOM 2364 N N . THR B 1 113 ? -51.34100 33.80700 8.62900 1.000 72.11570 113 THR B N 1
ATOM 2365 C CA . THR B 1 113 ? -52.38000 33.94700 7.62300 1.000 76.07545 113 THR B CA 1
ATOM 2366 C C . THR B 1 113 ? -51.79400 34.52200 6.34000 1.000 72.82532 113 THR B C 1
ATOM 2367 O O . THR B 1 113 ? -50.70300 35.09800 6.33100 1.000 76.66695 113 THR B O 1
ATOM 2371 N N . GLY B 1 114 ? -52.54000 34.35400 5.25000 1.000 75.90478 114 GLY B N 1
ATOM 2372 C CA . GLY B 1 114 ? -52.13900 34.85500 3.95700 1.000 74.50865 114 GLY B CA 1
ATOM 2373 C C . GLY B 1 114 ? -53.23000 34.68400 2.91900 1.000 77.57799 114 GLY B C 1
ATOM 2374 O O . GLY B 1 114 ? -54.27600 34.08000 3.17800 1.000 76.70763 114 GLY B O 1
ATOM 2375 N N . PRO B 1 115 ? -53.00600 35.21300 1.71900 1.000 80.90983 115 PRO B N 1
ATOM 2376 C CA . PRO B 1 115 ? -54.01200 35.09800 0.65600 1.000 85.14138 115 PRO B CA 1
ATOM 2377 C C . PRO B 1 115 ? -54.15400 33.66100 0.17600 1.000 88.65544 115 PRO B C 1
ATOM 2378 O O . PRO B 1 115 ? -53.34000 32.78500 0.47100 1.000 90.99037 115 PRO B O 1
ATOM 2382 N N . GLY B 1 116 ? -55.22500 33.42600 -0.58000 1.000 88.75895 116 GLY B N 1
ATOM 2383 C CA . GLY B 1 116 ? -55.49100 32.11100 -1.12600 1.000 78.81876 116 GLY B CA 1
ATOM 2384 C C . GLY B 1 116 ? -56.02100 31.13900 -0.08700 1.000 74.34499 116 GLY B C 1
ATOM 2385 O O . GLY B 1 116 ? -56.25900 31.47300 1.07500 1.000 77.03060 116 GLY B O 1
ATOM 2386 N N . ALA B 1 117 ? -56.20400 29.89700 -0.53000 1.000 74.87302 117 ALA B N 1
ATOM 2387 C CA . ALA B 1 117 ? -56.73700 28.83300 0.31000 1.000 81.61432 117 ALA B CA 1
ATOM 2388 C C . ALA B 1 117 ? -55.64900 27.95100 0.90700 1.000 75.51657 117 ALA B C 1
ATOM 2389 O O . ALA B 1 117 ? -55.96400 26.91800 1.50800 1.000 83.20284 117 ALA B O 1
ATOM 2391 N N . ALA B 1 118 ? -54.38500 28.33100 0.76000 1.000 77.99503 118 ALA B N 1
ATOM 2392 C CA . ALA B 1 118 ? -53.27600 27.52700 1.24600 1.000 73.98535 118 ALA B CA 1
ATOM 2393 C C . ALA B 1 118 ? -52.99200 27.81400 2.71700 1.000 75.04513 118 ALA B C 1
ATOM 2394 O O . ALA B 1 118 ? -53.39500 28.84100 3.26900 1.000 71.13532 118 ALA B O 1
ATOM 2396 N N . LEU B 1 119 ? -52.28500 26.88000 3.34700 1.000 71.38246 119 LEU B N 1
ATOM 2397 C CA . LEU B 1 119 ? -51.85000 27.04700 4.72600 1.000 74.52554 119 LEU B CA 1
ATOM 2398 C C . LEU B 1 119 ? -50.55500 27.84700 4.76400 1.000 65.90908 119 LEU B C 1
ATOM 2399 O O . LEU B 1 119 ? -49.59900 27.53400 4.04600 1.000 57.62434 119 LEU B O 1
ATOM 2404 N N . TRP B 1 120 ? -50.52600 28.88100 5.59900 1.000 65.81195 120 TRP B N 1
ATOM 2405 C CA . TRP B 1 120 ? -49.37400 29.75900 5.72500 1.000 69.79020 120 TRP B CA 1
ATOM 2406 C C . TRP B 1 120 ? -48.68500 29.53100 7.06300 1.000 69.55191 120 TRP B C 1
ATOM 2407 O O . TRP B 1 120 ? -49.34500 29.36500 8.09300 1.000 70.76021 120 TRP B O 1
ATOM 2418 N N . VAL B 1 121 ? -47.35100 29.51700 7.03900 1.000 57.53978 121 VAL B N 1
ATOM 2419 C CA . VAL B 1 121 ? -46.54200 29.38500 8.24300 1.000 64.74409 121 VAL B CA 1
ATOM 2420 C C . VAL B 1 121 ? -45.41400 30.40500 8.18500 1.000 69.01054 121 VAL B C 1
ATOM 2421 O O . VAL B 1 121 ? -45.01400 30.86700 7.11400 1.000 66.57362 121 VAL B O 1
ATOM 2425 N N . GLU B 1 122 ? -44.90800 30.76100 9.36000 1.000 73.61751 122 GLU B N 1
ATOM 2426 C CA . GLU B 1 122 ? -43.72000 31.59300 9.45800 1.000 84.22963 122 GLU B CA 1
ATOM 2427 C C . GLU B 1 122 ? -42.47800 30.71400 9.49300 1.000 81.66563 122 GLU B C 1
ATOM 2428 O O . GLU B 1 122 ? -42.48700 29.61300 10.05100 1.000 76.97774 122 GLU B O 1
ATOM 2434 N N . GLY B 1 123 ? -41.40400 31.20700 8.88300 1.000 78.88843 123 GLY B N 1
ATOM 2435 C CA . GLY B 1 123 ? -40.18000 30.43400 8.79900 1.000 87.22107 123 GLY B CA 1
ATOM 2436 C C . GLY B 1 123 ? -38.95700 31.32300 8.76400 1.000 86.76386 123 GLY B C 1
ATOM 2437 O O . GLY B 1 123 ? -39.03700 32.52100 8.47500 1.000 81.06124 123 GLY B O 1
ATOM 2438 N N . THR B 1 124 ? -37.81000 30.71100 9.05300 1.000 75.54294 124 THR B N 1
ATOM 2439 C CA . THR B 1 124 ? -36.53500 31.41300 9.12200 1.000 67.86781 124 THR B CA 1
ATOM 2440 C C . THR B 1 124 ? -35.53900 30.73000 8.19800 1.000 67.69087 124 THR B C 1
ATOM 2441 O O . THR B 1 124 ? -35.30300 29.52400 8.32200 1.000 70.46538 124 THR B O 1
ATOM 2445 N N . VAL B 1 125 ? -34.95700 31.50000 7.27600 1.000 61.11901 125 VAL B N 1
ATOM 2446 C CA . VAL B 1 125 ? -33.90800 30.96300 6.42000 1.000 55.04623 125 VAL B CA 1
ATOM 2447 C C . VAL B 1 125 ? -32.71800 30.57000 7.28000 1.000 68.64841 125 VAL B C 1
ATOM 2448 O O . VAL B 1 125 ? -32.23700 31.35800 8.10300 1.000 82.41461 125 VAL B O 1
ATOM 2452 N N . LEU B 1 126 ? -32.24300 29.34300 7.09900 1.000 73.32849 126 LEU B N 1
ATOM 2453 C CA . LEU B 1 126 ? -31.14300 28.81600 7.89200 1.000 80.93212 126 LEU B CA 1
ATOM 2454 C C . LEU B 1 126 ? -29.82800 29.05300 7.16100 1.000 74.76164 126 LEU B C 1
ATOM 2455 O O . LEU B 1 126 ? -29.72300 28.79500 5.95800 1.000 80.32515 126 LEU B O 1
ATOM 2460 N N . GLU B 1 127 ? -28.83400 29.55500 7.89500 1.000 79.30988 127 GLU B N 1
ATOM 2461 C CA . GLU B 1 127 ? -27.57700 29.97400 7.29000 1.000 84.24114 127 GLU B CA 1
ATOM 2462 C C . GLU B 1 127 ? -26.88500 28.81800 6.58100 1.000 99.57807 127 GLU B C 1
ATOM 2463 O O . GLU B 1 127 ? -27.01900 27.65000 6.95700 1.000 108.63270 127 GLU B O 1
ATOM 2469 N N . ALA B 1 128 ? -26.13600 29.16300 5.54100 1.000 98.26165 128 ALA B N 1
ATOM 2470 C CA . ALA B 1 128 ? -25.22000 28.24300 4.88800 1.000 92.58959 128 ALA B CA 1
ATOM 2471 C C . ALA B 1 128 ? -23.80400 28.73900 5.14700 1.000 96.74242 128 ALA B C 1
ATOM 2472 O O . ALA B 1 128 ? -23.19500 29.36600 4.27000 1.000 98.92534 128 ALA B O 1
ATOM 2474 N N . PRO B 1 129 ? -23.25500 28.49600 6.34000 1.000 89.12893 129 PRO B N 1
ATOM 2475 C CA . PRO B 1 129 ? -21.94200 29.04800 6.66200 1.000 105.97155 129 PRO B CA 1
ATOM 2476 C C . PRO B 1 129 ? -20.87300 28.45200 5.76700 1.000 120.29963 129 PRO B C 1
ATOM 2477 O O . PRO B 1 129 ? -21.03500 27.33600 5.24100 1.000 123.48881 129 PRO B O 1
ATOM 2481 N N . PRO B 1 130 ? -19.76800 29.16600 5.54500 1.000 124.78168 130 PRO B N 1
ATOM 2482 C CA . PRO B 1 130 ? -18.70900 28.64100 4.67600 1.000 121.92998 130 PRO B CA 1
ATOM 2483 C C . PRO B 1 130 ? -18.22300 27.27800 5.14900 1.000 115.71655 130 PRO B C 1
ATOM 2484 O O . PRO B 1 130 ? -18.07700 27.03000 6.34800 1.000 106.30389 130 PRO B O 1
ATOM 2488 N N . ALA B 1 131 ? -17.98600 26.39100 4.18500 1.000 118.19817 131 ALA B N 1
ATOM 2489 C CA . ALA B 1 131 ? -17.62900 25.01300 4.49000 1.000 109.77356 131 ALA B CA 1
ATOM 2490 C C . ALA B 1 131 ? -16.33900 24.95300 5.29500 1.000 95.78339 131 ALA B C 1
ATOM 2491 O O . ALA B 1 131 ? -15.35300 25.61900 4.96500 1.000 90.20623 131 ALA B O 1
ATOM 2493 N N . SER B 1 132 ? -16.35400 24.15300 6.35900 1.000 86.34570 132 SER B N 1
ATOM 2494 C CA . SER B 1 132 ? -15.16200 23.95400 7.16700 1.000 107.16634 132 SER B CA 1
ATOM 2495 C C . SER B 1 132 ? -14.07800 23.24800 6.35700 1.000 118.48782 132 SER B C 1
ATOM 2496 O O . SER B 1 132 ? -14.33000 22.66800 5.29500 1.000 122.41541 132 SER B O 1
ATOM 2499 N N . GLY B 1 133 ? -12.84700 23.32600 6.86500 1.000 120.84045 133 GLY B N 1
ATOM 2500 C CA . GLY B 1 133 ? -11.77600 22.53300 6.28900 1.000 114.50114 133 GLY B CA 1
ATOM 2501 C C . GLY B 1 133 ? -12.07500 21.05000 6.37400 1.000 103.86389 133 GLY B C 1
ATOM 2502 O O . GLY B 1 133 ? -11.87200 20.30700 5.41100 1.000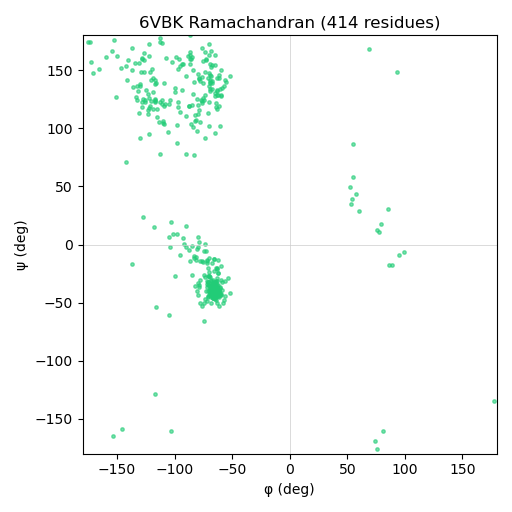 99.88028 133 GLY B O 1
ATOM 2503 N N . ARG B 1 134 ? -12.58600 20.60500 7.52600 1.000 111.11106 134 ARG B N 1
ATOM 2504 C CA . ARG B 1 134 ? -13.01500 19.21800 7.67200 1.000 115.28204 134 ARG B CA 1
ATOM 2505 C C . ARG B 1 134 ? -14.15500 18.88600 6.71900 1.000 121.03298 134 ARG B C 1
ATOM 2506 O O . ARG B 1 134 ? -14.23000 17.76100 6.21200 1.000 111.83165 134 ARG B O 1
ATOM 2514 N N . ALA B 1 135 ? -15.04600 19.84700 6.45700 1.000 82.97941 135 ALA B N 1
ATOM 2515 C CA . ALA B 1 135 ? -16.12800 19.61200 5.50600 1.000 91.34485 135 ALA B CA 1
ATOM 2516 C C . ALA B 1 135 ? -15.59400 19.35200 4.10500 1.000 87.72404 135 ALA B C 1
ATOM 2517 O O . ALA B 1 135 ? -16.20600 18.60200 3.33600 1.000 85.84572 135 ALA B O 1
ATOM 2519 N N . GLN B 1 136 ? -14.45800 19.96200 3.75600 1.000 101.95356 136 GLN B N 1
ATOM 2520 C CA . GLN B 1 136 ? -13.84700 19.69900 2.45700 1.000 94.04136 136 GLN B CA 1
ATOM 2521 C C . GLN B 1 136 ? -13.36800 18.25600 2.35500 1.000 86.03895 136 GLN B C 1
ATOM 2522 O O . GLN B 1 136 ? -13.48900 17.63000 1.29500 1.000 73.86489 136 GLN B O 1
ATOM 2528 N N . GLU B 1 137 ? -12.81800 17.71200 3.44600 1.000 103.38815 137 GLU B N 1
ATOM 2529 C CA . GLU B 1 137 ? -12.37800 16.32000 3.43800 1.000 96.74990 137 GLU B CA 1
ATOM 2530 C C . GLU B 1 137 ? -13.55700 15.35700 3.41500 1.000 93.82195 137 GLU B C 1
ATOM 2531 O O . GLU B 1 137 ? -13.45300 14.26800 2.83900 1.000 101.55540 137 GLU B O 1
ATOM 2537 N N . LEU B 1 138 ? -14.67600 15.72800 4.04200 1.000 77.23026 138 LEU B N 1
ATOM 2538 C CA . LEU B 1 138 ? -15.87500 14.90100 3.96200 1.000 88.22558 138 LEU B CA 1
ATOM 2539 C C . LEU B 1 138 ? -16.41200 14.85400 2.53800 1.000 78.43997 138 LEU B C 1
ATOM 2540 O O . LEU B 1 138 ? -16.90800 13.81500 2.08800 1.000 78.97851 138 LEU B O 1
ATOM 2545 N N . ALA B 1 139 ? -16.32200 15.97400 1.81600 1.000 81.18054 139 ALA B N 1
ATOM 2546 C CA . ALA B 1 139 ? -16.81200 16.01800 0.44300 1.000 75.88204 139 ALA B CA 1
ATOM 2547 C C . ALA B 1 139 ? -15.95200 15.16500 -0.47900 1.000 79.21576 139 ALA B C 1
ATOM 2548 O O . ALA B 1 139 ? -16.47700 14.45800 -1.34600 1.000 76.50199 139 ALA B O 1
ATOM 2550 N N . LYS B 1 140 ? -14.62800 15.22000 -0.30800 1.000 82.92800 140 LYS B N 1
ATOM 2551 C CA . LYS B 1 140 ? -13.73900 14.41500 -1.14100 1.000 90.04272 140 LYS B CA 1
ATOM 2552 C C . LYS B 1 140 ? -13.97500 12.92700 -0.92000 1.000 82.28884 140 LYS B C 1
ATOM 2553 O O . LYS B 1 140 ? -13.99100 12.14300 -1.87600 1.000 92.80160 140 LYS B O 1
ATOM 2559 N N . GLU B 1 141 ? -14.16400 12.51900 0.33700 1.000 80.09095 141 GLU B N 1
ATOM 2560 C CA . GLU B 1 141 ? -14.45400 11.11900 0.62500 1.000 86.72751 141 GLU B CA 1
ATOM 2561 C C . GLU B 1 141 ? -15.82600 10.71900 0.09700 1.000 74.44037 141 GLU B C 1
ATOM 2562 O O . GLU B 1 141 ? -15.99300 9.61800 -0.44200 1.000 65.71559 141 GLU B O 1
ATOM 2568 N N . TYR B 1 142 ? -16.81700 11.60400 0.23200 1.000 75.63967 142 TYR B N 1
ATOM 2569 C CA . TYR B 1 142 ? -18.16900 11.26700 -0.20100 1.000 82.78491 142 TYR B CA 1
ATOM 2570 C C . TYR B 1 142 ? -18.27200 11.15300 -1.71600 1.000 82.93202 142 TYR B C 1
ATOM 2571 O O . TYR B 1 142 ? -19.09500 10.38000 -2.22100 1.000 62.73088 142 TYR B O 1
ATOM 2580 N N . LYS B 1 143 ? -17.45500 11.90700 -2.45700 1.000 69.21139 143 LYS B N 1
ATOM 2581 C CA . LYS B 1 143 ? -17.49700 11.82300 -3.91300 1.000 59.02350 143 LYS B CA 1
ATOM 2582 C C . LYS B 1 143 ? -17.09000 10.43800 -4.39800 1.000 62.86160 143 LYS B C 1
ATOM 2583 O O . LYS B 1 143 ? -17.68300 9.90400 -5.34200 1.000 56.34185 143 LYS B O 1
ATOM 2589 N N . GLY B 1 144 ? -16.08300 9.83700 -3.76000 1.000 56.11623 144 GLY B N 1
ATOM 2590 C CA . GLY B 1 144 ? -15.67000 8.49900 -4.14700 1.000 73.57232 144 GLY B CA 1
ATOM 2591 C C . GLY B 1 144 ? -16.74600 7.45600 -3.91800 1.000 78.34425 144 GLY B C 1
ATOM 2592 O O . GLY B 1 144 ? -16.85100 6.48800 -4.67600 1.000 67.07683 144 GLY B O 1
ATOM 2593 N N . LEU B 1 145 ? -17.56300 7.64000 -2.87900 1.000 71.42827 145 LEU B N 1
ATOM 2594 C CA . LEU B 1 145 ? -18.63200 6.68700 -2.59700 1.000 74.44959 145 LEU B CA 1
ATOM 2595 C C . LEU B 1 145 ? -19.75500 6.80200 -3.62100 1.000 72.93408 145 LEU B C 1
ATOM 2596 O O . LEU B 1 145 ? -20.20700 5.79500 -4.17900 1.000 71.62768 145 LEU B O 1
ATOM 2601 N N . VAL B 1 146 ? -20.22000 8.02700 -3.88100 1.000 58.74621 146 VAL B N 1
ATOM 2602 C CA . VAL B 1 146 ? -21.31900 8.21200 -4.82200 1.000 67.62496 146 VAL B CA 1
ATOM 2603 C C . VAL B 1 146 ? -20.86800 7.92000 -6.25000 1.000 57.60692 146 VAL B C 1
ATOM 2604 O O . VAL B 1 146 ? -21.67900 7.51600 -7.09300 1.000 54.51386 146 VAL B O 1
ATOM 2608 N N . SER B 1 147 ? -19.57900 8.10000 -6.54600 1.000 51.81250 147 SER B N 1
ATOM 2609 C CA . SER B 1 147 ? -19.08600 7.79100 -7.88500 1.000 60.24990 147 SER B CA 1
ATOM 2610 C C . SER B 1 147 ? -19.18200 6.29900 -8.17700 1.000 56.32178 147 SER B C 1
ATOM 2611 O O . SER B 1 147 ? -19.55500 5.90200 -9.28600 1.000 64.90029 147 SER B O 1
ATOM 2614 N N . ALA B 1 148 ? -18.85400 5.45900 -7.19200 1.000 58.37971 148 ALA B N 1
ATOM 2615 C CA . ALA B 1 148 ? -18.92300 4.01600 -7.40000 1.000 70.80844 148 ALA B CA 1
ATOM 2616 C C . ALA B 1 148 ? -20.35200 3.56600 -7.67100 1.000 70.74053 148 ALA B C 1
ATOM 2617 O O . ALA B 1 148 ? -20.58800 2.70800 -8.53100 1.000 69.38208 148 ALA B O 1
ATOM 2619 N N . ILE B 1 149 ? -21.32000 4.14000 -6.95300 1.000 60.61260 149 ILE B N 1
ATOM 2620 C CA . ILE B 1 149 ? -22.72100 3.79300 -7.17900 1.000 69.63426 149 ILE B CA 1
ATOM 2621 C C . ILE B 1 149 ? -23.18000 4.27800 -8.54900 1.000 57.89531 149 ILE B C 1
ATOM 2622 O O . ILE B 1 149 ? -23.84900 3.54500 -9.28800 1.000 67.99491 149 ILE B O 1
ATOM 2627 N N . LEU B 1 150 ? -22.82900 5.51400 -8.91400 1.000 55.09582 150 LEU B N 1
ATOM 2628 C CA . LEU B 1 150 ? -23.25600 6.04900 -10.20400 1.000 56.07340 150 LEU B CA 1
ATOM 2629 C C . LEU B 1 150 ? -22.61100 5.29500 -11.36100 1.000 63.66515 150 LEU B C 1
ATOM 2630 O O . LEU B 1 150 ? -23.28000 4.97800 -12.35100 1.000 63.57763 150 LEU B O 1
ATOM 2635 N N . GLN B 1 151 ? -21.31200 5.00500 -11.25700 1.000 49.41874 151 GLN B N 1
ATOM 2636 C CA . GLN B 1 151 ? -20.64100 4.25100 -12.31100 1.000 53.37423 151 GLN B CA 1
ATOM 2637 C C . GLN B 1 151 ? -21.19500 2.83500 -12.41000 1.000 64.50158 151 GLN B C 1
ATOM 2638 O O . GLN B 1 151 ? -21.30900 2.28300 -13.51100 1.000 72.51947 151 GLN B O 1
ATOM 2644 N N . LYS B 1 152 ? -21.54400 2.23300 -11.27000 1.000 64.16074 152 LYS B N 1
ATOM 2645 C CA . LYS B 1 152 ? -22.22400 0.94400 -11.30000 1.000 75.52794 152 LYS B CA 1
ATOM 2646 C C . LYS B 1 152 ? -23.57900 1.06300 -11.98500 1.000 65.42883 152 LYS B C 1
ATOM 2647 O O . LYS B 1 152 ? -24.00200 0.15500 -12.71000 1.000 68.90390 152 LYS B O 1
ATOM 2653 N N . ARG B 1 153 ? -24.26900 2.18400 -11.77400 1.000 51.89504 153 ARG B N 1
ATOM 2654 C CA . ARG B 1 153 ? -25.54700 2.44500 -12.42000 1.000 73.68909 153 ARG B CA 1
ATOM 2655 C C . ARG B 1 153 ? -25.39600 2.84900 -13.88200 1.000 74.47069 153 ARG B C 1
ATOM 2656 O O . ARG B 1 153 ? -26.38600 2.83100 -14.62000 1.000 64.41229 153 ARG B O 1
ATOM 2664 N N . GLY B 1 154 ? -24.18900 3.20200 -14.31900 1.000 63.93897 154 GLY B N 1
ATOM 2665 C CA . GLY B 1 154 ? -23.99000 3.64700 -15.68300 1.000 50.22502 154 GLY B CA 1
ATOM 2666 C C . GLY B 1 154 ? -24.39300 5.07800 -15.94200 1.000 48.76903 154 GLY B C 1
ATOM 2667 O O . GLY B 1 154 ? -24.57500 5.46000 -17.10200 1.000 56.23679 154 GLY B O 1
ATOM 2668 N N . ALA B 1 155 ? -24.54100 5.88500 -14.88900 1.000 51.67565 155 ALA B N 1
ATOM 2669 C CA . ALA B 1 155 ? -24.94700 7.28400 -15.01900 1.000 55.41767 155 ALA B CA 1
ATOM 2670 C C . ALA B 1 155 ? -23.69200 8.14000 -15.16200 1.000 58.86305 155 ALA B C 1
ATOM 2671 O O . ALA B 1 155 ? -23.23500 8.80400 -14.23000 1.000 52.76576 155 ALA B O 1
ATOM 2673 N N . TRP B 1 156 ? -23.13600 8.13000 -16.37500 1.000 55.24510 156 TRP B N 1
ATOM 2674 C CA . TRP B 1 156 ? -21.86100 8.79600 -16.61600 1.000 44.18126 156 TRP B CA 1
ATOM 2675 C C . TRP B 1 156 ? -22.01200 10.30300 -16.77100 1.000 46.72408 156 TRP B C 1
ATOM 2676 O O . TRP B 1 156 ? -21.11900 11.05300 -16.35900 1.000 48.32378 156 TRP B O 1
ATOM 2687 N N . GLN B 1 157 ? -23.11700 10.76300 -17.36000 1.000 50.99679 157 GLN B N 1
ATOM 2688 C CA . GLN B 1 157 ? -23.38500 12.19600 -17.39900 1.000 52.74195 157 GLN B CA 1
ATOM 2689 C C . GLN B 1 157 ? -23.50700 12.76600 -15.99100 1.000 49.09290 157 GLN B C 1
ATOM 2690 O O . GLN B 1 157 ? -23.05600 13.88600 -15.72300 1.000 46.21874 157 GLN B O 1
ATOM 2696 N N . VAL B 1 158 ? -24.10100 12.00000 -15.07400 1.000 43.94203 158 VAL B N 1
ATOM 2697 C CA . VAL B 1 158 ? -24.30900 12.48900 -13.71500 1.000 51.54884 158 VAL B CA 1
ATOM 2698 C C . VAL B 1 158 ? -22.99900 12.48900 -12.93600 1.000 48.28192 158 VAL B C 1
ATOM 2699 O O . VAL B 1 158 ? -22.62300 13.49800 -12.32800 1.000 49.93279 158 VAL B O 1
ATOM 2703 N N . VAL B 1 159 ? -22.28100 11.36200 -12.94300 1.000 48.53237 159 VAL B N 1
ATOM 2704 C CA . VAL B 1 159 ? -21.03200 11.26800 -12.19300 1.000 47.16363 159 VAL B CA 1
ATOM 2705 C C . VAL B 1 159 ? -20.00300 12.26800 -12.69800 1.000 45.48398 159 VAL B C 1
ATOM 2706 O O . VAL B 1 159 ? -19.11100 12.67000 -11.94500 1.000 55.51764 159 VAL B O 1
ATOM 2710 N N . ASP B 1 160 ? -20.11700 12.69100 -13.95800 1.000 56.01957 160 ASP B N 1
ATOM 2711 C CA . ASP B 1 160 ? -19.24000 13.73100 -14.48700 1.000 46.60648 160 ASP B CA 1
ATOM 2712 C C . ASP B 1 160 ? -19.34900 15.01000 -13.66400 1.000 44.00301 160 ASP B C 1
ATOM 2713 O O . ASP B 1 160 ? -18.33700 15.57500 -13.23400 1.000 46.10803 160 ASP B O 1
ATOM 2718 N N . VAL B 1 161 ? -20.57600 15.47400 -13.42600 1.000 40.11757 161 VAL B N 1
ATOM 2719 C CA . VAL B 1 161 ? -20.77800 16.75100 -12.75000 1.000 47.70862 161 VAL B CA 1
ATOM 2720 C C . VAL B 1 161 ? -20.66800 16.59700 -11.23700 1.000 49.02070 161 VAL B C 1
ATOM 2721 O O . VAL B 1 161 ? -20.16200 17.49100 -10.55000 1.000 48.84354 161 VAL B O 1
ATOM 2725 N N . VAL B 1 162 ? -21.12800 15.46400 -10.69700 1.000 40.70822 162 VAL B N 1
ATOM 2726 C CA . VAL B 1 162 ? -21.16600 15.28500 -9.24700 1.000 42.94182 162 VAL B CA 1
ATOM 2727 C C . VAL B 1 162 ? -19.77000 15.40900 -8.64600 1.000 45.55793 162 VAL B C 1
ATOM 2728 O O . VAL B 1 162 ? -19.58300 16.04900 -7.60300 1.000 66.91853 162 VAL B O 1
ATOM 2732 N N . GLN B 1 163 ? -18.76700 14.81800 -9.29100 1.000 45.45502 163 GLN B N 1
ATOM 2733 C CA . GLN B 1 163 ? -17.40900 14.91300 -8.76800 1.000 44.48554 163 GLN B CA 1
ATOM 2734 C C . GLN B 1 163 ? -16.74600 16.25200 -9.07300 1.000 43.76052 163 GLN B C 1
ATOM 2735 O O . GLN B 1 163 ? -15.58300 16.44500 -8.70500 1.000 56.22701 163 GLN B O 1
ATOM 2741 N N . GLN B 1 164 ? -17.45200 17.17700 -9.72200 1.000 53.49770 164 GLN B N 1
ATOM 2742 C CA . GLN B 1 164 ? -16.97700 18.54100 -9.91100 1.000 60.33746 164 GLN B CA 1
ATOM 2743 C C . GLN B 1 164 ? -17.66700 19.53500 -8.98700 1.000 64.68775 164 GLN B C 1
ATOM 2744 O O . GLN B 1 164 ? -17.33500 20.72400 -9.01800 1.000 70.83180 164 GLN B O 1
ATOM 2750 N N . ILE B 1 165 ? -18.61300 19.08000 -8.16800 1.000 46.63728 165 ILE B N 1
ATOM 2751 C CA . ILE B 1 165 ? -19.36100 19.96500 -7.27800 1.000 48.23957 165 ILE B CA 1
ATOM 2752 C C . ILE B 1 165 ? -18.42500 20.42600 -6.16400 1.000 58.95736 165 ILE B C 1
ATOM 2753 O O . ILE B 1 165 ? -18.00100 19.62700 -5.32500 1.000 63.61207 165 ILE B O 1
ATOM 2758 N N . ASP B 1 166 ? -18.10300 21.72000 -6.15200 1.000 62.59242 166 ASP B N 1
ATOM 2759 C CA . ASP B 1 166 ? -17.12300 22.23800 -5.20400 1.000 86.43839 166 ASP B CA 1
ATOM 2760 C C . ASP B 1 166 ? -17.72100 22.42600 -3.81500 1.000 85.20195 166 ASP B C 1
ATOM 2761 O O . ASP B 1 166 ? -17.04200 22.19500 -2.80800 1.000 87.46831 166 ASP B O 1
ATOM 2766 N N . ASP B 1 167 ? -18.98000 22.84100 -3.74300 1.000 72.01102 167 ASP B N 1
ATOM 2767 C CA . ASP B 1 167 ? -19.60600 23.14600 -2.46300 1.000 68.70275 167 ASP B CA 1
ATOM 2768 C C . ASP B 1 167 ? -20.05100 21.86300 -1.77200 1.000 58.46973 167 ASP B C 1
ATOM 2769 O O . ASP B 1 167 ? -20.87600 21.12700 -2.32700 1.000 65.34758 167 ASP B O 1
ATOM 2774 N N . PRO B 1 168 ? -19.54000 21.55900 -0.57700 1.000 64.54976 168 PRO B N 1
ATOM 2775 C CA . PRO B 1 168 ? -19.95300 20.32000 0.10400 1.000 69.22306 168 PRO B CA 1
ATOM 2776 C C . PRO B 1 168 ? -21.42800 20.28200 0.46100 1.000 72.08088 168 PRO B C 1
ATOM 2777 O O . PRO B 1 168 ? -22.01100 19.19200 0.52600 1.000 62.69532 168 PRO B O 1
ATOM 2781 N N . SER B 1 169 ? -22.05200 21.43700 0.70100 1.000 55.45087 169 SER B N 1
ATOM 2782 C CA . SER B 1 169 ? -23.47300 21.45100 1.03100 1.000 65.26735 169 SER B CA 1
ATOM 2783 C C . SER B 1 169 ? -24.31500 21.03700 -0.17000 1.000 61.12092 169 SER B C 1
ATOM 2784 O O . SER B 1 169 ? -25.23800 20.22400 -0.04400 1.000 61.79190 169 SER B O 1
ATOM 2787 N N . THR B 1 170 ? -24.00600 21.58700 -1.34700 1.000 58.69665 170 THR B N 1
ATOM 2788 C CA . THR B 1 170 ? -24.72000 21.19700 -2.55900 1.000 49.80071 170 THR B CA 1
ATOM 2789 C C . THR B 1 170 ? -24.48600 19.72700 -2.88400 1.000 54.20078 170 THR B C 1
ATOM 2790 O O . THR B 1 170 ? -25.39900 19.02900 -3.34100 1.000 50.40690 170 THR B O 1
ATOM 2794 N N . LEU B 1 171 ? -23.26500 19.24000 -2.64800 1.000 53.14724 171 LEU B N 1
ATOM 2795 C CA . LEU B 1 171 ? -22.96100 17.83300 -2.89100 1.000 54.24416 171 LEU B CA 1
ATOM 2796 C C . LEU B 1 171 ? -23.79500 16.92300 -1.99900 1.000 59.08906 171 LEU B C 1
ATOM 2797 O O . LEU B 1 171 ? -24.30600 15.89300 -2.45500 1.000 54.47432 171 LEU B O 1
ATOM 2802 N N . ALA B 1 172 ? -23.93900 17.28100 -0.72200 1.000 55.76093 172 ALA B N 1
ATOM 2803 C CA . ALA B 1 172 ? -24.72000 16.45000 0.18700 1.000 66.66037 172 ALA B CA 1
ATOM 2804 C C . ALA B 1 172 ? -26.20200 16.49000 -0.16400 1.000 64.70987 172 ALA B C 1
ATOM 2805 O O . ALA B 1 172 ? -26.88200 15.45800 -0.13000 1.000 71.34967 172 ALA B O 1
ATOM 2807 N N . ASP B 1 173 ? -26.71600 17.66800 -0.51900 1.000 54.33592 173 ASP B N 1
ATOM 2808 C CA . ASP B 1 173 ? -28.12900 17.81000 -0.84700 1.000 66.13409 173 ASP B CA 1
ATOM 2809 C C . ASP B 1 173 ? -28.50200 17.17500 -2.18000 1.000 57.95362 173 ASP B C 1
ATOM 2810 O O . ASP B 1 173 ? -29.69500 16.99100 -2.44200 1.000 61.80740 173 ASP B O 1
ATOM 2815 N N . ASN B 1 174 ? -27.52600 16.83300 -3.02400 1.000 60.22765 174 ASN B N 1
ATOM 2816 C CA . ASN B 1 174 ? -27.83500 16.13300 -4.26500 1.000 50.15242 174 ASN B CA 1
ATOM 2817 C C . ASN B 1 174 ? -28.28200 14.69700 -4.02400 1.000 60.53117 174 ASN B C 1
ATOM 2818 O O . ASN B 1 174 ? -28.78800 14.05800 -4.95300 1.000 53.61561 174 ASN B O 1
ATOM 2823 N N . SER B 1 175 ? -28.12100 14.18300 -2.80200 1.000 58.01301 175 SER B N 1
ATOM 2824 C CA . SER B 1 175 ? -28.59300 12.84800 -2.45700 1.000 74.07932 175 SER B CA 1
ATOM 2825 C C . SER B 1 175 ? -30.11100 12.72700 -2.50300 1.000 81.50241 175 SER B C 1
ATOM 2826 O O . SER B 1 175 ? -30.62600 11.60500 -2.45700 1.000 73.70388 175 SER B O 1
ATOM 2829 N N . GLY B 1 176 ? -30.83500 13.84500 -2.58800 1.000 70.72140 176 GLY B N 1
ATOM 2830 C CA . GLY B 1 176 ? -32.27900 13.78800 -2.72800 1.000 74.65324 176 GLY B CA 1
ATOM 2831 C C . GLY B 1 176 ? -32.74200 13.12700 -4.00800 1.000 67.62935 176 GLY B C 1
ATOM 2832 O O . GLY B 1 176 ? -33.89200 12.68000 -4.08500 1.000 74.60609 176 GLY B O 1
ATOM 2833 N N . TYR B 1 177 ? -31.87700 13.05900 -5.02100 1.000 64.21347 177 TYR B N 1
ATOM 2834 C CA . TYR B 1 177 ? -32.19200 12.34700 -6.25200 1.000 62.03275 177 TYR B CA 1
ATOM 2835 C C . TYR B 1 177 ? -31.92600 10.85200 -6.15400 1.000 68.80361 177 TYR B C 1
ATOM 2836 O O . TYR B 1 177 ? -32.31900 10.10900 -7.06000 1.000 64.94890 177 TYR B O 1
ATOM 2845 N N . ALA B 1 178 ? -31.27600 10.39900 -5.09000 1.000 69.75483 178 ALA B N 1
ATOM 2846 C CA . ALA B 1 178 ? -30.84300 9.01200 -5.00300 1.000 88.98103 178 ALA B CA 1
ATOM 2847 C C . ALA B 1 178 ? -32.02600 8.10600 -4.69200 1.000 107.13823 178 ALA B C 1
ATOM 2848 O O . ALA B 1 178 ? -32.70600 8.31700 -3.68100 1.000 115.63438 178 ALA B O 1
ATOM 2850 N N . PRO B 1 179 ? -32.31100 7.09900 -5.52200 1.000 106.78385 179 PRO B N 1
ATOM 2851 C CA . PRO B 1 179 ? -33.37600 6.15100 -5.16700 1.000 105.73895 179 PRO B CA 1
ATOM 2852 C C . PRO B 1 179 ? -33.00300 5.24600 -4.00900 1.000 92.63665 179 PRO B C 1
ATOM 2853 O O . PRO B 1 179 ? -33.89800 4.73200 -3.32600 1.000 98.28579 179 PRO B O 1
ATOM 2857 N N . TYR B 1 180 ? -31.71200 5.04200 -3.75700 1.000 89.95634 180 TYR B N 1
ATOM 2858 C CA . TYR B 1 180 ? -31.27100 4.12600 -2.71400 1.000 94.36939 180 TYR B CA 1
ATOM 2859 C C . TYR B 1 180 ? -31.35300 4.72900 -1.31600 1.000 92.61826 180 TYR B C 1
ATOM 2860 O O . TYR B 1 180 ? -30.89500 4.09700 -0.35900 1.000 94.24786 180 TYR B O 1
ATOM 2869 N N . LEU B 1 181 ? -31.92100 5.92300 -1.17700 1.000 100.42294 181 LEU B N 1
ATOM 2870 C CA . LEU B 1 181 ? -32.12400 6.55300 0.11800 1.000 99.61516 181 LEU B CA 1
ATOM 2871 C C . LEU B 1 181 ? -33.61500 6.72400 0.36800 1.000 106.91068 181 LEU B C 1
ATOM 2872 O O . LEU B 1 181 ? -34.37800 7.03600 -0.55200 1.000 113.90024 181 LEU B O 1
ATOM 2877 N N . THR B 1 182 ? -34.02400 6.50700 1.61200 1.000 108.49284 182 THR B N 1
ATOM 2878 C CA . THR B 1 182 ? -35.42200 6.62900 1.99000 1.000 112.39206 182 THR B CA 1
ATOM 2879 C C . THR B 1 182 ? -35.73800 8.06400 2.39700 1.000 116.65995 182 THR B C 1
ATOM 2880 O O . THR B 1 182 ? -34.84900 8.86200 2.70300 1.000 104.27335 182 THR B O 1
ATOM 2884 N N . ASP B 1 183 ? -37.03400 8.38200 2.40200 1.000 115.21556 183 ASP B N 1
ATOM 2885 C CA . ASP B 1 183 ? -37.46100 9.74000 2.71900 1.000 102.87984 183 ASP B CA 1
ATOM 2886 C C . ASP B 1 183 ? -3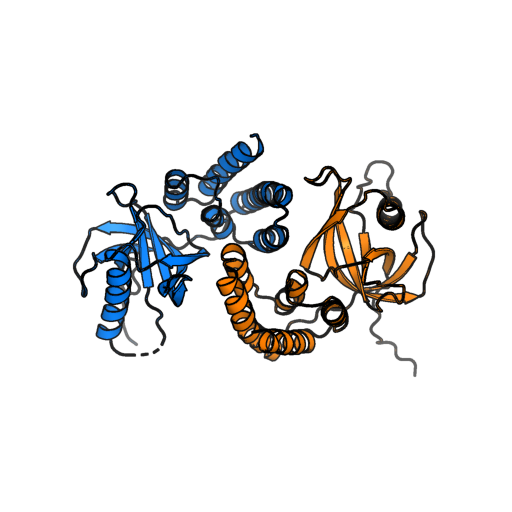7.18200 10.09800 4.17200 1.000 102.60596 183 ASP B C 1
ATOM 2887 O O . ASP B 1 183 ? -36.86700 11.25500 4.47000 1.000 99.95999 183 ASP B O 1
ATOM 2892 N N . GLU B 1 184 ? -37.29300 9.13000 5.08700 1.000 92.65827 184 GLU B N 1
ATOM 2893 C CA . GLU B 1 184 ? -36.95500 9.39800 6.48200 1.000 108.24668 184 GLU B CA 1
ATOM 2894 C C . GLU B 1 184 ? -35.49700 9.81600 6.61700 1.000 113.69793 184 GLU B C 1
ATOM 2895 O O . GLU B 1 184 ? -35.16100 10.67600 7.43900 1.000 115.93607 184 GLU B O 1
ATOM 2901 N N . GLN B 1 185 ? -34.61500 9.21500 5.81400 1.000 112.67690 185 GLN B N 1
ATOM 2902 C CA . GLN B 1 185 ? -33.23300 9.68000 5.75700 1.000 110.69702 185 GLN B CA 1
ATOM 2903 C C . GLN B 1 185 ? -33.14400 11.04400 5.08500 1.000 105.12787 185 GLN B C 1
ATOM 2904 O O . GLN B 1 185 ? -32.39300 11.91700 5.53600 1.000 112.18132 185 GLN B O 1
ATOM 2910 N N . LYS B 1 186 ? -33.91000 11.24400 4.00900 1.000 79.02196 186 LYS B N 1
ATOM 2911 C CA . LYS B 1 186 ? -33.88600 12.51800 3.29600 1.000 80.74484 186 LYS B CA 1
ATOM 2912 C C . LYS B 1 186 ? -34.40500 13.65600 4.16600 1.000 87.89136 186 LYS B C 1
ATOM 2913 O O . LYS B 1 186 ? -33.88800 14.77800 4.10200 1.000 84.02470 186 LYS B O 1
ATOM 2919 N N . ILE B 1 187 ? -35.43000 13.39100 4.98100 1.000 83.46138 187 ILE B N 1
ATOM 2920 C CA . ILE B 1 187 ? -35.94600 14.41900 5.88200 1.000 81.57545 187 ILE B CA 1
ATOM 2921 C C . ILE B 1 187 ? -34.88200 14.81300 6.89900 1.000 98.11703 187 ILE B C 1
ATOM 2922 O O . ILE B 1 187 ? -34.74700 15.99100 7.25600 1.000 103.94261 187 ILE B O 1
ATOM 2927 N N . GLU B 1 188 ? -34.10000 13.83700 7.37100 1.000 104.45436 188 GLU B N 1
ATOM 2928 C CA . GLU B 1 188 ? -33.01000 14.14300 8.29000 1.000 103.61419 188 GLU B CA 1
ATOM 2929 C C . GLU B 1 188 ? -31.91400 14.95000 7.60700 1.000 106.06331 188 GLU B C 1
ATOM 2930 O O . GLU B 1 188 ? -31.27700 15.79500 8.24800 1.000 99.18562 188 GLU B O 1
ATOM 2936 N N . VAL B 1 189 ? -31.67200 14.70000 6.31700 1.000 97.45550 189 VAL B N 1
ATOM 2937 C CA . VAL B 1 189 ? -30.77500 15.56500 5.55600 1.000 87.14997 189 VAL B CA 1
ATOM 2938 C C . VAL B 1 189 ? -31.34100 16.97600 5.49700 1.000 78.33054 189 VAL B C 1
ATOM 2939 O O . VAL B 1 189 ? -30.61600 17.96300 5.67000 1.000 88.94344 189 VAL B O 1
ATOM 2943 N N . LEU B 1 190 ? -32.64900 17.09300 5.26400 1.000 93.62133 190 LEU B N 1
ATOM 2944 C CA . LEU B 1 190 ? -33.30000 18.39600 5.30700 1.000 81.99983 190 LEU B CA 1
ATOM 2945 C C . LEU B 1 190 ? -33.26900 18.98600 6.71200 1.000 92.01436 190 LEU B C 1
ATOM 2946 O O . LEU B 1 190 ? -33.30200 20.21200 6.87400 1.000 102.45305 190 LEU B O 1
ATOM 2951 N N . GLU B 1 191 ? -33.12100 18.10900 7.70900 1.000 104.41150 191 GLU B N 1
ATOM 2952 C CA . GLU B 1 191 ? -33.13000 18.50400 9.14300 1.000 120.92701 191 GLU B CA 1
ATOM 2953 C C . GLU B 1 191 ? -31.79000 19.08700 9.61400 1.000 117.55632 191 GLU B C 1
ATOM 2954 O O . GLU B 1 191 ? -31.83300 20.11300 10.30600 1.000 120.33272 191 GLU B O 1
ATOM 2960 N N . THR B 1 192 ? -30.65000 18.50000 9.23700 1.000 90.36197 192 THR B N 1
ATOM 2961 C CA . THR B 1 192 ? -29.36400 18.99700 9.80400 1.000 98.72152 192 THR B CA 1
ATOM 2962 C C . THR B 1 192 ? -28.74200 20.10100 8.94200 1.000 89.59662 192 THR B C 1
ATOM 2963 O O . THR B 1 192 ? -28.24900 19.79200 7.84600 1.000 85.94857 192 THR B O 1
ATOM 2967 N N . VAL B 1 193 ? -28.74100 21.33200 9.46500 1.000 91.47728 193 VAL B N 1
ATOM 2968 C CA . VAL B 1 193 ? -28.18000 22.53000 8.77000 1.000 93.49063 193 VAL B CA 1
ATOM 2969 C C . VAL B 1 193 ? -26.65900 22.41200 8.59800 1.000 100.22534 193 VAL B C 1
ATOM 2970 O O . VAL B 1 193 ? -26.17500 22.72700 7.49800 1.000 85.95506 193 VAL B O 1
ATOM 2974 N N . ASP B 1 194 ? -25.94200 21.94200 9.62500 1.000 93.96408 194 ASP B N 1
ATOM 2975 C CA . ASP B 1 194 ? -24.45800 21.84300 9.55800 1.000 94.17300 194 ASP B CA 1
ATOM 2976 C C . ASP B 1 194 ? -24.05800 20.92300 8.40300 1.000 94.17248 194 ASP B C 1
ATOM 2977 O O . ASP B 1 194 ? -24.56400 19.79000 8.35400 1.000 89.43762 194 ASP B O 1
ATOM 2982 N N . VAL B 1 195 ? -23.15500 21.38800 7.53500 1.000 99.24517 195 VAL B N 1
ATOM 2983 C CA . VAL B 1 195 ? -22.73700 20.57700 6.39600 1.000 78.35354 195 VAL B CA 1
ATOM 2984 C C . VAL B 1 195 ? -21.85600 19.41500 6.84100 1.000 78.75792 195 VAL B C 1
ATOM 2985 O O . VAL B 1 195 ? -21.87900 18.34100 6.22600 1.000 80.16200 195 VAL B O 1
ATOM 2989 N N . VAL B 1 196 ? -21.07800 19.59500 7.91200 1.000 92.44978 196 VAL B N 1
ATOM 2990 C CA . VAL B 1 196 ? -20.22600 18.51300 8.40000 1.000 98.98440 196 VAL B CA 1
ATOM 2991 C C . VAL B 1 196 ? -21.07300 17.33100 8.85300 1.000 92.97887 196 VAL B C 1
ATOM 2992 O O . VAL B 1 196 ? -20.75500 16.17200 8.56200 1.000 88.16238 196 VAL B O 1
ATOM 2996 N N . GLU B 1 197 ? -22.17500 17.60700 9.55500 1.000 101.78119 197 GLU B N 1
ATOM 2997 C CA . GLU B 1 197 ? -23.04700 16.53300 10.01800 1.000 102.07881 197 GLU B CA 1
ATOM 2998 C C . GLU B 1 197 ? -23.69600 15.79500 8.85300 1.000 91.41385 197 GLU B C 1
ATOM 2999 O O . GLU B 1 197 ? -23.75500 14.56100 8.85100 1.000 93.55851 197 GLU B O 1
ATOM 3005 N N . ARG B 1 198 ? -24.18900 16.53200 7.85400 1.000 83.67000 198 ARG B N 1
ATOM 3006 C CA . ARG B 1 198 ? -24.88900 15.89800 6.73900 1.000 80.18961 198 ARG B CA 1
ATOM 3007 C C . ARG B 1 198 ? -23.96600 14.96900 5.96100 1.000 81.52018 198 ARG B C 1
ATOM 3008 O O . ARG B 1 198 ? -24.31300 13.81200 5.69400 1.000 75.53731 198 ARG B O 1
ATOM 3016 N N . LEU B 1 199 ? -22.79000 15.46600 5.57100 1.000 83.70937 199 LEU B N 1
ATOM 3017 C CA . LEU B 1 199 ? -21.82000 14.62000 4.88200 1.000 77.28310 199 LEU B CA 1
ATOM 3018 C C . LEU B 1 199 ? -21.47200 13.40200 5.72600 1.000 91.36811 199 LEU B C 1
ATOM 3019 O O . LEU B 1 199 ? -21.49000 12.26700 5.24000 1.000 87.32527 199 LEU B O 1
ATOM 3024 N N . GLU B 1 200 ? -21.18000 13.62400 7.00900 1.000 124.22749 200 GLU B N 1
ATOM 3025 C CA . GLU B 1 200 ? -20.93100 12.52900 7.93600 1.000 127.56289 200 GLU B CA 1
ATOM 3026 C C . GLU B 1 200 ? -22.14900 11.62400 8.09700 1.000 107.69237 200 GLU B C 1
ATOM 3027 O O . GLU B 1 200 ? -21.99200 10.44300 8.42400 1.000 109.80014 200 GLU B O 1
ATOM 3033 N N . LEU B 1 201 ? -23.35400 12.14200 7.84600 1.000 92.14415 201 LEU B N 1
ATOM 3034 C CA . LEU B 1 201 ? -24.54700 11.29900 7.84200 1.000 90.39487 201 LEU B CA 1
ATOM 3035 C C . LEU B 1 201 ? -24.66000 10.49800 6.55000 1.000 81.92832 201 LEU B C 1
ATOM 3036 O O . LEU B 1 201 ? -24.86500 9.28000 6.58300 1.000 87.16432 201 LEU B O 1
ATOM 3041 N N . VAL B 1 202 ? -24.53300 11.16700 5.40000 1.000 84.63704 202 VAL B N 1
ATOM 3042 C CA . VAL B 1 202 ? -24.76600 10.49200 4.12600 1.000 88.63962 202 VAL B CA 1
ATOM 3043 C C . VAL B 1 202 ? -23.61300 9.55500 3.77900 1.000 90.90188 202 VAL B C 1
ATOM 3044 O O . VAL B 1 202 ? -23.81000 8.55600 3.07600 1.000 90.02148 202 VAL B O 1
ATOM 3048 N N . ILE B 1 203 ? -22.40200 9.84700 4.26100 1.000 85.76155 203 ILE B N 1
ATOM 3049 C CA . ILE B 1 203 ? -21.26900 8.95900 4.00500 1.000 92.39310 203 ILE B CA 1
ATOM 3050 C C . ILE B 1 203 ? -21.50900 7.59700 4.64400 1.000 102.51933 203 ILE B C 1
ATOM 3051 O O . ILE B 1 203 ? -21.22900 6.55200 4.04200 1.000 101.65328 203 ILE B O 1
ATOM 3056 N N . GLY B 1 204 ? -22.04400 7.58400 5.86600 1.000 109.46790 204 GLY B N 1
ATOM 3057 C CA . GLY B 1 204 ? -22.34600 6.32000 6.51700 1.000 119.89216 204 GLY B CA 1
ATOM 3058 C C . GLY B 1 204 ? -23.46200 5.55800 5.82800 1.000 116.93112 204 GLY B C 1
ATOM 3059 O O . GLY B 1 204 ? -23.38500 4.33600 5.67100 1.000 113.58816 204 GLY B O 1
ATOM 3060 N N . TRP B 1 205 ? -24.51500 6.26500 5.40900 1.000 106.00247 205 TRP B N 1
ATOM 3061 C CA . TRP B 1 205 ? -25.61300 5.60900 4.70500 1.000 104.48374 205 TRP B CA 1
ATOM 3062 C C . TRP B 1 205 ? -25.17700 5.09500 3.34000 1.000 100.55777 205 TRP B C 1
ATOM 3063 O O . TRP B 1 205 ? -25.66200 4.05200 2.88700 1.000 101.30891 205 TRP B O 1
ATOM 3074 N N . THR B 1 206 ? -24.26800 5.81000 2.67200 1.000 97.74677 206 THR B N 1
ATOM 3075 C CA . THR B 1 206 ? -23.80400 5.37700 1.35800 1.000 100.82088 206 THR B CA 1
ATOM 3076 C C . THR B 1 206 ? -22.92900 4.13600 1.46600 1.000 91.84743 206 THR B C 1
ATOM 3077 O O . THR B 1 206 ? -23.02600 3.22500 0.63500 1.000 91.36780 206 THR B O 1
ATOM 3081 N N . ARG B 1 207 ? -22.06400 4.08700 2.48100 1.000 102.59703 207 ARG B N 1
ATOM 3082 C CA . ARG B 1 207 ? -21.21000 2.92100 2.67500 1.000 102.60363 207 ARG B CA 1
ATOM 3083 C C . ARG B 1 207 ? -22.03600 1.68200 2.99500 1.000 111.83364 207 ARG B C 1
ATOM 3084 O O . ARG B 1 207 ? -21.77200 0.59600 2.46700 1.000 107.54265 207 ARG B O 1
ATOM 3092 N N . ASP B 1 208 ? -23.04600 1.82600 3.85500 1.000 131.23733 208 ASP B N 1
ATOM 3093 C CA . ASP B 1 208 ? -23.87200 0.68900 4.24000 1.000 140.64783 208 ASP B CA 1
ATOM 3094 C C . ASP B 1 208 ? -24.83900 0.26100 3.14400 1.000 137.66650 208 ASP B C 1
ATOM 3095 O O . ASP B 1 208 ? -25.52700 -0.75100 3.31100 1.000 140.74524 208 ASP B O 1
ATOM 3100 N N . HIS B 1 209 ? -24.91600 1.00500 2.04200 1.000 124.54651 209 HIS B N 1
ATOM 3101 C CA . HIS B 1 209 ? -25.63600 0.55000 0.86200 1.000 120.46401 209 HIS B CA 1
ATOM 3102 C C . HIS B 1 209 ? -24.71200 -0.02200 -0.20300 1.000 118.05339 209 HIS B C 1
ATOM 3103 O O . HIS B 1 209 ? -25.14100 -0.87300 -0.98900 1.000 125.18326 209 HIS B O 1
ATOM 3110 N N . LEU B 1 210 ? -23.46000 0.42200 -0.24000 1.000 105.53540 210 LEU B N 1
ATOM 3111 C CA . LEU B 1 210 ? -22.47300 -0.12000 -1.16500 1.000 100.13129 210 LEU B CA 1
ATOM 3112 C C . LEU B 1 210 ? -22.11200 -1.55400 -0.79100 1.000 97.01770 210 LEU B C 1
ATOM 3113 O O . LEU B 1 210 ? -21.23700 -2.16400 -1.40400 1.000 99.75408 210 LEU B O 1
#

B-factor: mean 75.68, std 27.45, range [33.93, 189.6]

Sequence (418 aa):
AMDLELSMSETLTLPVLPLEDGVVLPGMVVPLDLSENGEVRAAIEAARAAAQSRGPVSKPRVLLVPRLNGRYADVGTLGVIEQEGRLPGGEPGAVVRGVSRVRIGTGTTGPGAALWVEGTVLEAPPASGRAQELAKEYKGLVSAILQKRGAWQVVDVVQQIDDPSTLADNSGYAPYLTDEQKIEVLETVDVVERLELVIGWTRDHLAEAMDLELSMSETLTLPVLPLEDGVVLPGMVVPLDLSENGEVRAAIEAARAAAQSRGPGIRSVSKPRVLLVPRLNGRYADVGTLGVIEQEGRLPGGEPGAVVRGVSRVRIGTGTTGPGAALWVEGTVLEAPPASGRAQELAKEYKGLVSAILQKRGAWQVVDVVQQIDDPSTLADNSGYAPYLTDEQKIEVLETVDVVERLELVIGWTRDHL

Organism: Mycobacterium tuberculosis (NCBI:txid1773)

Solvent-accessible surface area: 21694 Å² total; per-residue (Å²): 159,172,131,143,145,172,80,194,66,69,81,70,58,16,2,8,0,4,16,72,107,26,12,7,0,13,23,5,1,20,52,18,48,13,65,143,33,60,78,10,102,20,0,2,91,0,7,88,37,7,30,134,94,170,34,189,199,90,103,11,107,0,0,0,2,1,34,48,123,60,176,68,10,97,1,0,0,14,0,4,5,37,93,92,34,166,45,142,63,41,47,32,3,3,12,0,70,3,55,18,12,0,104,41,38,105,53,44,125,35,61,58,97,17,92,8,11,73,3,46,22,43,118,73,98,129,49,58,59,114,1,92,108,4,8,156,63,4,31,41,22,11,6,42,22,17,35,139,166,39,18,27,26,22,4,7,0,1,73,54,15,108,69,3,15,48,0,0,1,13,2,6,49,9,128,55,11,69,32,88,44,28,24,81,0,0,62,21,61,74,23,34,92,6,0,73,41,0,11,28,44,0,122,86,63,68,90,170,161,161,83,146,163,127,118,175,67,148,78,46,59,8,2,7,0,11,18,115,130,29,6,9,0,15,34,6,18,23,43,14,73,7,38,190,53,58,99,12,101,26,0,1,83,0,3,82,33,42,22,122,36,222,30,146,63,164,113,91,92,74,106,11,95,0,0,1,0,5,34,104,144,30,205,87,14,71,2,0,0,7,0,17,3,50,99,79,47,181,30,56,64,43,58,34,3,1,13,0,99,2,57,22,15,0,106,40,48,90,56,48,121,34,65,58,97,18,100,12,15,56,3,36,61,32,150,92,76,128,37,58,50,136,0,96,111,21,6,167,80,3,40,47,20,13,14,46,20,8,34,174,132,42,14,42,25,3,0,10,10,3,48,103,12,128,68,3,28,43,1,0,3,14,5,7,34,8,106,46,9,81,50,146,47,20,40,59,1,1,77,19,62,55,13,20,86,2,0,68,44,1,14,31,48,0,119,132,104,106